Protein AF-0000000081340396 (afdb_homodimer)

Secondary structure (DSSP, 8-state):
----GGGPPPP--PPP---HHHHHHHHHHHHHHHTTHHHHHHHHHHHHHHH-GGGGGG-TTS-EETTEE-TTSHHHHHHHHHHHHHHHHHHHTTT-GGGGHHHHHHHHHHHHHHHHTT---THHHHHHHHHHHHHHHHHHTTTS-HHHHHHHHHHHHHHHHHHHHHHHHHHHHHHHHHHHHHHHHHHHHHHS-----------------S--/----GGGPPPP--PPP---HHHHHHHHHHHHHHHTTHHHHHHHHHHHHHHH-GGGGGG-TTS-EETTEE-TTSHHHHHHHHHHHHHHHHHHHTTTSGGGGHHHHHHHHHHHHHHHHTT---TTHHHHHHHHHHHHHHHHHTTTS-HHHHHHHHHHHHHHHHHHHHHHHHHHHHHHHHHHHHHHHHHHHHHHS-----------------TT-

pLDDT: mean 86.09, std 21.18, range [20.55, 98.88]

Radius of gyration: 29.32 Å; Cα contacts (8 Å, |Δi|>4): 383; chains: 2; bounding box: 132×64×68 Å

Solvent-accessible surface area (backbone atoms only — not comparable to full-atom values): 24208 Å² total; per-residue (Å²): 130,79,71,68,74,88,65,64,71,62,76,91,71,81,70,79,84,70,49,75,68,52,48,50,50,54,48,52,54,42,60,68,44,57,81,47,40,68,60,49,23,40,50,26,48,52,47,38,38,66,69,36,46,76,57,50,70,76,39,79,84,54,60,66,58,85,83,34,69,47,74,85,38,63,63,45,48,51,55,21,43,56,56,42,46,53,56,49,48,50,59,75,26,60,90,50,54,73,76,45,46,61,61,33,17,53,54,11,32,58,47,17,56,36,33,76,70,70,67,46,60,80,65,53,58,52,43,48,52,52,32,44,50,48,50,50,47,60,60,42,54,76,77,40,56,54,68,56,39,44,52,49,47,54,54,49,48,53,52,50,50,44,53,46,51,42,18,48,46,20,17,52,52,39,41,52,50,51,52,50,51,50,52,51,53,53,51,51,62,68,64,56,72,80,74,75,77,73,78,74,76,76,76,83,71,82,70,88,69,73,82,123,130,79,70,69,73,90,65,63,75,61,77,90,71,83,69,79,83,69,50,75,67,52,49,50,50,53,49,53,52,42,59,67,43,58,80,46,39,67,63,49,22,40,50,26,47,52,47,40,40,64,70,36,46,76,57,51,71,76,40,78,84,53,60,64,59,82,84,34,69,46,76,85,38,63,62,46,46,52,56,22,43,55,56,44,47,55,56,50,49,49,58,76,26,61,90,49,55,75,75,45,46,61,60,33,18,52,53,10,32,57,50,16,56,38,33,76,71,69,69,46,61,80,66,52,58,53,45,49,51,51,33,44,50,50,49,49,48,59,61,41,55,76,77,40,55,57,69,57,39,45,53,50,47,53,53,48,49,55,52,51,50,45,53,47,50,42,19,47,46,19,17,51,52,38,41,52,50,52,52,52,50,50,52,51,52,54,50,50,61,68,63,52,70,81,74,74,77,73,76,74,76,75,74,83,76,77,81,82,70,73,87,117

Nearest PDB structures (foldseek):
  5ziq-assembly3_C  TM=8.848E-01  e=1.492E-05  Ramazzottius varieornatus
  4mu5-assembly1_A  TM=8.379E-01  e=5.032E-05  Mus musculus
  8oup-assembly1_A  TM=8.607E-01  e=4.919E-04  Spisula solidissima
  2dc3-assembly1_A  TM=8.085E-01  e=6.667E-04  Homo sapiens
  3a5a-assembly1_A  TM=8.357E-01  e=3.548E-03  Tokunagayusurika akamusi

Foldseek 3Di:
DPPPLLPDDFDDDDADDDDPVLLVLLLVLVVLCVVVVLVLLLQLVLQLCVVPVLLVVVPVPWDDDPSGTDSPDPVSSVVSVVVSVLVVVCSVCVVPNVVCLSVLLVLLLVVLVCVVVVNDDPCSLVSSLVSSLVSSLVSSVVPDPPVSSVVSSVSSSSSSVSSSVSSNSSSVSNNVVVVVVVVVVVVVVVPPDPPPPPPPVDDDPPPPPDDD/DPPPLLPDDFDDDDAPDDDPVLLVLLLVLVVLCVVVVLVLLLQLVLQLCVVPVLLVVVPPVWDDDPSGTDSVDPVSSVVSVVVSVLVVVCSVCVVPNVVCLSVLLVLLLVVLVCVVVVNDDPCSLVSSLVSSLVSSLVSSVVPDPPVSSVVSSVSSSSSSVSSSVSSNSSSVSNNVVVVVVVVVVVVVVVPPPPPPPPPPPPPPPPPPPPDD

Sequence (424 aa):
MIPDLHQMAPANIAWYPFTSEEKAELEHSWSLIEAKKTIIACDIYEMIFNQCPEARRLFPKLKFVNSKPDRKQNEFTFQAMRFMQVIEGAVKAIHHLSTLDVILDNLGRRHGKLEVNGKFRSYYWSTFLECSIFCMRNALAKRLNDKEVDRVICLWRFLLRDVMKKIKAGTTADIAHRMQQMSIDDSRKFSLPAIHKESNASSAETDFDDILMIPDLHQMAPANIAWYPFTSEEKAELEHSWSLIEAKKTIIACDIYEMIFNQCPEARRLFPKLKFVNSKPDRKQNEFTFQAMRFMQVIEGAVKAIHHLSTLDVILDNLGRRHGKLEVNGKFRSYYWSTFLECSIFCMRNALAKRLNDKEVDRVICLWRFLLRDVMKKIKAGTTADIAHRMQQMSIDDSRKFSLPAIHKESNASSAETDFDDIL

InterPro domains:
  IPR000971 Globin [PF00042] (43-145)
  IPR000971 Globin [PS01033] (17-149)
  IPR009050 Globin-like superfamily [SSF46458] (15-165)
  IPR012292 Globin/Protoglobin [G3DSA:1.10.490.10] (9-179)
  IPR044399 Myoglobin-like, M family globin domain [cd01040] (26-167)
  IPR050532 Globin-like Oxygen Transporters [PTHR46458] (16-205)

Organism: NCBI:txid860376

Structure (mmCIF, N/CA/C/O backbone):
data_AF-0000000081340396-model_v1
#
loop_
_entity.id
_entity.type
_entity.pdbx_description
1 polymer 'Globin domain-containing protein'
#
loop_
_atom_site.group_PDB
_atom_site.id
_atom_site.type_symbol
_atom_site.label_atom_id
_atom_site.label_alt_id
_atom_site.label_comp_id
_atom_site.label_asym_id
_atom_site.label_entity_id
_atom_site.label_seq_id
_atom_site.pdbx_PDB_ins_code
_atom_site.Cartn_x
_atom_site.Cartn_y
_atom_site.Cartn_z
_atom_site.occupancy
_atom_site.B_iso_or_equiv
_atom_site.auth_seq_id
_atom_site.auth_comp_id
_atom_site.auth_asym_id
_atom_site.auth_atom_id
_atom_site.pdbx_PDB_model_num
ATOM 1 N N . MET A 1 1 ? 28.891 -20.5 23.625 1 27.09 1 MET A N 1
ATOM 2 C CA . MET A 1 1 ? 28.875 -20.578 22.156 1 27.09 1 MET A CA 1
ATOM 3 C C . MET A 1 1 ? 27.609 -19.922 21.609 1 27.09 1 MET A C 1
ATOM 5 O O . MET A 1 1 ? 26.5 -20.391 21.859 1 27.09 1 MET A O 1
ATOM 9 N N . ILE A 1 2 ? 27.516 -18.625 21.5 1 36.91 2 ILE A N 1
ATOM 10 C CA . ILE A 1 2 ? 26.391 -17.922 20.906 1 36.91 2 ILE A CA 1
ATOM 11 C C . ILE A 1 2 ? 26.016 -18.594 19.562 1 36.91 2 ILE A C 1
ATOM 13 O O . ILE A 1 2 ? 26.875 -18.766 18.703 1 36.91 2 ILE A O 1
ATOM 17 N N . PRO A 1 3 ? 25.047 -19.359 19.484 1 38.25 3 PRO A N 1
ATOM 18 C CA . PRO A 1 3 ? 24.781 -20.016 18.203 1 38.25 3 PRO A CA 1
ATOM 19 C C . PRO A 1 3 ? 24.938 -19.062 17.016 1 38.25 3 PRO A C 1
ATOM 21 O O . PRO A 1 3 ? 24.734 -17.859 17.156 1 38.25 3 PRO A O 1
ATOM 24 N N . ASP A 1 4 ? 25.781 -19.281 16.094 1 41.75 4 ASP A N 1
ATOM 25 C CA . ASP A 1 4 ? 25.938 -18.547 14.836 1 41.75 4 ASP A CA 1
ATOM 26 C C . ASP A 1 4 ? 24.594 -18.094 14.289 1 41.75 4 ASP A C 1
ATOM 28 O O . ASP A 1 4 ? 23.766 -18.922 13.898 1 41.75 4 ASP A O 1
ATOM 32 N N . LEU A 1 5 ? 23.922 -17.172 14.812 1 45.22 5 LEU A N 1
ATOM 33 C CA . LEU A 1 5 ? 22.672 -16.469 14.547 1 45.22 5 LEU A CA 1
ATOM 34 C C . LEU A 1 5 ? 22.375 -16.438 13.047 1 45.22 5 LEU A C 1
ATOM 36 O O . LEU A 1 5 ? 21.281 -16.047 12.641 1 45.22 5 LEU A O 1
ATOM 40 N N . HIS A 1 6 ? 23.438 -16.609 12.227 1 51.06 6 HIS A N 1
ATOM 41 C CA . HIS A 1 6 ? 23.297 -16.75 10.781 1 51.06 6 HIS A CA 1
ATOM 42 C C . HIS A 1 6 ? 22.438 -17.953 10.422 1 51.06 6 HIS A C 1
ATOM 44 O O . HIS A 1 6 ? 22 -18.078 9.281 1 51.06 6 HIS A O 1
ATOM 50 N N . GLN A 1 7 ? 22.234 -18.891 11.477 1 58.09 7 GLN A N 1
ATOM 51 C CA . GLN A 1 7 ? 21.656 -20.172 11.094 1 58.09 7 GLN A CA 1
ATOM 52 C C . GLN A 1 7 ? 20.188 -20.25 11.477 1 58.09 7 GLN A C 1
ATOM 54 O O . GLN A 1 7 ? 19.656 -21.344 11.734 1 58.09 7 GLN A O 1
ATOM 59 N N . MET A 1 8 ? 19.609 -19.109 11.922 1 64.38 8 MET A N 1
ATOM 60 C CA . MET A 1 8 ? 18.234 -19.375 12.328 1 64.38 8 MET A CA 1
ATOM 61 C C . MET A 1 8 ? 17.375 -19.734 11.125 1 64.38 8 MET A C 1
ATOM 63 O O . MET A 1 8 ? 17.484 -19.109 10.07 1 64.38 8 MET A O 1
ATOM 67 N N . ALA A 1 9 ? 16.734 -20.781 11.398 1 73.62 9 ALA A N 1
ATOM 68 C CA . ALA A 1 9 ? 15.836 -21.281 10.359 1 73.62 9 ALA A CA 1
ATOM 69 C C . ALA A 1 9 ? 14.781 -20.234 10 1 73.62 9 ALA A C 1
ATOM 71 O O . ALA A 1 9 ? 14.312 -19.484 10.867 1 73.62 9 ALA A O 1
ATOM 72 N N . PRO A 1 10 ? 14.5 -20.141 8.773 1 82.81 10 PRO A N 1
ATOM 73 C CA . PRO A 1 10 ? 13.438 -19.219 8.352 1 82.81 10 PRO A CA 1
ATOM 74 C C . PRO A 1 10 ? 12.102 -19.531 9.031 1 82.81 10 PRO A C 1
ATOM 76 O O . PRO A 1 10 ? 11.844 -20.672 9.414 1 82.81 10 PRO A O 1
ATOM 79 N N . ALA A 1 11 ? 11.414 -18.484 9.234 1 82.5 11 ALA A N 1
ATOM 80 C CA . ALA A 1 11 ? 10.07 -18.641 9.789 1 82.5 11 ALA A CA 1
ATOM 81 C C . ALA A 1 11 ? 9.227 -19.594 8.938 1 82.5 11 ALA A C 1
ATOM 83 O O . ALA A 1 11 ? 9.352 -19.594 7.711 1 82.5 11 ALA A O 1
ATOM 84 N N . ASN A 1 12 ? 8.492 -20.328 9.609 1 86.81 12 ASN A N 1
ATOM 85 C CA . ASN A 1 12 ? 7.605 -21.25 8.914 1 86.81 12 ASN A CA 1
ATOM 86 C C . ASN A 1 12 ? 6.289 -20.578 8.539 1 86.81 12 ASN A C 1
ATOM 88 O O . ASN A 1 12 ? 5.266 -20.812 9.188 1 86.81 12 ASN A O 1
ATOM 92 N N . ILE A 1 13 ? 6.238 -19.875 7.535 1 92.62 13 ILE A N 1
ATOM 93 C CA . ILE A 1 13 ? 5.059 -19.219 6.98 1 92.62 13 ILE A CA 1
ATOM 94 C C . ILE A 1 13 ? 4.582 -19.969 5.746 1 92.62 13 ILE A C 1
ATOM 96 O O . ILE A 1 13 ? 5.352 -20.188 4.805 1 92.62 13 ILE A O 1
ATOM 100 N N . ALA A 1 14 ? 3.346 -20.359 5.785 1 95.88 14 ALA A N 1
ATOM 101 C CA . ALA A 1 14 ? 2.805 -21.156 4.691 1 95.88 14 ALA A CA 1
ATOM 102 C C . ALA A 1 14 ? 2.596 -20.297 3.441 1 95.88 14 ALA A C 1
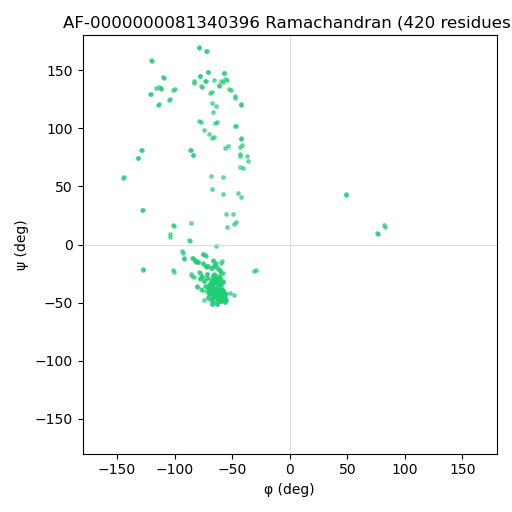ATOM 104 O O . ALA A 1 14 ? 2.186 -19.141 3.535 1 95.88 14 ALA A O 1
ATOM 105 N N . TRP A 1 15 ? 2.898 -20.859 2.289 1 97.69 15 TRP A N 1
ATOM 106 C CA . TRP A 1 15 ? 2.574 -20.25 1.003 1 97.69 15 TRP A CA 1
ATOM 107 C C . TRP A 1 15 ? 1.098 -20.453 0.668 1 97.69 15 TRP A C 1
ATOM 109 O O . TRP A 1 15 ? 0.495 -21.453 1.042 1 97.69 15 TRP A O 1
ATOM 119 N N . TYR A 1 16 ? 0.501 -19.469 0.019 1 97.62 16 TYR A N 1
ATOM 120 C CA . TYR A 1 16 ? -0.833 -19.656 -0.539 1 97.62 16 TYR A CA 1
ATOM 121 C C . TYR A 1 16 ? -0.889 -20.922 -1.389 1 97.62 16 TYR A C 1
ATOM 123 O O . TYR A 1 16 ? -0.003 -21.172 -2.213 1 97.62 16 TYR A O 1
ATOM 131 N N . PRO A 1 17 ? -1.884 -21.703 -1.179 1 98.06 17 PRO A N 1
ATOM 132 C CA . PRO A 1 17 ? -1.986 -22.969 -1.9 1 98.06 17 PRO A CA 1
ATOM 133 C C . PRO A 1 17 ? -2.609 -22.812 -3.285 1 98.06 17 PRO A C 1
ATOM 135 O O . PRO A 1 17 ? -3.768 -23.172 -3.492 1 98.06 17 PRO A O 1
ATOM 138 N N . PHE A 1 18 ? -1.835 -22.328 -4.23 1 98.62 18 PHE A N 1
ATOM 139 C CA . PHE A 1 18 ? -2.312 -22.141 -5.594 1 98.62 18 PHE A CA 1
ATOM 140 C C . PHE A 1 18 ? -2.73 -23.469 -6.211 1 98.62 18 PHE A C 1
ATOM 142 O O . PHE A 1 18 ? -2.033 -24.469 -6.059 1 98.62 18 PHE A O 1
ATOM 149 N N . THR A 1 19 ? -3.857 -23.469 -6.902 1 98.56 19 THR A N 1
ATOM 150 C CA . THR A 1 19 ? -4.227 -24.625 -7.719 1 98.56 19 THR A CA 1
ATOM 151 C C . THR A 1 19 ? -3.352 -24.703 -8.969 1 98.56 19 THR A C 1
ATOM 153 O O . THR A 1 19 ? -2.639 -23.75 -9.297 1 98.56 19 THR A O 1
ATOM 156 N N . SER A 1 20 ? -3.418 -25.859 -9.633 1 98.44 20 SER A N 1
ATOM 157 C CA . SER A 1 20 ? -2.672 -26 -10.875 1 98.44 20 SER A CA 1
ATOM 158 C C . SER A 1 20 ? -3.107 -24.969 -11.906 1 98.44 20 SER A C 1
ATOM 160 O O . SER A 1 20 ? -2.281 -24.438 -12.656 1 98.44 20 SER A O 1
ATOM 162 N N . GLU A 1 21 ? -4.359 -24.703 -11.906 1 98.56 21 GLU A N 1
ATOM 163 C CA . GLU A 1 21 ? -4.902 -23.703 -12.836 1 98.56 21 GLU A CA 1
ATOM 164 C C . GLU A 1 21 ? -4.387 -22.312 -12.516 1 98.56 21 GLU A C 1
ATOM 166 O O . GLU A 1 21 ? -4.008 -21.562 -13.414 1 98.56 21 GLU A O 1
ATOM 171 N N . GLU A 1 22 ? -4.34 -21.969 -11.258 1 98.75 22 GLU A N 1
ATOM 172 C CA . GLU A 1 22 ? -3.861 -20.656 -10.82 1 98.75 22 GLU A CA 1
ATOM 173 C C . GLU A 1 22 ? -2.379 -20.469 -11.141 1 98.75 22 GLU A C 1
ATOM 175 O O . GLU A 1 22 ? -1.953 -19.391 -11.555 1 98.75 22 GLU A O 1
ATOM 180 N N . LYS A 1 23 ? -1.594 -21.531 -10.938 1 98.88 23 LYS A N 1
ATOM 181 C CA . LYS A 1 23 ? -0.174 -21.5 -11.273 1 98.88 23 LYS A CA 1
ATOM 182 C C . LYS A 1 23 ? 0.032 -21.234 -12.766 1 98.88 23 LYS A C 1
ATOM 184 O O . LYS A 1 23 ? 0.875 -20.422 -13.148 1 98.88 23 LYS A O 1
ATOM 189 N N . ALA A 1 24 ? -0.743 -21.875 -13.547 1 98.75 24 ALA A N 1
ATOM 190 C CA . ALA A 1 24 ? -0.654 -21.703 -14.992 1 98.75 24 ALA A CA 1
ATOM 191 C C . ALA A 1 24 ? -1.012 -20.281 -15.398 1 98.75 24 ALA A C 1
ATOM 193 O O . ALA A 1 24 ? -0.4 -19.703 -16.312 1 98.75 24 ALA A O 1
ATOM 194 N N . GLU A 1 25 ? -1.994 -19.703 -14.734 1 98.62 25 GLU A N 1
ATOM 195 C CA . GLU A 1 25 ? -2.4 -18.328 -15.016 1 98.62 25 GLU A CA 1
ATOM 196 C C . GLU A 1 25 ? -1.294 -17.344 -14.664 1 98.62 25 GLU A C 1
ATOM 198 O O . GLU A 1 25 ? -1.049 -16.391 -15.398 1 98.62 25 GLU A O 1
ATOM 203 N N . LEU A 1 26 ? -0.622 -17.578 -13.523 1 98.81 26 LEU A N 1
ATOM 204 C CA . LEU A 1 26 ? 0.5 -16.734 -13.125 1 98.81 26 LEU A CA 1
ATOM 205 C C . LEU A 1 26 ? 1.646 -16.844 -14.125 1 98.81 26 LEU A C 1
ATOM 207 O O . LEU A 1 26 ? 2.229 -15.836 -14.523 1 98.81 26 LEU A O 1
ATOM 211 N N . GLU A 1 27 ? 1.917 -18.047 -14.562 1 98.69 27 GLU A N 1
ATOM 212 C CA . GLU A 1 27 ? 2.984 -18.266 -15.539 1 98.69 27 GLU A CA 1
ATOM 213 C C . GLU A 1 27 ? 2.66 -17.594 -16.875 1 98.69 27 GLU A C 1
ATOM 215 O O . GLU A 1 27 ? 3.527 -16.969 -17.484 1 98.69 27 GLU A O 1
ATOM 220 N N . HIS A 1 28 ? 1.473 -17.75 -17.281 1 98.5 28 HIS A N 1
ATOM 221 C CA . HIS A 1 28 ? 1.061 -17.125 -18.531 1 98.5 28 HIS A CA 1
ATOM 222 C C . HIS A 1 28 ? 1.156 -15.602 -18.438 1 98.5 28 HIS A C 1
ATOM 224 O O . HIS A 1 28 ? 1.697 -14.953 -19.328 1 98.5 28 HIS A O 1
ATOM 230 N N . SER A 1 29 ? 0.626 -15.062 -17.375 1 98.38 29 SER A N 1
ATOM 231 C CA . SER A 1 29 ? 0.672 -13.609 -17.203 1 98.38 29 SER A CA 1
ATOM 232 C C . SER A 1 29 ? 2.109 -13.109 -17.109 1 98.38 29 SER A C 1
ATOM 234 O O . SER A 1 29 ? 2.43 -12.031 -17.609 1 98.38 29 SER A O 1
ATOM 236 N N . TRP A 1 30 ? 2.982 -13.898 -16.484 1 98.56 30 TRP A N 1
ATOM 237 C CA . TRP A 1 30 ? 4.395 -13.523 -16.438 1 98.56 30 TRP A CA 1
ATOM 238 C C . TRP A 1 30 ? 5 -13.492 -17.844 1 98.56 30 TRP A C 1
ATOM 240 O O . TRP A 1 30 ? 5.785 -12.602 -18.156 1 98.56 30 TRP A O 1
ATOM 250 N N . SER A 1 31 ? 4.652 -14.43 -18.625 1 98.25 31 SER A N 1
ATOM 251 C CA . SER A 1 31 ? 5.203 -14.461 -19.969 1 98.25 31 SER A CA 1
ATOM 252 C C . SER A 1 31 ? 4.879 -13.172 -20.734 1 98.25 31 SER A C 1
ATOM 254 O O . SER A 1 31 ? 5.668 -12.727 -21.562 1 98.25 31 SER A O 1
ATOM 256 N N . LEU A 1 32 ? 3.73 -12.586 -20.422 1 97.88 32 LEU A N 1
ATOM 257 C CA . LEU A 1 32 ? 3.322 -11.328 -21.047 1 97.88 32 LEU A CA 1
ATOM 258 C C . LEU A 1 32 ? 4.113 -10.156 -20.484 1 97.88 32 LEU A C 1
ATOM 260 O O . LEU A 1 32 ? 4.406 -9.195 -21.188 1 97.88 32 LEU A O 1
ATOM 264 N N . ILE A 1 33 ? 4.512 -10.203 -19.234 1 97.81 33 ILE A N 1
ATOM 265 C CA . ILE A 1 33 ? 5.27 -9.172 -18.531 1 97.81 33 ILE A CA 1
ATOM 266 C C . ILE A 1 33 ? 6.75 -9.289 -18.891 1 97.81 33 ILE A C 1
ATOM 268 O O . ILE A 1 33 ? 7.438 -8.273 -19.047 1 97.81 33 ILE A O 1
ATOM 272 N N . GLU A 1 34 ? 7.195 -10.492 -19.062 1 97 34 GLU A N 1
ATOM 273 C CA . GLU A 1 34 ? 8.609 -10.805 -19.219 1 97 34 GLU A CA 1
ATOM 274 C C . GLU A 1 34 ? 9.195 -10.094 -20.438 1 97 34 GLU A C 1
ATOM 276 O O . GLU A 1 34 ? 10.344 -9.656 -20.406 1 97 34 GLU A O 1
ATOM 281 N N . ALA A 1 35 ? 8.43 -9.922 -21.422 1 94.38 35 ALA A N 1
ATOM 282 C CA . ALA A 1 35 ? 8.875 -9.297 -22.672 1 94.38 35 ALA A CA 1
ATOM 283 C C . ALA A 1 35 ? 9.25 -7.832 -22.438 1 94.38 35 ALA A C 1
ATOM 285 O O . ALA A 1 35 ? 10.094 -7.285 -23.156 1 94.38 35 ALA A O 1
ATOM 286 N N . LYS A 1 36 ? 8.711 -7.207 -21.453 1 96.62 36 LYS A N 1
ATOM 287 C CA . LYS A 1 36 ? 8.961 -5.805 -21.141 1 96.62 36 LYS A CA 1
ATOM 288 C C . LYS A 1 36 ? 9.367 -5.629 -19.688 1 96.62 36 LYS A C 1
ATOM 290 O O . LYS A 1 36 ? 9.047 -4.609 -19.062 1 96.62 36 LYS A O 1
ATOM 295 N N . LYS A 1 37 ? 9.984 -6.578 -19.094 1 97.06 37 LYS A N 1
ATOM 296 C CA . LYS A 1 37 ? 10.203 -6.609 -17.656 1 97.06 37 LYS A CA 1
ATOM 297 C C . LYS A 1 37 ? 11.117 -5.473 -17.203 1 97.06 37 LYS A C 1
ATOM 299 O O . LYS A 1 37 ? 10.945 -4.922 -16.125 1 97.06 37 LYS A O 1
ATOM 304 N N . THR A 1 38 ? 12.078 -5.062 -18.125 1 96.31 38 THR A N 1
ATOM 305 C CA . THR A 1 38 ? 12.977 -3.977 -17.766 1 96.31 38 THR A CA 1
ATOM 306 C C . THR A 1 38 ? 12.219 -2.664 -17.625 1 96.31 38 THR A C 1
ATOM 308 O O . THR A 1 38 ? 12.391 -1.934 -16.641 1 96.31 38 THR A O 1
ATOM 311 N N . ILE A 1 39 ? 11.367 -2.406 -18.562 1 96.56 39 ILE A N 1
ATOM 312 C CA . ILE A 1 39 ? 10.57 -1.185 -18.547 1 96.56 39 ILE A CA 1
ATOM 313 C C . ILE A 1 39 ? 9.633 -1.204 -17.344 1 96.56 39 ILE A C 1
ATOM 315 O O . ILE A 1 39 ? 9.516 -0.21 -16.625 1 96.56 39 ILE A O 1
ATOM 319 N N . ILE A 1 40 ? 9.023 -2.334 -17.094 1 97.88 40 ILE A N 1
ATOM 320 C CA . ILE A 1 40 ? 8.07 -2.467 -16 1 97.88 40 ILE A CA 1
ATOM 321 C C . ILE A 1 40 ? 8.797 -2.34 -14.672 1 97.88 40 ILE A C 1
ATOM 323 O O . ILE A 1 40 ? 8.297 -1.697 -13.742 1 97.88 40 ILE A O 1
ATOM 327 N N . ALA A 1 41 ? 9.969 -2.932 -14.578 1 97.88 41 ALA A N 1
ATOM 328 C CA . ALA A 1 41 ? 10.789 -2.801 -13.375 1 97.88 41 ALA A CA 1
ATOM 329 C C . ALA A 1 41 ? 11.102 -1.335 -13.086 1 97.88 41 ALA A C 1
ATOM 331 O O . ALA A 1 41 ? 10.969 -0.881 -11.945 1 97.88 41 ALA A O 1
ATOM 332 N N . CYS A 1 42 ? 11.469 -0.644 -14.086 1 97 42 CYS A N 1
ATOM 333 C CA . CYS A 1 42 ? 11.789 0.772 -13.945 1 97 42 CYS A CA 1
ATOM 334 C C . CYS A 1 42 ? 10.547 1.575 -13.57 1 97 42 CYS A C 1
ATOM 336 O O . CYS A 1 42 ? 10.617 2.475 -12.727 1 97 42 CYS A O 1
ATOM 338 N N . ASP A 1 43 ? 9.398 1.253 -14.164 1 97.62 43 ASP A N 1
ATOM 339 C CA . ASP A 1 43 ? 8.141 1.917 -13.82 1 97.62 43 ASP A CA 1
ATOM 340 C C . ASP A 1 43 ? 7.809 1.721 -12.344 1 97.62 43 ASP A C 1
ATOM 342 O O . ASP A 1 43 ? 7.395 2.662 -11.664 1 97.62 43 ASP A O 1
ATOM 346 N N . ILE A 1 44 ? 8 0.495 -11.883 1 98.06 44 ILE A N 1
ATOM 347 C CA . ILE A 1 44 ? 7.699 0.177 -10.492 1 98.06 44 ILE A CA 1
ATOM 348 C C . ILE A 1 44 ? 8.594 1 -9.57 1 98.06 44 ILE A C 1
ATOM 350 O O . ILE A 1 44 ? 8.109 1.653 -8.641 1 98.06 44 ILE A O 1
ATOM 354 N N . TYR A 1 45 ? 9.82 1.069 -9.812 1 96.56 45 TYR A N 1
ATOM 355 C CA . TYR A 1 45 ? 10.758 1.762 -8.938 1 96.56 45 TYR A CA 1
ATOM 356 C C . TYR A 1 45 ? 10.539 3.27 -8.992 1 96.56 45 TYR A C 1
ATOM 358 O O . TYR A 1 45 ? 10.625 3.951 -7.965 1 96.56 45 TYR A O 1
ATOM 366 N N . GLU A 1 46 ? 10.328 3.738 -10.164 1 96.62 46 GLU A N 1
ATOM 367 C CA . GLU A 1 46 ? 10.008 5.16 -10.258 1 96.62 46 GLU A CA 1
ATOM 368 C C . GLU A 1 46 ? 8.766 5.504 -9.453 1 96.62 46 GLU A C 1
ATOM 370 O O . GLU A 1 46 ? 8.734 6.516 -8.75 1 96.62 46 GLU A O 1
ATOM 375 N N . MET A 1 47 ? 7.758 4.68 -9.578 1 97.75 47 MET A N 1
ATOM 376 C CA . MET A 1 47 ? 6.531 4.91 -8.82 1 97.75 47 MET A CA 1
ATOM 377 C C . MET A 1 47 ? 6.801 4.844 -7.32 1 97.75 47 MET A C 1
ATOM 379 O O . MET A 1 47 ? 6.262 5.645 -6.555 1 97.75 47 MET A O 1
ATOM 383 N N . ILE A 1 48 ? 7.648 3.9 -6.855 1 97.56 48 ILE A N 1
ATOM 384 C CA . ILE A 1 48 ? 8 3.789 -5.445 1 97.56 48 ILE A CA 1
ATOM 385 C C . ILE A 1 48 ? 8.625 5.098 -4.969 1 97.56 48 ILE A C 1
ATOM 387 O O . ILE A 1 48 ? 8.242 5.633 -3.924 1 97.56 48 ILE A O 1
ATOM 391 N N . PHE A 1 49 ? 9.516 5.707 -5.766 1 96.94 49 PHE A N 1
ATOM 392 C CA . PHE A 1 49 ? 10.219 6.926 -5.383 1 96.94 49 PHE A CA 1
ATOM 393 C C . PHE A 1 49 ? 9.273 8.125 -5.395 1 96.94 49 PHE A C 1
ATOM 395 O O . PHE A 1 49 ? 9.516 9.109 -4.699 1 96.94 49 PHE A O 1
ATOM 402 N N . ASN A 1 50 ? 8.234 8.008 -6.188 1 97.44 50 ASN A N 1
ATOM 403 C CA . ASN A 1 50 ? 7.219 9.047 -6.188 1 97.44 50 ASN A CA 1
ATOM 404 C C . ASN A 1 50 ? 6.297 8.938 -4.977 1 97.44 50 ASN A C 1
ATOM 406 O O . ASN A 1 50 ? 5.891 9.953 -4.406 1 97.44 50 ASN A O 1
ATOM 410 N N . GLN A 1 51 ? 5.984 7.688 -4.625 1 98 51 GLN A N 1
ATOM 411 C CA . GLN A 1 51 ? 5.117 7.445 -3.477 1 98 51 GLN A CA 1
ATOM 412 C C . GLN A 1 51 ? 5.852 7.715 -2.166 1 98 51 GLN A C 1
ATOM 414 O O . GLN A 1 51 ? 5.246 8.18 -1.197 1 98 51 GLN A O 1
ATOM 419 N N . CYS A 1 52 ? 7.105 7.398 -2.17 1 97.81 52 CYS A N 1
ATOM 420 C CA . CYS A 1 52 ? 7.973 7.586 -1.013 1 97.81 52 CYS A CA 1
ATOM 421 C C . CYS A 1 52 ? 9.25 8.328 -1.4 1 97.81 52 CYS A C 1
ATOM 423 O O . CYS A 1 52 ? 10.32 7.727 -1.498 1 97.81 52 CYS A O 1
ATOM 425 N N . PRO A 1 53 ? 9.141 9.664 -1.491 1 97.38 53 PRO A N 1
ATOM 426 C CA . PRO A 1 53 ? 10.328 10.406 -1.931 1 97.38 53 PRO A CA 1
ATOM 427 C C . PRO A 1 53 ? 11.516 10.227 -0.991 1 97.38 53 PRO A C 1
ATOM 429 O O . PRO A 1 53 ? 12.664 10.227 -1.437 1 97.38 53 PRO A O 1
ATOM 432 N N . GLU A 1 54 ? 11.266 10.031 0.277 1 95.62 54 GLU A N 1
ATOM 433 C CA . GLU A 1 54 ? 12.328 9.875 1.264 1 95.62 54 GLU A CA 1
ATOM 434 C C . GLU A 1 54 ? 13.133 8.602 1.018 1 95.62 54 GLU A C 1
ATOM 436 O O . GLU A 1 54 ? 14.266 8.477 1.479 1 95.62 54 GLU A O 1
ATOM 441 N N . ALA A 1 55 ? 12.617 7.66 0.273 1 96 55 ALA A N 1
ATOM 442 C CA . ALA A 1 55 ? 13.289 6.391 0.006 1 96 55 ALA A CA 1
ATOM 443 C C . ALA A 1 55 ? 14.469 6.586 -0.938 1 96 55 ALA A C 1
ATOM 445 O O . ALA A 1 55 ? 15.352 5.723 -1.027 1 96 55 ALA A O 1
ATOM 446 N N . ARG A 1 56 ? 14.484 7.711 -1.656 1 95.06 56 ARG A N 1
ATOM 447 C CA . ARG A 1 56 ? 15.578 8 -2.578 1 95.06 56 ARG A CA 1
ATOM 448 C C . ARG A 1 56 ? 16.906 8.078 -1.841 1 95.06 56 ARG A C 1
ATOM 450 O O . ARG A 1 56 ? 17.953 7.781 -2.414 1 95.06 56 ARG A O 1
ATOM 457 N N . ARG A 1 57 ? 16.859 8.328 -0.555 1 93.44 57 ARG A N 1
ATOM 458 C CA . ARG A 1 57 ? 18.078 8.469 0.237 1 93.44 57 ARG A CA 1
ATOM 459 C C . ARG A 1 57 ? 18.75 7.113 0.437 1 93.44 57 ARG A C 1
ATOM 461 O O . ARG A 1 57 ? 19.938 7.051 0.771 1 93.44 57 ARG A O 1
ATOM 468 N N . LEU A 1 58 ? 18 6.059 0.247 1 92.88 58 LEU A N 1
ATOM 469 C CA . LEU A 1 58 ? 18.531 4.707 0.38 1 92.88 58 LEU A CA 1
ATOM 470 C C . LEU A 1 58 ? 19.438 4.359 -0.8 1 92.88 58 LEU A C 1
ATOM 472 O O . LEU A 1 58 ? 20.172 3.375 -0.752 1 92.88 58 LEU A O 1
ATOM 476 N N . PHE A 1 59 ? 19.438 5.215 -1.825 1 93.19 59 PHE A N 1
ATOM 477 C CA . PHE A 1 59 ? 20.141 4.902 -3.057 1 93.19 59 PHE A CA 1
ATOM 478 C C . PHE A 1 59 ? 21.016 6.078 -3.496 1 93.19 59 PHE A C 1
ATOM 480 O O . PHE A 1 59 ? 20.766 6.672 -4.551 1 93.19 59 PHE A O 1
ATOM 487 N N . PRO A 1 60 ? 22.047 6.258 -2.85 1 90.44 60 PRO A N 1
ATOM 488 C CA . PRO A 1 60 ? 22.844 7.457 -3.09 1 90.44 60 PRO A CA 1
ATOM 489 C C . PRO A 1 60 ? 23.516 7.457 -4.465 1 90.44 60 PRO A C 1
ATOM 491 O O . PRO A 1 60 ? 23.906 8.516 -4.969 1 90.44 60 PRO A O 1
ATOM 494 N N . LYS A 1 61 ? 23.656 6.352 -5.062 1 90.06 61 LYS A N 1
ATOM 495 C CA . LYS A 1 61 ? 24.312 6.258 -6.359 1 90.06 61 LYS A CA 1
ATOM 496 C C . LYS A 1 61 ? 23.344 6.609 -7.492 1 90.06 61 LYS A C 1
ATOM 498 O O . LYS A 1 61 ? 23.766 6.793 -8.633 1 90.06 61 LYS A O 1
ATOM 503 N N . LEU A 1 62 ? 22.094 6.641 -7.184 1 91.56 62 LEU A N 1
ATOM 504 C CA . LEU A 1 62 ? 21.109 6.984 -8.211 1 91.56 62 LEU A CA 1
ATOM 505 C C . LEU A 1 62 ? 20.984 8.5 -8.367 1 91.56 62 LEU A C 1
ATOM 507 O O . LEU A 1 62 ? 21.031 9.234 -7.375 1 91.56 62 LEU A O 1
ATOM 511 N N . LYS A 1 63 ? 20.891 8.883 -9.602 1 88.94 63 LYS A N 1
ATOM 512 C CA . LYS A 1 63 ? 20.719 10.305 -9.898 1 88.94 63 LYS A CA 1
ATOM 513 C C . LYS A 1 63 ? 19.266 10.633 -10.195 1 88.94 63 LYS A C 1
ATOM 515 O O . LYS A 1 63 ? 18.578 9.898 -10.914 1 88.94 63 LYS A O 1
ATOM 520 N N . PHE A 1 64 ? 18.844 11.703 -9.57 1 90.56 64 PHE A N 1
ATOM 521 C CA . PHE A 1 64 ? 17.484 12.203 -9.781 1 90.56 64 PHE A CA 1
ATOM 522 C C . PHE A 1 64 ? 17.516 13.633 -10.305 1 90.56 64 PHE A C 1
ATOM 524 O O . PHE A 1 64 ? 18.281 14.469 -9.812 1 90.56 64 PHE A O 1
ATOM 531 N N . VAL A 1 65 ? 16.766 13.852 -11.398 1 87.12 65 VAL A N 1
ATOM 532 C CA . VAL A 1 65 ? 16.562 15.195 -11.938 1 87.12 65 VAL A CA 1
ATOM 533 C C . VAL A 1 65 ? 15.094 15.586 -11.789 1 87.12 65 VAL A C 1
ATOM 535 O O . VAL A 1 65 ? 14.211 14.93 -12.352 1 87.12 65 VAL A O 1
ATOM 538 N N . ASN A 1 66 ? 14.758 16.625 -11.117 1 86.06 66 ASN A N 1
ATOM 539 C CA . ASN A 1 66 ? 13.391 17.062 -10.836 1 86.06 66 ASN A CA 1
ATOM 540 C C . ASN A 1 66 ? 12.539 15.914 -10.312 1 86.06 66 ASN A C 1
ATOM 542 O O . ASN A 1 66 ? 11.445 15.672 -10.82 1 86.06 66 ASN A O 1
ATOM 546 N N . SER A 1 67 ? 13.047 15.125 -9.453 1 86.56 67 SER A N 1
ATOM 547 C CA . SER A 1 67 ? 12.391 14.055 -8.719 1 86.56 67 SER A CA 1
ATOM 548 C C . SER A 1 67 ? 12.18 12.828 -9.602 1 86.56 67 SER A C 1
ATOM 550 O O . SER A 1 67 ? 11.477 11.891 -9.211 1 86.56 67 SER A O 1
ATOM 552 N N . LYS A 1 68 ? 12.789 12.883 -10.797 1 89.44 68 LYS A N 1
ATOM 553 C CA . LYS A 1 68 ? 12.695 11.742 -11.711 1 89.44 68 LYS A CA 1
ATOM 554 C C . LYS A 1 68 ? 14.047 11.062 -11.875 1 89.44 68 LYS A C 1
ATOM 556 O O . LYS A 1 68 ? 15.078 11.727 -12.023 1 89.44 68 LYS A O 1
ATOM 561 N N . PRO A 1 69 ? 13.977 9.766 -11.805 1 90.25 69 PRO A N 1
ATOM 562 C CA . PRO A 1 69 ? 15.242 9.086 -12.062 1 90.25 69 PRO A CA 1
ATOM 563 C C . PRO A 1 69 ? 15.672 9.148 -13.523 1 90.25 69 PRO A C 1
ATOM 565 O O . PRO A 1 69 ? 14.82 9.227 -14.414 1 90.25 69 PRO A O 1
ATOM 568 N N . ASP A 1 70 ? 16.922 9.172 -13.672 1 88.12 70 ASP A N 1
ATOM 569 C CA . ASP A 1 70 ? 17.453 9.047 -15.023 1 88.12 70 ASP A CA 1
ATOM 570 C C . ASP A 1 70 ? 17.438 7.598 -15.492 1 88.12 70 ASP A C 1
ATOM 572 O O . ASP A 1 70 ? 18.312 6.809 -15.141 1 88.12 70 ASP A O 1
ATOM 576 N N . ARG A 1 71 ? 16.547 7.285 -16.359 1 86 71 ARG A N 1
ATOM 577 C CA . ARG A 1 71 ? 16.328 5.91 -16.781 1 86 71 ARG A CA 1
ATOM 578 C C . ARG A 1 71 ? 17.438 5.453 -17.734 1 86 71 ARG A C 1
ATOM 580 O O . ARG A 1 71 ? 17.594 4.258 -17.984 1 86 71 ARG A O 1
ATOM 587 N N . LYS A 1 72 ? 18.094 6.469 -18.203 1 82.75 72 LYS A N 1
ATOM 588 C CA . LYS A 1 72 ? 19.188 6.133 -19.109 1 82.75 72 LYS A CA 1
ATOM 589 C C . LYS A 1 72 ? 20.422 5.695 -18.344 1 82.75 72 LYS A C 1
ATOM 591 O O . LYS A 1 72 ? 21.344 5.102 -18.906 1 82.75 72 LYS A O 1
ATOM 596 N N . GLN A 1 73 ? 20.375 6 -17.094 1 82.75 73 GLN A N 1
ATOM 597 C CA . GLN A 1 73 ? 21.5 5.59 -16.25 1 82.75 73 GLN A CA 1
ATOM 598 C C . GLN A 1 73 ? 21.422 4.102 -15.93 1 82.75 73 GLN A C 1
ATOM 600 O O . GLN A 1 73 ? 20.391 3.613 -15.469 1 82.75 73 GLN A O 1
ATOM 605 N N . ASN A 1 74 ? 22.453 3.492 -16.016 1 85.25 74 ASN A N 1
ATOM 606 C CA . ASN A 1 74 ? 22.547 2.053 -15.812 1 85.25 74 ASN A CA 1
ATOM 607 C C . ASN A 1 74 ? 22.25 1.671 -14.359 1 85.25 74 ASN A C 1
ATOM 609 O O . ASN A 1 74 ? 21.656 0.622 -14.102 1 85.25 74 ASN A O 1
ATOM 613 N N . GLU A 1 75 ? 22.578 2.584 -13.547 1 90.69 75 GLU A N 1
ATOM 614 C CA . GLU A 1 75 ? 22.438 2.262 -12.125 1 90.69 75 GLU A CA 1
ATOM 615 C C . GLU A 1 75 ? 20.969 2.105 -11.742 1 90.69 75 GLU A C 1
ATOM 617 O O . GLU A 1 75 ? 20.625 1.239 -10.93 1 90.69 75 GLU A O 1
ATOM 622 N N . PHE A 1 76 ? 20.156 2.896 -12.32 1 93.38 76 PHE A N 1
ATOM 623 C CA . PHE A 1 76 ? 18.734 2.826 -12.008 1 93.38 76 PHE A CA 1
ATOM 624 C C . PHE A 1 76 ? 18.125 1.528 -12.523 1 93.38 76 PHE A C 1
ATOM 626 O O . PHE A 1 76 ? 17.438 0.819 -11.789 1 93.38 76 PHE A O 1
ATOM 633 N N . THR A 1 77 ? 18.438 1.21 -13.742 1 93.81 77 THR A N 1
ATOM 634 C CA . THR A 1 77 ? 17.906 -0.009 -14.352 1 93.81 77 THR A CA 1
ATOM 635 C C . THR A 1 77 ? 18.406 -1.243 -13.609 1 93.81 77 THR A C 1
ATOM 637 O O . THR A 1 77 ? 17.656 -2.189 -13.383 1 93.81 77 THR A O 1
ATOM 640 N N . PHE A 1 78 ? 19.625 -1.151 -13.242 1 93.38 78 PHE A N 1
ATOM 641 C CA . PHE A 1 78 ? 20.203 -2.264 -12.5 1 93.38 78 PHE A CA 1
ATOM 642 C C . PHE A 1 78 ? 19.469 -2.486 -11.188 1 93.38 78 PHE A C 1
ATOM 644 O O . PHE A 1 78 ? 19.125 -3.619 -10.852 1 93.38 78 PHE A O 1
ATOM 651 N N . GLN A 1 79 ? 19.266 -1.433 -10.453 1 91.81 79 GLN A N 1
ATOM 652 C CA . GLN A 1 79 ? 18.547 -1.537 -9.188 1 91.81 79 GLN A CA 1
ATOM 653 C C . GLN A 1 79 ? 17.125 -2.045 -9.398 1 91.81 79 GLN A C 1
ATOM 655 O O . GLN A 1 79 ? 16.656 -2.928 -8.68 1 91.81 79 GLN A O 1
ATOM 660 N N . ALA A 1 80 ? 16.453 -1.506 -10.383 1 94.44 80 ALA A N 1
ATOM 661 C CA . ALA A 1 80 ? 15.078 -1.902 -10.688 1 94.44 80 ALA A CA 1
ATOM 662 C C . ALA A 1 80 ? 15 -3.383 -11.047 1 94.44 80 ALA A C 1
ATOM 664 O O . ALA A 1 80 ? 14.07 -4.082 -10.625 1 94.44 80 ALA A O 1
ATOM 665 N N . MET A 1 81 ? 15.977 -3.889 -11.664 1 95.06 81 MET A N 1
ATOM 666 C CA . MET A 1 81 ? 15.969 -5.273 -12.125 1 95.06 81 MET A CA 1
ATOM 667 C C . MET A 1 81 ? 16.25 -6.234 -10.977 1 95.06 81 MET A C 1
ATOM 669 O O . MET A 1 81 ? 15.836 -7.391 -11.008 1 95.06 81 MET A O 1
ATOM 673 N N . ARG A 1 82 ? 16.891 -5.797 -9.984 1 92.19 82 ARG A N 1
ATOM 674 C CA . ARG A 1 82 ? 17.109 -6.656 -8.828 1 92.19 82 ARG A CA 1
ATOM 675 C C . ARG A 1 82 ? 15.805 -7.031 -8.148 1 92.19 82 ARG A C 1
ATOM 677 O O . ARG A 1 82 ? 15.602 -8.188 -7.773 1 92.19 82 ARG A O 1
ATOM 684 N N . PHE A 1 83 ? 15.055 -6.105 -8.094 1 91.19 83 PHE A N 1
ATOM 685 C CA . PHE A 1 83 ? 13.727 -6.332 -7.543 1 91.19 83 PHE A CA 1
ATOM 686 C C . PHE A 1 83 ? 12.922 -7.262 -8.445 1 91.19 83 PHE A C 1
ATOM 688 O O . PHE A 1 83 ? 12.273 -8.195 -7.957 1 91.19 83 PHE A O 1
ATOM 695 N N . MET A 1 84 ? 13.008 -7.043 -9.68 1 96.31 84 MET A N 1
ATOM 696 C CA . MET A 1 84 ? 12.266 -7.82 -10.672 1 96.31 84 MET A CA 1
ATOM 697 C C . MET A 1 84 ? 12.711 -9.273 -10.664 1 96.31 84 MET A C 1
ATOM 699 O O . MET A 1 84 ? 11.906 -10.18 -10.914 1 96.31 84 MET A O 1
ATOM 703 N N . GLN A 1 85 ? 13.922 -9.484 -10.305 1 96.38 85 GLN A N 1
ATOM 704 C CA . GLN A 1 85 ? 14.469 -10.836 -10.266 1 96.38 85 GLN A CA 1
ATOM 705 C C . GLN A 1 85 ? 13.836 -11.648 -9.141 1 96.38 85 GLN A C 1
ATOM 707 O O . GLN A 1 85 ? 13.648 -12.859 -9.273 1 96.38 85 GLN A O 1
ATOM 712 N N . VAL A 1 86 ? 13.5 -10.984 -8.07 1 96.56 86 VAL A N 1
ATOM 713 C CA . VAL A 1 86 ? 12.812 -11.672 -6.98 1 96.56 86 VAL A CA 1
ATOM 714 C C . VAL A 1 86 ? 11.43 -12.125 -7.445 1 96.56 86 VAL A C 1
ATOM 716 O O . VAL A 1 86 ? 11.031 -13.266 -7.203 1 96.56 86 VAL A O 1
ATOM 719 N N . ILE A 1 87 ? 10.734 -11.266 -8.133 1 97.69 87 ILE A N 1
ATOM 720 C CA . ILE A 1 87 ? 9.414 -11.586 -8.656 1 97.69 87 ILE A CA 1
ATOM 721 C C . ILE A 1 87 ? 9.523 -12.719 -9.672 1 97.69 87 ILE A C 1
ATOM 723 O O . ILE A 1 87 ? 8.758 -13.688 -9.609 1 97.69 87 ILE A O 1
ATOM 727 N N . GLU A 1 88 ? 10.508 -12.586 -10.555 1 98.19 88 GLU A N 1
ATOM 728 C CA . GLU A 1 88 ? 10.758 -13.633 -11.539 1 98.19 88 GLU A CA 1
ATOM 729 C C . GLU A 1 88 ? 11.078 -14.961 -10.867 1 98.19 88 GLU A C 1
ATOM 731 O O . GLU A 1 88 ? 10.586 -16.016 -11.289 1 98.19 88 GLU A O 1
ATOM 736 N N . GLY A 1 89 ? 11.891 -14.891 -9.859 1 98.19 89 GLY A N 1
ATOM 737 C CA . GLY A 1 89 ? 12.219 -16.094 -9.109 1 98.19 89 GLY A CA 1
ATOM 738 C C . GLY A 1 89 ? 11.008 -16.781 -8.523 1 98.19 89 GLY A C 1
ATOM 739 O O . GLY A 1 89 ? 10.906 -18.016 -8.547 1 98.19 89 GLY A O 1
ATOM 740 N N . ALA A 1 90 ? 10.086 -16 -8.023 1 98.44 90 ALA A N 1
ATOM 741 C CA . ALA A 1 90 ? 8.867 -16.562 -7.438 1 98.44 90 ALA A CA 1
ATOM 742 C C . ALA A 1 90 ? 8.023 -17.281 -8.492 1 98.44 90 ALA A C 1
ATOM 744 O O . ALA A 1 90 ? 7.492 -18.359 -8.242 1 98.44 90 ALA A O 1
ATOM 745 N N . VAL A 1 91 ? 7.914 -16.703 -9.703 1 98.38 91 VAL A N 1
ATOM 746 C CA . VAL A 1 91 ? 7.141 -17.312 -10.773 1 98.38 91 VAL A CA 1
ATOM 747 C C . VAL A 1 91 ? 7.824 -18.594 -11.242 1 98.38 91 VAL A C 1
ATOM 749 O O . VAL A 1 91 ? 7.168 -19.625 -11.445 1 98.38 91 VAL A O 1
ATOM 752 N N . LYS A 1 92 ? 9.125 -18.531 -11.336 1 98.06 92 LYS A N 1
ATOM 753 C CA . LYS A 1 92 ? 9.883 -19.688 -11.805 1 98.06 92 LYS A CA 1
ATOM 754 C C . LYS A 1 92 ? 9.797 -20.844 -10.812 1 98.06 92 LYS A C 1
ATOM 756 O O . LYS A 1 92 ? 9.836 -22.016 -11.203 1 98.06 92 LYS A O 1
ATOM 761 N N . ALA A 1 93 ? 9.586 -20.484 -9.57 1 98.38 93 ALA A N 1
ATOM 762 C CA . ALA A 1 93 ? 9.508 -21.484 -8.523 1 98.38 93 ALA A CA 1
ATOM 763 C C . ALA A 1 93 ? 8.062 -21.781 -8.141 1 98.38 93 ALA A C 1
ATOM 765 O O . ALA A 1 93 ? 7.793 -22.359 -7.082 1 98.38 93 ALA A O 1
ATOM 766 N N . ILE A 1 94 ? 7.086 -21.391 -8.977 1 98.75 94 ILE A N 1
ATOM 767 C CA . ILE A 1 94 ? 5.676 -21.391 -8.609 1 98.75 94 ILE A CA 1
ATOM 768 C C . ILE A 1 94 ? 5.234 -22.797 -8.227 1 98.75 94 ILE A C 1
ATOM 770 O O . ILE A 1 94 ? 4.32 -22.969 -7.418 1 98.75 94 ILE A O 1
ATOM 774 N N . HIS A 1 95 ? 5.879 -23.828 -8.688 1 98.44 95 HIS A N 1
ATOM 775 C CA . HIS A 1 95 ? 5.535 -25.219 -8.383 1 98.44 95 HIS A CA 1
ATOM 776 C C . HIS A 1 95 ? 6.309 -25.719 -7.172 1 98.44 95 HIS A C 1
ATOM 778 O O . HIS A 1 95 ? 6.012 -26.797 -6.648 1 98.44 95 HIS A O 1
ATOM 784 N N . HIS A 1 96 ? 7.316 -25.016 -6.684 1 97.94 96 HIS A N 1
ATOM 785 C CA . HIS A 1 96 ? 8.148 -25.359 -5.531 1 97.94 96 HIS A CA 1
ATOM 786 C C . HIS A 1 96 ? 8.555 -24.109 -4.758 1 97.94 96 HIS A C 1
ATOM 788 O O . HIS A 1 96 ? 9.734 -23.891 -4.48 1 97.94 96 HIS A O 1
ATOM 794 N N . LEU A 1 97 ? 7.582 -23.344 -4.316 1 98.12 97 LEU A N 1
ATOM 795 C CA . LEU A 1 97 ? 7.793 -22.016 -3.729 1 98.12 97 LEU A CA 1
ATOM 796 C C . LEU A 1 97 ? 8.664 -22.109 -2.482 1 98.12 97 LEU A C 1
ATOM 798 O O . LEU A 1 97 ? 9.414 -21.188 -2.17 1 98.12 97 LEU A O 1
ATOM 802 N N . SER A 1 98 ? 8.602 -23.234 -1.759 1 97 98 SER A N 1
ATOM 803 C CA . SER A 1 98 ? 9.336 -23.391 -0.508 1 97 98 SER A CA 1
ATOM 804 C C . SER A 1 98 ? 10.844 -23.297 -0.738 1 97 98 SER A C 1
ATOM 806 O O . SER A 1 98 ? 11.609 -23.078 0.202 1 97 98 SER A O 1
ATOM 808 N N . THR A 1 99 ? 11.273 -23.516 -1.952 1 97.19 99 THR A N 1
ATOM 809 C CA . THR A 1 99 ? 12.695 -23.422 -2.273 1 97.19 99 THR A CA 1
ATOM 810 C C . THR A 1 99 ? 13.188 -21.984 -2.125 1 97.19 99 THR A C 1
ATOM 812 O O . THR A 1 99 ? 14.391 -21.734 -2.074 1 97.19 99 THR A O 1
ATOM 815 N N . LEU A 1 100 ? 12.258 -21.016 -2.018 1 97.56 100 LEU A N 1
ATOM 816 C CA . LEU A 1 100 ? 12.625 -19.609 -1.928 1 97.56 100 LEU A CA 1
ATOM 817 C C . LEU A 1 100 ? 12.727 -19.172 -0.472 1 97.56 100 LEU A C 1
ATOM 819 O O . LEU A 1 100 ? 13.18 -18.047 -0.188 1 97.56 100 LEU A O 1
ATOM 823 N N . ASP A 1 101 ? 12.383 -20 0.449 1 97.31 101 ASP A N 1
ATOM 824 C CA . ASP A 1 101 ? 12.258 -19.578 1.845 1 97.31 101 ASP A CA 1
ATOM 825 C C . ASP A 1 101 ? 13.57 -19.016 2.373 1 97.31 101 ASP A C 1
ATOM 827 O O . ASP A 1 101 ? 13.594 -17.938 2.965 1 97.31 101 ASP A O 1
ATOM 831 N N . VAL A 1 102 ? 14.633 -19.688 2.064 1 96.12 102 VAL A N 1
ATOM 832 C CA . VAL A 1 102 ? 15.93 -19.312 2.625 1 96.12 102 VAL A CA 1
ATOM 833 C C . VAL A 1 102 ? 16.406 -18 1.997 1 96.12 102 VAL A C 1
ATOM 835 O O . VAL A 1 102 ? 16.859 -17.109 2.701 1 96.12 102 VAL A O 1
ATOM 838 N N . ILE A 1 103 ? 16.297 -17.906 0.746 1 96.38 103 ILE A N 1
ATOM 839 C CA . ILE A 1 103 ? 16.797 -16.719 0.059 1 96.38 103 ILE A CA 1
ATOM 840 C C . ILE A 1 103 ? 15.961 -15.508 0.461 1 96.38 103 ILE A C 1
ATOM 842 O O . ILE A 1 103 ? 16.5 -14.414 0.646 1 96.38 103 ILE A O 1
ATOM 846 N N . LEU A 1 104 ? 14.68 -15.664 0.591 1 97.56 104 LEU A N 1
ATOM 847 C CA . LEU A 1 104 ? 13.82 -14.555 1.004 1 97.56 104 LEU A CA 1
ATOM 848 C C . LEU A 1 104 ? 14.117 -14.148 2.443 1 97.56 104 LEU A C 1
ATOM 850 O O . LEU A 1 104 ? 14.117 -12.961 2.77 1 97.56 104 LEU A O 1
ATOM 854 N N . ASP A 1 105 ? 14.352 -15.125 3.277 1 96.69 105 ASP A N 1
ATOM 855 C CA . ASP A 1 105 ? 14.75 -14.836 4.652 1 96.69 105 ASP A CA 1
ATOM 856 C C . ASP A 1 105 ? 16.031 -14.023 4.688 1 96.69 105 ASP A C 1
ATOM 858 O O . ASP A 1 105 ? 16.125 -13.023 5.41 1 96.69 105 ASP A O 1
ATOM 862 N N . ASN A 1 106 ? 16.984 -14.453 3.883 1 95.75 106 ASN A N 1
ATOM 863 C CA . ASN A 1 106 ? 18.25 -13.75 3.822 1 95.75 106 ASN A CA 1
ATOM 864 C C . ASN A 1 106 ? 18.078 -12.32 3.314 1 95.75 106 ASN A C 1
ATOM 866 O O . ASN A 1 106 ? 18.734 -11.398 3.812 1 95.75 106 ASN A O 1
ATOM 870 N N . LEU A 1 107 ? 17.266 -12.203 2.375 1 95.88 107 LEU A N 1
ATOM 871 C CA . LEU A 1 107 ? 16.969 -10.867 1.879 1 95.88 107 LEU A CA 1
ATOM 872 C C . LEU A 1 107 ? 16.359 -10.008 2.98 1 95.88 107 LEU A C 1
ATOM 874 O O . LEU A 1 107 ? 16.703 -8.828 3.117 1 95.88 107 LEU A O 1
ATOM 878 N N . GLY A 1 108 ? 15.414 -10.547 3.721 1 96.44 108 GLY A N 1
ATOM 879 C CA . GLY A 1 108 ? 14.836 -9.852 4.859 1 96.44 108 GLY A CA 1
ATOM 880 C C . GLY A 1 108 ? 15.867 -9.422 5.879 1 96.44 108 GLY A C 1
ATOM 881 O O . GLY A 1 108 ? 15.812 -8.297 6.391 1 96.44 108 GLY A O 1
ATOM 882 N N . ARG A 1 109 ? 16.781 -10.227 6.168 1 94.44 109 ARG A N 1
ATOM 883 C CA . ARG A 1 109 ? 17.797 -9.922 7.164 1 94.44 109 ARG A CA 1
ATOM 884 C C . ARG A 1 109 ? 18.656 -8.734 6.73 1 94.44 109 ARG A C 1
ATOM 886 O O . ARG A 1 109 ? 19.047 -7.906 7.559 1 94.44 109 ARG A O 1
ATOM 893 N N . ARG A 1 110 ? 18.859 -8.609 5.453 1 93.5 110 ARG A N 1
ATOM 894 C CA . ARG A 1 110 ? 19.578 -7.453 4.934 1 93.5 110 ARG A CA 1
ATOM 895 C C . ARG A 1 110 ? 18.766 -6.172 5.145 1 93.5 110 ARG A C 1
ATOM 897 O O . ARG A 1 110 ? 19.344 -5.121 5.445 1 93.5 110 ARG A O 1
ATOM 904 N N . HIS A 1 111 ? 17.469 -6.285 5.074 1 94.44 111 HIS A N 1
ATOM 905 C CA . HIS A 1 111 ? 16.609 -5.133 5.293 1 94.44 111 HIS A CA 1
ATOM 906 C C . HIS A 1 111 ? 16.5 -4.801 6.777 1 94.44 111 HIS A C 1
ATOM 908 O O . HIS A 1 111 ? 16.281 -3.646 7.145 1 94.44 111 HIS A O 1
ATOM 914 N N . GLY A 1 112 ? 16.672 -5.832 7.59 1 93.38 112 GLY A N 1
ATOM 915 C CA . GLY A 1 112 ? 16.719 -5.602 9.023 1 93.38 112 GLY A CA 1
ATOM 916 C C . GLY A 1 112 ? 17.828 -4.66 9.445 1 93.38 112 GLY A C 1
ATOM 917 O O . GLY A 1 112 ? 17.625 -3.773 10.273 1 93.38 112 GLY A O 1
ATOM 918 N N . LYS A 1 113 ? 18.953 -4.812 8.797 1 91.56 113 LYS A N 1
ATOM 919 C CA . LYS A 1 113 ? 20.094 -3.943 9.062 1 91.56 113 LYS A CA 1
ATOM 920 C C . LYS A 1 113 ? 19.766 -2.492 8.719 1 91.56 113 LYS A C 1
ATOM 922 O O . LYS A 1 113 ? 20.094 -1.579 9.477 1 91.56 113 LYS A O 1
ATOM 927 N N . LEU A 1 114 ? 19.094 -2.285 7.613 1 92.69 114 LEU A N 1
ATOM 928 C CA . LEU A 1 114 ? 18.703 -0.947 7.176 1 92.69 114 LEU A CA 1
ATOM 929 C C . LEU A 1 114 ? 17.703 -0.329 8.141 1 92.69 114 LEU A C 1
ATOM 931 O O . LEU A 1 114 ? 17.766 0.865 8.438 1 92.69 114 LEU A O 1
ATOM 935 N N . GLU A 1 115 ? 16.828 -1.162 8.617 1 92.19 115 GLU A N 1
ATOM 936 C CA . GLU A 1 115 ? 15.781 -0.656 9.492 1 92.19 115 GLU A CA 1
ATOM 937 C C . GLU A 1 115 ? 16.344 -0.235 10.852 1 92.19 115 GLU A C 1
ATOM 939 O O . GLU A 1 115 ? 15.984 0.818 11.375 1 92.19 115 GLU A O 1
ATOM 944 N N . VAL A 1 116 ? 17.234 -1 11.383 1 91.25 116 VAL A N 1
ATOM 945 C CA . VAL A 1 116 ? 17.828 -0.688 12.68 1 91.25 116 VAL A CA 1
ATOM 946 C C . VAL A 1 116 ? 18.641 0.601 12.57 1 91.25 116 VAL A C 1
ATOM 948 O O . VAL A 1 116 ? 18.719 1.371 13.531 1 91.25 116 VAL A O 1
ATOM 951 N N . ASN A 1 117 ? 19.172 0.883 11.406 1 90.25 117 ASN A N 1
ATOM 952 C CA . ASN A 1 117 ? 19.953 2.09 11.188 1 90.25 117 ASN A CA 1
ATOM 953 C C . ASN A 1 117 ? 19.078 3.275 10.805 1 90.25 117 ASN A C 1
ATOM 955 O O . ASN A 1 117 ? 19.578 4.324 10.398 1 90.25 117 ASN A O 1
ATOM 959 N N . GLY A 1 118 ? 17.766 3.076 10.789 1 90.19 118 GLY A N 1
ATOM 960 C CA . GLY A 1 118 ? 16.812 4.164 10.586 1 90.19 118 GLY A CA 1
ATOM 961 C C . GLY A 1 118 ? 16.625 4.52 9.125 1 90.19 118 GLY A C 1
ATOM 962 O O . GLY A 1 118 ? 16.062 5.566 8.805 1 90.19 118 GLY A O 1
ATOM 963 N N . LYS A 1 119 ? 17.047 3.629 8.281 1 90.81 119 LYS A N 1
ATOM 964 C CA . LYS A 1 119 ? 17.047 3.971 6.863 1 90.81 119 LYS A CA 1
ATOM 965 C C . LYS A 1 119 ? 15.852 3.344 6.152 1 90.81 119 LYS A C 1
ATOM 967 O O . LYS A 1 119 ? 15.445 3.809 5.086 1 90.81 119 LYS A O 1
ATOM 972 N N . PHE A 1 120 ? 15.297 2.293 6.723 1 94.44 120 PHE A N 1
ATOM 973 C CA . PHE A 1 120 ? 14.195 1.572 6.105 1 94.44 120 PHE A CA 1
ATOM 974 C C . PHE A 1 120 ? 12.938 1.674 6.961 1 94.44 120 PHE A C 1
ATOM 976 O O . PHE A 1 120 ? 13 1.525 8.18 1 94.44 120 PHE A O 1
ATOM 983 N N . ARG A 1 121 ? 11.875 1.957 6.234 1 94 121 ARG A N 1
ATOM 984 C CA . ARG A 1 121 ? 10.586 2.037 6.918 1 94 121 ARG A CA 1
ATOM 985 C C . ARG A 1 121 ? 9.688 0.859 6.543 1 94 121 ARG A C 1
ATOM 987 O O . ARG A 1 121 ? 9.656 0.446 5.383 1 94 121 ARG A O 1
ATOM 994 N N . SER A 1 122 ? 8.922 0.38 7.504 1 92 122 SER A N 1
ATOM 995 C CA . SER A 1 122 ? 8.125 -0.832 7.332 1 92 122 SER A CA 1
ATOM 996 C C . SER A 1 122 ? 7.055 -0.641 6.266 1 92 122 SER A C 1
ATOM 998 O O . SER A 1 122 ? 6.695 -1.588 5.559 1 92 122 SER A O 1
ATOM 1000 N N . TYR A 1 123 ? 6.586 0.579 6.102 1 94.06 123 TYR A N 1
ATOM 1001 C CA . TYR A 1 123 ? 5.504 0.78 5.148 1 94.06 123 TYR A CA 1
ATOM 1002 C C . TYR A 1 123 ? 6.02 0.728 3.717 1 94.06 123 TYR A C 1
ATOM 1004 O O . TYR A 1 123 ? 5.234 0.651 2.768 1 94.06 123 TYR A O 1
ATOM 1012 N N . TYR A 1 124 ? 7.375 0.675 3.496 1 96.25 124 TYR A N 1
ATOM 1013 C CA . TYR A 1 124 ? 7.926 0.508 2.154 1 96.25 124 TYR A CA 1
ATOM 1014 C C . TYR A 1 124 ? 7.473 -0.81 1.539 1 96.25 124 TYR A C 1
ATOM 1016 O O . TYR A 1 124 ? 7.324 -0.914 0.318 1 96.25 124 TYR A O 1
ATOM 1024 N N . TRP A 1 125 ? 7.191 -1.785 2.424 1 95.5 125 TRP A N 1
ATOM 1025 C CA . TRP A 1 125 ? 6.746 -3.08 1.922 1 95.5 125 TRP A CA 1
ATOM 1026 C C . TRP A 1 125 ? 5.406 -2.953 1.207 1 95.5 125 TRP A C 1
ATOM 1028 O O . TRP A 1 125 ? 5.242 -3.449 0.09 1 95.5 125 TRP A O 1
ATOM 1038 N N . SER A 1 126 ? 4.5 -2.23 1.822 1 95.56 126 SER A N 1
ATOM 1039 C CA . SER A 1 126 ? 3.184 -2.053 1.216 1 95.56 126 SER A CA 1
ATOM 1040 C C . SER A 1 126 ? 3.262 -1.171 -0.026 1 95.56 126 SER A C 1
ATOM 1042 O O . SER A 1 126 ? 2.531 -1.388 -0.995 1 95.56 126 SER A O 1
ATOM 1044 N N . THR A 1 127 ? 4.137 -0.192 0.029 1 97.69 127 THR A N 1
ATOM 1045 C CA . THR A 1 127 ? 4.34 0.648 -1.146 1 97.69 127 THR A CA 1
ATOM 1046 C C . THR A 1 127 ? 4.828 -0.183 -2.328 1 97.69 127 THR A C 1
ATOM 1048 O O . THR A 1 127 ? 4.285 -0.082 -3.432 1 97.69 127 THR A O 1
ATOM 1051 N N . PHE A 1 128 ? 5.773 -1.029 -2.033 1 97.06 128 PHE A N 1
ATOM 1052 C CA . PHE A 1 128 ? 6.316 -1.903 -3.066 1 97.06 128 PHE A CA 1
ATOM 1053 C C . PHE A 1 128 ? 5.223 -2.779 -3.662 1 97.06 128 PHE A C 1
ATOM 1055 O O . PHE A 1 128 ? 5.117 -2.906 -4.887 1 97.06 128 PHE A O 1
ATOM 1062 N N . LEU A 1 129 ? 4.484 -3.371 -2.818 1 97.81 129 LEU A N 1
ATOM 1063 C CA . LEU A 1 129 ? 3.449 -4.293 -3.271 1 97.81 129 LEU A CA 1
ATOM 1064 C C . LEU A 1 129 ? 2.42 -3.574 -4.137 1 97.81 129 LEU A C 1
ATOM 1066 O O . LEU A 1 129 ? 2.117 -4.016 -5.246 1 97.81 129 LEU A O 1
ATOM 1070 N N . GLU A 1 130 ? 1.969 -2.434 -3.713 1 98.56 130 GLU A N 1
ATOM 1071 C CA . GLU A 1 130 ? 0.914 -1.721 -4.43 1 98.56 130 GLU A CA 1
ATOM 1072 C C . GLU A 1 130 ? 1.431 -1.145 -5.742 1 98.56 130 GLU A C 1
ATOM 1074 O O . GLU A 1 130 ? 0.713 -1.133 -6.746 1 98.56 130 GLU A O 1
ATOM 1079 N N . CYS A 1 131 ? 2.664 -0.667 -5.746 1 98.69 131 CYS A N 1
ATOM 1080 C CA . CYS A 1 131 ? 3.258 -0.177 -6.984 1 98.69 131 CYS A CA 1
ATOM 1081 C C . CYS A 1 131 ? 3.422 -1.307 -7.996 1 98.69 131 CYS A C 1
ATOM 1083 O O . CYS A 1 131 ? 3.178 -1.119 -9.188 1 98.69 131 CYS A O 1
ATOM 1085 N N . SER A 1 132 ? 3.832 -2.488 -7.496 1 98.62 132 SER A N 1
ATOM 1086 C CA . SER A 1 132 ? 3.99 -3.646 -8.367 1 98.62 132 SER A CA 1
ATOM 1087 C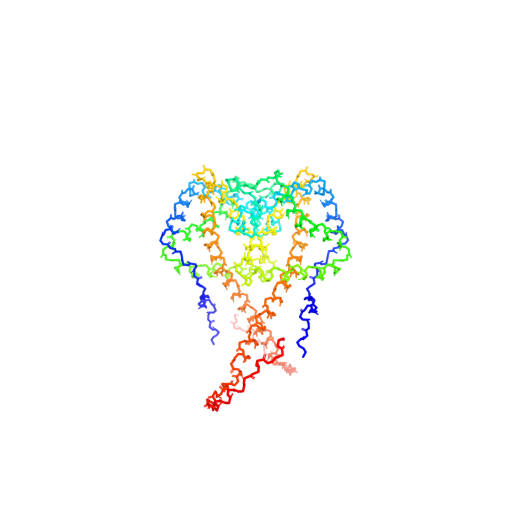 C . SER A 1 132 ? 2.656 -4.066 -8.977 1 98.62 132 SER A C 1
ATOM 1089 O O . SER A 1 132 ? 2.559 -4.273 -10.188 1 98.62 132 SER A O 1
ATOM 1091 N N . ILE A 1 133 ? 1.644 -4.082 -8.156 1 98.75 133 ILE A N 1
ATOM 1092 C CA . ILE A 1 133 ? 0.318 -4.473 -8.617 1 98.75 133 ILE A CA 1
ATOM 1093 C C . ILE A 1 133 ? -0.173 -3.482 -9.672 1 98.75 133 ILE A C 1
ATOM 1095 O O . ILE A 1 133 ? -0.679 -3.887 -10.727 1 98.75 133 ILE A O 1
ATOM 1099 N N . PHE A 1 134 ? 0.033 -2.264 -9.438 1 98.81 134 PHE A N 1
ATOM 1100 C CA . PHE A 1 134 ? -0.42 -1.22 -10.352 1 98.81 134 PHE A CA 1
ATOM 1101 C C . PHE A 1 134 ? 0.268 -1.348 -11.703 1 98.81 134 PHE A C 1
ATOM 1103 O O . PHE A 1 134 ? -0.396 -1.378 -12.742 1 98.81 134 PHE A O 1
ATOM 1110 N N . CYS A 1 135 ? 1.558 -1.434 -11.688 1 98.69 135 CYS A N 1
ATOM 1111 C CA . CYS A 1 135 ? 2.32 -1.474 -12.93 1 98.69 135 CYS A CA 1
ATOM 1112 C C . CYS A 1 135 ? 2.07 -2.775 -13.688 1 98.69 135 CYS A C 1
ATOM 1114 O O . CYS A 1 135 ? 1.979 -2.779 -14.914 1 98.69 135 CYS A O 1
ATOM 1116 N N . MET A 1 136 ? 1.934 -3.889 -12.969 1 98.25 136 MET A N 1
ATOM 1117 C CA . MET A 1 136 ? 1.632 -5.168 -13.609 1 98.25 136 MET A CA 1
ATOM 1118 C C . MET A 1 136 ? 0.247 -5.141 -14.25 1 98.25 136 MET A C 1
ATOM 1120 O O . MET A 1 136 ? 0.065 -5.621 -15.367 1 98.25 136 MET A O 1
ATOM 1124 N N . ARG A 1 137 ? -0.705 -4.578 -13.547 1 98.31 137 ARG A N 1
ATOM 1125 C CA . ARG A 1 137 ? -2.037 -4.469 -14.133 1 98.31 137 ARG A CA 1
ATOM 1126 C C . ARG A 1 137 ? -2.002 -3.686 -15.438 1 98.31 137 ARG A C 1
ATOM 1128 O O . ARG A 1 137 ? -2.594 -4.102 -16.438 1 98.31 137 ARG A O 1
ATOM 1135 N N . ASN A 1 138 ? -1.321 -2.572 -15.391 1 98 138 ASN A N 1
ATOM 1136 C CA . ASN A 1 138 ? -1.234 -1.736 -16.578 1 98 138 ASN A CA 1
ATOM 1137 C C . ASN A 1 138 ? -0.6 -2.488 -17.75 1 98 138 ASN A C 1
ATOM 1139 O O . ASN A 1 138 ? -1.043 -2.359 -18.891 1 98 138 ASN A O 1
ATOM 1143 N N . ALA A 1 139 ? 0.42 -3.252 -17.438 1 98.06 139 ALA A N 1
ATOM 1144 C CA . ALA A 1 139 ? 1.09 -4.031 -18.469 1 98.06 139 ALA A CA 1
ATOM 1145 C C . ALA A 1 139 ? 0.174 -5.129 -19.016 1 98.06 139 ALA A C 1
ATOM 1147 O O . ALA A 1 139 ? 0.104 -5.348 -20.219 1 98.06 139 ALA A O 1
ATOM 1148 N N . LEU A 1 140 ? -0.566 -5.781 -18.188 1 98.25 140 LEU A N 1
ATOM 1149 C CA . LEU A 1 140 ? -1.397 -6.922 -18.562 1 98.25 140 LEU A CA 1
ATOM 1150 C C . LEU A 1 140 ? -2.676 -6.461 -19.25 1 98.25 140 LEU A C 1
ATOM 1152 O O . LEU A 1 140 ? -3.211 -7.168 -20.109 1 98.25 140 LEU A O 1
ATOM 1156 N N . ALA A 1 141 ? -3.127 -5.254 -18.891 1 97.25 141 ALA A N 1
ATOM 1157 C CA . ALA A 1 141 ? -4.375 -4.727 -19.422 1 97.25 141 ALA A CA 1
ATOM 1158 C C . ALA A 1 141 ? -4.266 -4.504 -20.938 1 97.25 141 ALA A C 1
ATOM 1160 O O . ALA A 1 141 ? -5.281 -4.406 -21.625 1 97.25 141 ALA A O 1
ATOM 1161 N N . LYS A 1 142 ? -3.086 -4.477 -21.438 1 96.44 142 LYS A N 1
ATOM 1162 C CA . LYS A 1 142 ? -2.848 -4.281 -22.875 1 96.44 142 LYS A CA 1
ATOM 1163 C C . LYS A 1 142 ? -2.965 -5.594 -23.625 1 96.44 142 LYS A C 1
ATOM 1165 O O . LYS A 1 142 ? -3.045 -5.598 -24.859 1 96.44 142 LYS A O 1
ATOM 1170 N N . ARG A 1 143 ? -3.018 -6.664 -22.906 1 96.88 143 ARG A N 1
ATOM 1171 C CA . ARG A 1 143 ? -2.891 -7.965 -23.562 1 96.88 143 ARG A CA 1
ATOM 1172 C C . ARG A 1 143 ? -4.043 -8.883 -23.188 1 96.88 143 ARG A C 1
ATOM 1174 O O . ARG A 1 143 ? -4.301 -9.883 -23.859 1 96.88 143 ARG A O 1
ATOM 1181 N N . LEU A 1 144 ? -4.684 -8.617 -22.094 1 97.44 144 LEU A N 1
ATOM 1182 C CA . LEU A 1 144 ? -5.77 -9.43 -21.562 1 97.44 144 LEU A CA 1
ATOM 1183 C C . LEU A 1 144 ? -7.059 -8.617 -21.453 1 97.44 144 LEU A C 1
ATOM 1185 O O . LEU A 1 144 ? -7.023 -7.387 -21.453 1 97.44 144 LEU A O 1
ATOM 1189 N N . ASN A 1 145 ? -8.203 -9.352 -21.422 1 96.5 145 ASN A N 1
ATOM 1190 C CA . ASN A 1 145 ? -9.445 -8.633 -21.172 1 96.5 145 ASN A CA 1
ATOM 1191 C C . ASN A 1 145 ? -9.609 -8.312 -19.688 1 96.5 145 ASN A C 1
ATOM 1193 O O . ASN A 1 145 ? -8.852 -8.805 -18.844 1 96.5 145 ASN A O 1
ATOM 1197 N N . ASP A 1 146 ? -10.562 -7.508 -19.328 1 96.31 146 ASP A N 1
ATOM 1198 C CA . ASP A 1 146 ? -10.719 -6.938 -17.984 1 96.31 146 ASP A CA 1
ATOM 1199 C C . ASP A 1 146 ? -10.938 -8.039 -16.953 1 96.31 146 ASP A C 1
ATOM 1201 O O . ASP A 1 146 ? -10.375 -7.98 -15.859 1 96.31 146 ASP A O 1
ATOM 1205 N N . LYS A 1 147 ? -11.703 -9.008 -17.312 1 95.81 147 LYS A N 1
ATOM 1206 C CA . LYS A 1 147 ? -11.984 -10.094 -16.375 1 95.81 147 LYS A CA 1
ATOM 1207 C C . LYS A 1 147 ? -10.734 -10.922 -16.094 1 95.81 147 LYS A C 1
ATOM 1209 O O . LYS A 1 147 ? -10.484 -11.297 -14.945 1 95.81 147 LYS A O 1
ATOM 1214 N N . GLU A 1 148 ? -10 -11.148 -17.141 1 97.5 148 GLU A N 1
ATOM 1215 C CA . GLU A 1 148 ? -8.758 -11.898 -16.984 1 97.5 148 GLU A CA 1
ATOM 1216 C C . GLU A 1 148 ? -7.742 -11.125 -16.156 1 97.5 148 GLU A C 1
ATOM 1218 O O . GLU A 1 148 ? -7.07 -11.703 -15.297 1 97.5 148 GLU A O 1
ATOM 1223 N N . VAL A 1 149 ? -7.648 -9.859 -16.406 1 98.25 149 VAL A N 1
ATOM 1224 C CA . VAL A 1 149 ? -6.73 -9.016 -15.648 1 98.25 149 VAL A CA 1
ATOM 1225 C C . VAL A 1 149 ? -7.129 -9 -14.18 1 98.25 149 VAL A C 1
ATOM 1227 O O . VAL A 1 149 ? -6.281 -9.148 -13.297 1 98.25 149 VAL A O 1
ATOM 1230 N N . ASP A 1 150 ? -8.406 -8.852 -13.906 1 98.06 150 ASP A N 1
ATOM 1231 C CA . ASP A 1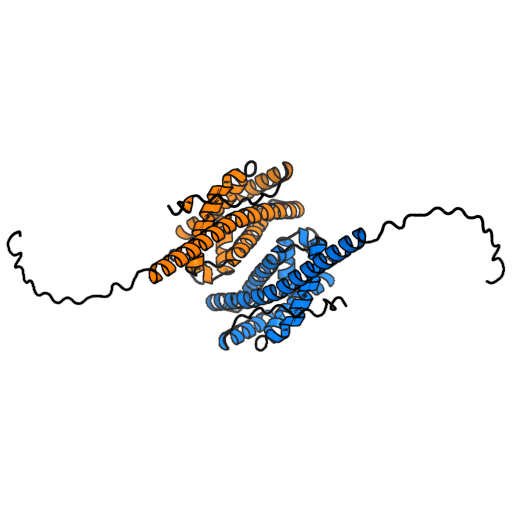 150 ? -8.906 -8.852 -12.539 1 98.06 150 ASP A CA 1
ATOM 1232 C C . ASP A 1 150 ? -8.508 -10.133 -11.805 1 98.06 150 ASP A C 1
ATOM 1234 O O . ASP A 1 150 ? -8.031 -10.086 -10.672 1 98.06 150 ASP A O 1
ATOM 1238 N N . ARG A 1 151 ? -8.664 -11.18 -12.422 1 97.81 151 ARG A N 1
ATOM 1239 C CA . ARG A 1 151 ? -8.383 -12.484 -11.836 1 97.81 151 ARG A CA 1
ATOM 1240 C C . ARG A 1 151 ? -6.891 -12.641 -11.555 1 97.81 151 ARG A C 1
ATOM 1242 O O . ARG A 1 151 ? -6.496 -13.008 -10.445 1 97.81 151 ARG A O 1
ATOM 1249 N N . VAL A 1 152 ? -6.137 -12.344 -12.547 1 98.56 152 VAL A N 1
ATOM 1250 C CA . VAL A 1 152 ? -4.711 -12.617 -12.406 1 98.56 152 VAL A CA 1
ATOM 1251 C C . VAL A 1 152 ? -4.082 -11.633 -11.422 1 98.56 152 VAL A C 1
ATOM 1253 O O . VAL A 1 152 ? -3.141 -11.984 -10.703 1 98.56 152 VAL A O 1
ATOM 1256 N N . ILE A 1 153 ? -4.609 -10.453 -11.297 1 98.56 153 ILE A N 1
ATOM 1257 C CA . ILE A 1 153 ? -4.117 -9.477 -10.336 1 98.56 153 ILE A CA 1
ATOM 1258 C C . ILE A 1 153 ? -4.367 -9.977 -8.914 1 98.56 153 ILE A C 1
ATOM 1260 O O . ILE A 1 153 ? -3.527 -9.797 -8.031 1 98.56 153 ILE A O 1
ATOM 1264 N N . CYS A 1 154 ? -5.441 -10.602 -8.68 1 98.38 154 CYS A N 1
ATOM 1265 C CA . CYS A 1 154 ? -5.688 -11.227 -7.383 1 98.38 154 CYS A CA 1
ATOM 1266 C C . CYS A 1 154 ? -4.637 -12.289 -7.082 1 98.38 154 CYS A C 1
ATOM 1268 O O . CYS A 1 154 ? -4.109 -12.352 -5.969 1 98.38 154 CYS A O 1
ATOM 1270 N N . LEU A 1 155 ? -4.305 -13.039 -8.023 1 98.81 155 LEU A N 1
ATOM 1271 C CA . LEU A 1 155 ? -3.316 -14.102 -7.84 1 98.81 155 LEU A CA 1
ATOM 1272 C C . LEU A 1 155 ? -1.93 -13.508 -7.594 1 98.81 155 LEU A C 1
ATOM 1274 O O . LEU A 1 155 ? -1.189 -14 -6.734 1 98.81 155 LEU A O 1
ATOM 1278 N N . TRP A 1 156 ? -1.616 -12.469 -8.344 1 98.81 156 TRP A N 1
ATOM 1279 C CA . TRP A 1 156 ? -0.343 -11.789 -8.141 1 98.81 156 TRP A CA 1
ATOM 1280 C C . TRP A 1 156 ? -0.243 -11.227 -6.723 1 98.81 156 TRP A C 1
ATOM 1282 O O . TRP A 1 156 ? 0.818 -11.289 -6.098 1 98.81 156 TRP A O 1
ATOM 1292 N N . ARG A 1 157 ? -1.273 -10.688 -6.23 1 98.62 157 ARG A N 1
ATOM 1293 C CA . ARG A 1 157 ? -1.254 -10.164 -4.867 1 98.62 157 ARG A CA 1
ATOM 1294 C C . ARG A 1 157 ? -0.994 -11.281 -3.859 1 98.62 157 ARG A C 1
ATOM 1296 O O . ARG A 1 157 ? -0.229 -11.102 -2.908 1 98.62 157 ARG A O 1
ATOM 1303 N N . PHE A 1 158 ? -1.646 -12.43 -4.051 1 98.31 158 PHE A N 1
ATOM 1304 C CA . PHE A 1 158 ? -1.391 -13.555 -3.158 1 98.31 158 PHE A CA 1
ATOM 1305 C C . PHE A 1 158 ? 0.088 -13.922 -3.16 1 98.31 158 PHE A C 1
ATOM 1307 O O . PHE A 1 158 ? 0.689 -14.102 -2.1 1 98.31 158 PHE A O 1
ATOM 1314 N N . LEU A 1 159 ? 0.605 -13.961 -4.312 1 98.75 159 LEU A N 1
ATOM 1315 C CA . LEU A 1 159 ? 1.999 -14.375 -4.441 1 98.75 159 LEU A CA 1
ATOM 1316 C C . LEU A 1 159 ? 2.932 -13.336 -3.818 1 98.75 159 LEU A C 1
ATOM 1318 O O . LEU A 1 159 ? 3.777 -13.68 -2.99 1 98.75 159 LEU A O 1
ATOM 1322 N N . LEU A 1 160 ? 2.777 -12.117 -4.176 1 98.44 160 LEU A N 1
ATOM 1323 C CA . LEU A 1 160 ? 3.676 -11.062 -3.721 1 98.44 160 LEU A CA 1
ATOM 1324 C C . LEU A 1 160 ? 3.527 -10.828 -2.223 1 98.44 160 LEU A C 1
ATOM 1326 O O . LEU A 1 160 ? 4.5 -10.5 -1.541 1 98.44 160 LEU A O 1
ATOM 1330 N N . ARG A 1 161 ? 2.348 -10.953 -1.747 1 97.81 161 ARG A N 1
ATOM 1331 C CA . ARG A 1 161 ? 2.15 -10.836 -0.306 1 97.81 161 ARG A CA 1
ATOM 1332 C C . ARG A 1 161 ? 2.936 -11.906 0.445 1 97.81 161 ARG A C 1
ATOM 1334 O O . ARG A 1 161 ? 3.561 -11.617 1.468 1 97.81 161 ARG A O 1
ATOM 1341 N N . ASP A 1 162 ? 2.867 -13.117 -0.032 1 97.81 162 ASP A N 1
ATOM 1342 C CA . ASP A 1 162 ? 3.59 -14.188 0.651 1 97.81 162 ASP A CA 1
ATOM 1343 C C . ASP A 1 162 ? 5.102 -13.977 0.55 1 97.81 162 ASP A C 1
ATOM 1345 O O . ASP A 1 162 ? 5.832 -14.227 1.51 1 97.81 162 ASP A O 1
ATOM 1349 N N . VAL A 1 163 ? 5.531 -13.547 -0.588 1 97.94 163 VAL A N 1
ATOM 1350 C CA . VAL A 1 163 ? 6.938 -13.195 -0.737 1 97.94 163 VAL A CA 1
ATOM 1351 C C . VAL A 1 163 ? 7.324 -12.156 0.319 1 97.94 163 VAL A C 1
ATOM 1353 O O . VAL A 1 163 ? 8.328 -12.32 1.017 1 97.94 163 VAL A O 1
ATOM 1356 N N . MET A 1 164 ? 6.566 -11.227 0.435 1 97 164 MET A N 1
ATOM 1357 C CA . MET A 1 164 ? 6.84 -10.133 1.365 1 97 164 MET A CA 1
ATOM 1358 C C . MET A 1 164 ? 6.805 -10.625 2.809 1 97 164 MET A C 1
ATOM 1360 O O . MET A 1 164 ? 7.629 -10.211 3.629 1 97 164 MET A O 1
ATOM 1364 N N . LYS A 1 165 ? 5.844 -11.438 3.104 1 96.62 165 LYS A N 1
ATOM 1365 C CA . LYS A 1 165 ? 5.762 -11.992 4.453 1 96.62 165 LYS A CA 1
ATOM 1366 C C . LYS A 1 165 ? 7.047 -12.727 4.828 1 96.62 165 LYS A C 1
ATOM 1368 O O . LYS A 1 165 ? 7.531 -12.602 5.953 1 96.62 165 LYS A O 1
ATOM 1373 N N . LYS A 1 166 ? 7.504 -13.438 3.91 1 97 166 LYS A N 1
ATOM 1374 C CA . LYS A 1 166 ? 8.727 -14.203 4.16 1 97 166 LYS A CA 1
ATOM 1375 C C . LYS A 1 166 ? 9.922 -13.273 4.355 1 97 166 LYS A C 1
ATOM 1377 O O . LYS A 1 166 ? 10.742 -13.492 5.25 1 97 166 LYS A O 1
ATOM 1382 N N . ILE A 1 167 ? 10.023 -12.258 3.549 1 96.56 167 ILE A N 1
ATOM 1383 C CA . ILE A 1 167 ? 11.102 -11.289 3.688 1 96.56 167 ILE A CA 1
ATOM 1384 C C . ILE A 1 167 ? 10.984 -10.57 5.031 1 96.56 167 ILE A C 1
ATOM 1386 O O . ILE A 1 167 ? 11.977 -10.422 5.754 1 96.56 167 ILE A O 1
ATOM 1390 N N . LYS A 1 168 ? 9.805 -10.18 5.359 1 96.38 168 LYS A N 1
ATOM 1391 C CA . LYS A 1 168 ? 9.57 -9.461 6.605 1 96.38 168 LYS A CA 1
ATOM 1392 C C . LYS A 1 168 ? 9.945 -10.32 7.812 1 96.38 168 LYS A C 1
ATOM 1394 O O . LYS A 1 168 ? 10.43 -9.797 8.82 1 96.38 168 LYS A O 1
ATOM 1399 N N . ALA A 1 169 ? 9.625 -11.586 7.707 1 95.62 169 ALA A N 1
ATOM 1400 C CA . ALA A 1 169 ? 9.992 -12.477 8.797 1 95.62 169 ALA A CA 1
ATOM 1401 C C . ALA A 1 169 ? 11.5 -12.477 9.031 1 95.62 169 ALA A C 1
ATOM 1403 O O . ALA A 1 169 ? 11.961 -12.43 10.18 1 95.62 169 ALA A O 1
ATOM 1404 N N . GLY A 1 170 ? 12.219 -12.484 7.965 1 95.94 170 GLY A N 1
ATOM 1405 C CA . GLY A 1 170 ? 13.664 -12.375 8.086 1 95.94 170 GLY A CA 1
ATOM 1406 C C . GLY A 1 170 ? 14.109 -11.047 8.664 1 95.94 170 GLY A C 1
ATOM 1407 O O . GLY A 1 170 ? 15.047 -11 9.469 1 95.94 170 GLY A O 1
ATOM 1408 N N . THR A 1 171 ? 13.461 -10.008 8.211 1 95.62 171 THR A N 1
ATOM 1409 C CA . THR A 1 171 ? 13.742 -8.672 8.742 1 95.62 171 THR A CA 1
ATOM 1410 C C . THR A 1 171 ? 13.555 -8.641 10.25 1 95.62 171 THR A C 1
ATOM 1412 O O . THR A 1 171 ? 14.445 -8.203 10.984 1 95.62 171 THR A O 1
ATOM 1415 N N . THR A 1 172 ? 12.438 -9.148 10.695 1 94.25 172 THR A N 1
ATOM 1416 C CA . THR A 1 172 ? 12.086 -9.148 12.109 1 94.25 172 THR A CA 1
ATOM 1417 C C . THR A 1 172 ? 13.062 -10 12.914 1 94.25 172 THR A C 1
ATOM 1419 O O . THR A 1 172 ? 13.469 -9.617 14.008 1 94.25 172 THR A O 1
ATOM 1422 N N . ALA A 1 173 ? 13.383 -11.117 12.375 1 93.69 173 ALA A N 1
ATOM 1423 C CA . ALA A 1 173 ? 14.328 -12.008 13.039 1 93.69 173 ALA A CA 1
ATOM 1424 C C . ALA A 1 173 ? 15.688 -11.336 13.211 1 93.69 173 ALA A C 1
ATOM 1426 O O . ALA A 1 173 ? 16.328 -11.461 14.266 1 93.69 173 ALA A O 1
ATOM 1427 N N . ASP A 1 174 ? 16.094 -10.641 12.195 1 93.44 174 ASP A N 1
ATOM 1428 C CA . ASP A 1 174 ? 17.375 -9.969 12.258 1 93.44 174 ASP A CA 1
ATOM 1429 C C . ASP A 1 174 ? 17.359 -8.844 13.289 1 93.44 174 ASP A C 1
ATOM 1431 O O . ASP A 1 174 ? 18.312 -8.68 14.055 1 93.44 174 ASP A O 1
ATOM 1435 N N . ILE A 1 175 ? 16.359 -8.094 13.32 1 92.62 175 ILE A N 1
ATOM 1436 C CA . ILE A 1 175 ? 16.219 -6.996 14.273 1 92.62 175 ILE A CA 1
ATOM 1437 C C . ILE A 1 175 ? 16.25 -7.543 15.703 1 92.62 175 ILE A C 1
ATOM 1439 O O . ILE A 1 175 ? 16.953 -7.016 16.562 1 92.62 175 ILE A O 1
ATOM 1443 N N . ALA A 1 176 ? 15.469 -8.562 15.906 1 91.38 176 ALA A N 1
ATOM 1444 C CA . ALA A 1 176 ? 15.438 -9.188 17.234 1 91.38 176 ALA A CA 1
ATOM 1445 C C . ALA A 1 176 ? 16.828 -9.672 17.641 1 91.38 176 ALA A C 1
ATOM 1447 O O . ALA A 1 176 ? 17.219 -9.516 18.797 1 91.38 176 ALA A O 1
ATOM 1448 N N . HIS A 1 177 ? 17.453 -10.219 16.75 1 90.12 177 HIS A N 1
ATOM 1449 C CA . HIS A 1 177 ? 18.797 -10.727 17.016 1 90.12 177 HIS A CA 1
ATOM 1450 C C . HIS A 1 177 ? 19.75 -9.594 17.375 1 90.12 177 HIS A C 1
ATOM 1452 O O . HIS A 1 177 ? 20.516 -9.711 18.328 1 90.12 177 HIS A O 1
ATOM 1458 N N . ARG A 1 178 ? 19.703 -8.523 16.703 1 89.75 178 ARG A N 1
ATOM 1459 C CA . ARG A 1 178 ? 20.562 -7.371 16.953 1 89.75 178 ARG A CA 1
ATOM 1460 C C . ARG A 1 178 ? 20.234 -6.727 18.297 1 89.75 178 ARG A C 1
ATOM 1462 O O . ARG A 1 178 ? 21.141 -6.285 19.016 1 89.75 178 ARG A O 1
ATOM 1469 N N . MET A 1 179 ? 18.984 -6.695 18.531 1 88.5 179 MET A N 1
ATOM 1470 C CA . MET A 1 179 ? 18.578 -6.141 19.812 1 88.5 179 MET A CA 1
ATOM 1471 C C . MET A 1 179 ? 19.062 -7.016 20.969 1 88.5 179 MET A C 1
ATOM 1473 O O . MET A 1 179 ? 19.453 -6.504 22.016 1 88.5 179 MET A O 1
ATOM 1477 N N . GLN A 1 180 ? 18.969 -8.266 20.828 1 86.81 180 GLN A N 1
ATOM 1478 C CA . GLN A 1 180 ? 19.469 -9.203 21.828 1 86.81 180 GLN A CA 1
ATOM 1479 C C . GLN A 1 180 ? 20.969 -9.055 22.016 1 86.81 180 GLN A C 1
ATOM 1481 O O . GLN A 1 180 ? 21.469 -9.078 23.141 1 86.81 180 GLN A O 1
ATOM 1486 N N . GLN A 1 181 ? 21.688 -8.883 20.984 1 85.69 181 GLN A N 1
ATOM 1487 C CA . GLN A 1 181 ? 23.141 -8.695 21.047 1 85.69 181 GLN A CA 1
ATOM 1488 C C . GLN A 1 181 ? 23.5 -7.395 21.75 1 85.69 181 GLN A C 1
ATOM 1490 O O . GLN A 1 181 ? 24.453 -7.344 22.516 1 85.69 181 GLN A O 1
ATOM 1495 N N . MET A 1 182 ? 22.734 -6.391 21.5 1 85.5 182 MET A N 1
ATOM 1496 C CA . MET A 1 182 ? 22.969 -5.105 22.156 1 85.5 182 MET A CA 1
ATOM 1497 C C . MET A 1 182 ? 22.719 -5.203 23.656 1 85.5 182 MET A C 1
ATOM 1499 O O . MET A 1 182 ? 23.438 -4.59 24.453 1 85.5 182 MET A O 1
ATOM 1503 N N . SER A 1 183 ? 21.719 -5.965 24.016 1 84.81 183 SER A N 1
ATOM 1504 C CA . SER A 1 183 ? 21.406 -6.152 25.422 1 84.81 183 SER A CA 1
ATOM 1505 C C . SER A 1 183 ? 22.5 -6.938 26.125 1 84.81 183 SER A C 1
ATOM 1507 O O . SER A 1 183 ? 22.859 -6.625 27.266 1 84.81 183 SER A O 1
ATOM 1509 N N . ILE A 1 184 ? 23.031 -7.895 25.469 1 81.44 184 ILE A N 1
ATOM 1510 C CA . ILE A 1 184 ? 24.125 -8.711 26.016 1 81.44 184 ILE A CA 1
ATOM 1511 C C . ILE A 1 184 ? 25.375 -7.859 26.156 1 81.44 184 ILE A C 1
ATOM 1513 O O . ILE A 1 184 ? 26.062 -7.93 27.188 1 81.44 184 ILE A O 1
ATOM 1517 N N . ASP A 1 185 ? 25.625 -7.004 25.203 1 79.44 185 ASP A N 1
ATOM 1518 C CA . ASP A 1 185 ? 26.797 -6.137 25.234 1 79.44 185 ASP A CA 1
ATOM 1519 C C . ASP A 1 185 ? 26.688 -5.09 26.344 1 79.44 185 ASP A C 1
ATOM 1521 O O . ASP A 1 185 ? 27.656 -4.793 27.031 1 79.44 185 ASP A O 1
ATOM 1525 N N . ASP A 1 186 ? 25.5 -4.609 26.578 1 76.94 186 ASP A N 1
ATOM 1526 C CA . ASP A 1 186 ? 25.25 -3.645 27.641 1 76.94 186 ASP A CA 1
ATOM 1527 C C . ASP A 1 186 ? 25.406 -4.293 29.016 1 76.94 186 ASP A C 1
ATOM 1529 O O . ASP A 1 186 ? 25.922 -3.674 29.953 1 76.94 186 ASP A O 1
ATOM 1533 N N . SER A 1 187 ? 24.969 -5.551 29.141 1 75.94 187 SER A N 1
ATOM 1534 C CA . SER A 1 187 ? 25.078 -6.293 30.391 1 75.94 187 SER A CA 1
ATOM 1535 C C . SER A 1 187 ? 26.531 -6.637 30.703 1 75.94 187 SER A C 1
ATOM 1537 O O . SER A 1 187 ? 26.922 -6.645 31.875 1 75.94 187 SER A O 1
ATOM 1539 N N . ARG A 1 188 ? 27.266 -6.945 29.781 1 68.56 188 ARG A N 1
ATOM 1540 C CA . ARG A 1 188 ? 28.688 -7.23 29.969 1 68.56 188 ARG A CA 1
ATOM 1541 C C . ARG A 1 188 ? 29.453 -5.973 30.375 1 68.56 188 ARG A C 1
ATOM 1543 O O . ARG A 1 188 ? 30.375 -6.035 31.188 1 68.56 188 ARG A O 1
ATOM 1550 N N . LYS A 1 189 ? 28.984 -4.875 29.875 1 67.12 189 LYS A N 1
ATOM 1551 C CA . LYS A 1 189 ? 29.609 -3.609 30.234 1 67.12 189 LYS A CA 1
ATOM 1552 C C . LYS A 1 189 ? 29.359 -3.275 31.703 1 67.12 189 LYS A C 1
ATOM 1554 O O . LYS A 1 189 ? 30.25 -2.77 32.406 1 67.12 189 LYS A O 1
ATOM 1559 N N . PHE A 1 190 ? 28.328 -3.682 32.219 1 67.62 190 PHE A N 1
ATOM 1560 C CA . PHE A 1 190 ? 28.016 -3.439 33.625 1 67.62 190 PHE A CA 1
ATOM 1561 C C . PHE A 1 190 ? 28.641 -4.5 34.5 1 67.62 190 PHE A C 1
ATOM 1563 O O . PHE A 1 190 ? 28.891 -4.262 35.688 1 67.62 190 PHE A O 1
ATOM 1570 N N . SER A 1 191 ? 28.938 -5.734 34.062 1 60.62 191 SER A N 1
ATOM 1571 C CA . SER A 1 191 ? 29.531 -6.805 34.844 1 60.62 191 SER A CA 1
ATOM 1572 C C . SER A 1 191 ? 31.047 -6.676 34.938 1 60.62 191 SER A C 1
ATOM 1574 O O . SER A 1 191 ? 31.719 -7.449 35.625 1 60.62 191 SER A O 1
ATOM 1576 N N . LEU A 1 192 ? 31.625 -5.859 34.156 1 55.59 192 LEU A N 1
ATOM 1577 C CA . LEU A 1 192 ? 33.062 -5.723 34.281 1 55.59 192 LEU A CA 1
ATOM 1578 C C . LEU A 1 192 ? 33.438 -5.129 35.656 1 55.59 192 LEU A C 1
ATOM 1580 O O . LEU A 1 192 ? 32.875 -4.094 36.031 1 55.59 192 LEU A O 1
ATOM 1584 N N . PRO A 1 193 ? 33.938 -5.918 36.594 1 49.34 193 PRO A N 1
ATOM 1585 C CA . PRO A 1 193 ? 34.312 -5.469 37.938 1 49.34 193 PRO A CA 1
ATOM 1586 C C . PRO A 1 193 ? 35.156 -4.191 37.906 1 49.34 193 PRO A C 1
ATOM 1588 O O . PRO A 1 193 ? 35.906 -3.957 36.969 1 49.34 193 PRO A O 1
ATOM 1591 N N . ALA A 1 194 ? 34.812 -3.17 38.625 1 44.06 194 ALA A N 1
ATOM 1592 C CA . ALA A 1 194 ? 35.656 -2.037 38.969 1 44.06 194 ALA A CA 1
ATOM 1593 C C . ALA A 1 194 ? 37.062 -2.506 39.375 1 44.06 194 ALA A C 1
ATOM 1595 O O . ALA A 1 194 ? 37.188 -3.189 40.406 1 44.06 194 ALA A O 1
ATOM 1596 N N . ILE A 1 195 ? 37.938 -2.854 38.562 1 43.84 195 ILE A N 1
ATOM 1597 C CA . ILE A 1 195 ? 39.344 -3.047 38.969 1 43.84 195 ILE A CA 1
ATOM 1598 C C . ILE A 1 195 ? 39.75 -1.916 39.906 1 43.84 195 ILE A C 1
ATOM 1600 O O . ILE A 1 195 ? 39.719 -0.742 39.531 1 43.84 195 ILE A O 1
ATOM 1604 N N . HIS A 1 196 ? 39.625 -2.035 41.125 1 41.59 196 HIS A N 1
ATOM 1605 C CA . HIS A 1 196 ? 40.25 -1.213 42.156 1 41.59 196 HIS A CA 1
ATOM 1606 C C . HIS A 1 196 ? 41.719 -0.934 41.844 1 41.59 196 HIS A C 1
ATOM 1608 O O . HIS A 1 196 ? 42.5 -1.863 41.719 1 41.59 196 HIS A O 1
ATOM 1614 N N . LYS A 1 197 ? 41.938 0.093 41.031 1 37 197 LYS A N 1
ATOM 1615 C CA . LYS A 1 197 ? 43.281 0.661 40.875 1 37 197 LYS A CA 1
ATOM 1616 C C . LYS A 1 197 ? 44.031 0.753 42.188 1 37 197 LYS A C 1
ATOM 1618 O O . LYS A 1 197 ? 43.688 1.562 43.062 1 37 197 LYS A O 1
ATOM 1623 N N . GLU A 1 198 ? 44.375 -0.373 42.812 1 36.44 198 GLU A N 1
ATOM 1624 C CA . GLU A 1 198 ? 45.375 -0.274 43.875 1 36.44 198 GLU A CA 1
ATOM 1625 C C . GLU A 1 198 ? 46.656 0.365 43.375 1 36.44 198 GLU A C 1
ATOM 1627 O O . GLU A 1 198 ? 47.312 -0.149 42.469 1 36.44 198 GLU A O 1
ATOM 1632 N N . SER A 1 199 ? 46.656 1.697 43.344 1 32.5 199 SER A N 1
ATOM 1633 C CA . SER A 1 199 ? 47.812 2.578 43.094 1 32.5 199 SER A CA 1
ATOM 1634 C C . SER A 1 199 ? 49.031 2.129 43.875 1 32.5 199 SER A C 1
ATOM 1636 O O . SER A 1 199 ? 49.531 2.865 44.719 1 32.5 199 SER A O 1
ATOM 1638 N N . ASN A 1 200 ? 49.344 0.85 43.906 1 31.61 200 ASN A N 1
ATOM 1639 C CA . ASN A 1 200 ? 50.656 0.656 44.562 1 31.61 200 ASN A CA 1
ATOM 1640 C C . ASN A 1 200 ? 51.781 1.25 43.719 1 31.61 200 ASN A C 1
ATOM 1642 O O . ASN A 1 200 ? 52.031 0.806 42.594 1 31.61 200 ASN A O 1
ATOM 1646 N N . ALA A 1 201 ? 52.188 2.52 43.906 1 28.23 201 ALA A N 1
ATOM 1647 C CA . ALA A 1 201 ? 53.281 3.367 43.406 1 28.23 201 ALA A CA 1
ATOM 1648 C C . ALA A 1 201 ? 54.625 2.645 43.5 1 28.23 201 ALA A C 1
ATOM 1650 O O . ALA A 1 201 ? 55.656 3.271 43.719 1 28.23 201 ALA A O 1
ATOM 1651 N N . SER A 1 202 ? 54.656 1.295 43.656 1 29.44 202 SER A N 1
ATOM 1652 C CA . SER A 1 202 ? 56.062 0.994 43.906 1 29.44 202 SER A CA 1
ATOM 1653 C C . SER A 1 202 ? 56.938 1.304 42.688 1 29.44 202 SER A C 1
ATOM 1655 O O . SER A 1 202 ? 56.5 1.079 41.562 1 29.44 202 SER A O 1
ATOM 1657 N N . SER A 1 203 ? 58.219 1.863 42.844 1 28.23 203 SER A N 1
ATOM 1658 C CA . SER A 1 203 ? 59.344 2.537 42.219 1 28.23 203 SER A CA 1
ATOM 1659 C C . SER A 1 203 ? 60 1.657 41.156 1 28.23 203 SER A C 1
ATOM 1661 O O . SER A 1 203 ? 61.062 1.998 40.594 1 28.23 203 SER A O 1
ATOM 1663 N N . ALA A 1 204 ? 59.625 0.41 40.844 1 25.98 204 ALA A N 1
ATOM 1664 C CA . ALA A 1 204 ? 60.812 -0.28 40.312 1 25.98 204 ALA A CA 1
ATOM 1665 C C . ALA A 1 204 ? 61.125 0.206 38.875 1 25.98 204 ALA A C 1
ATOM 1667 O O . ALA A 1 204 ? 60.312 0.055 37.969 1 25.98 204 ALA A O 1
ATOM 1668 N N . GLU A 1 205 ? 62.062 1.136 38.656 1 27.27 205 GLU A N 1
ATOM 1669 C CA . GLU A 1 205 ? 62.75 1.729 37.5 1 27.27 205 GLU A CA 1
ATOM 1670 C C . GLU A 1 205 ? 63.406 0.656 36.656 1 27.27 205 GLU A C 1
ATOM 1672 O O . GLU A 1 205 ? 64.25 0.966 35.781 1 27.27 205 GLU A O 1
ATOM 1677 N N . THR A 1 206 ? 63.031 -0.626 36.562 1 27.77 206 THR A N 1
ATOM 1678 C CA . THR A 1 206 ? 64.062 -1.398 35.844 1 27.77 206 THR A CA 1
ATOM 1679 C C . THR A 1 206 ? 64.125 -0.955 34.375 1 27.77 206 THR A C 1
ATOM 1681 O O . THR A 1 206 ? 63.094 -0.805 33.719 1 27.77 206 THR A O 1
ATOM 1684 N N . ASP A 1 207 ? 65.312 -0.471 33.875 1 25.44 207 ASP A N 1
ATOM 1685 C CA . ASP A 1 207 ? 66 0.057 32.688 1 25.44 207 ASP A CA 1
ATOM 1686 C C . ASP A 1 207 ? 65.938 -0.957 31.562 1 25.44 207 ASP A C 1
ATOM 1688 O O . ASP A 1 207 ? 66.625 -0.756 30.531 1 25.44 207 ASP A O 1
ATOM 1692 N N . PHE A 1 208 ? 64.938 -1.706 31.125 1 23.55 208 PHE A N 1
ATOM 1693 C CA . PHE A 1 208 ? 65.125 -2.723 30.094 1 23.55 208 PHE A CA 1
ATOM 1694 C C . PHE A 1 208 ? 65.438 -2.082 28.75 1 23.55 208 PHE A C 1
ATOM 1696 O O . PHE A 1 208 ? 64.562 -1.541 28.078 1 23.55 208 PHE A O 1
ATOM 1703 N N . ASP A 1 209 ? 66.562 -1.255 28.578 1 24.67 209 ASP A N 1
ATOM 1704 C CA . ASP A 1 209 ? 67.125 -0.815 27.328 1 24.67 209 ASP A CA 1
ATOM 1705 C C . ASP A 1 209 ? 67.375 -1.995 26.391 1 24.67 209 ASP A C 1
ATOM 1707 O O . ASP A 1 209 ? 67.438 -1.818 25.172 1 24.67 209 ASP A O 1
ATOM 1711 N N . ASP A 1 210 ? 67.875 -3.197 26.703 1 24.94 210 ASP A N 1
ATOM 1712 C CA . ASP A 1 210 ? 68.75 -3.949 25.828 1 24.94 210 ASP A CA 1
ATOM 1713 C C . ASP A 1 210 ? 68 -4.582 24.656 1 24.94 210 ASP A C 1
ATOM 1715 O O . ASP A 1 210 ? 68.625 -4.969 23.656 1 24.94 210 ASP A O 1
ATOM 1719 N N . ILE A 1 211 ? 66.812 -5.316 24.734 1 23.78 211 ILE A N 1
ATOM 1720 C CA . ILE A 1 211 ? 66.75 -6.457 23.828 1 23.78 211 ILE A CA 1
ATOM 1721 C C . ILE A 1 211 ? 66.25 -5.98 22.453 1 23.78 211 ILE A C 1
ATOM 1723 O O . ILE A 1 211 ? 66.312 -6.723 21.469 1 23.78 211 ILE A O 1
ATOM 1727 N N . LEU A 1 212 ? 65.438 -4.887 22.188 1 20.55 212 LEU A N 1
ATOM 1728 C CA . LEU A 1 212 ? 65.25 -4.914 20.734 1 20.55 212 LEU A CA 1
ATOM 1729 C C . LEU A 1 212 ? 66.438 -4.336 20.031 1 20.55 212 LEU A C 1
ATOM 1731 O O . LEU A 1 212 ? 67.062 -3.342 20.484 1 20.55 212 LEU A O 1
ATOM 1735 N N . MET B 1 1 ? -22.656 -7.594 34.719 1 27.17 1 MET B N 1
ATOM 1736 C CA . MET B 1 1 ? -22.875 -6.434 33.844 1 27.17 1 MET B CA 1
ATOM 1737 C C . MET B 1 1 ? -21.766 -6.309 32.812 1 27.17 1 MET B C 1
ATOM 1739 O O . MET B 1 1 ? -20.609 -6.074 33.156 1 27.17 1 MET B O 1
ATOM 1743 N N . ILE B 1 2 ? -21.766 -7.062 31.734 1 37.59 2 ILE B N 1
ATOM 1744 C CA . ILE B 1 2 ? -20.781 -6.941 30.656 1 37.59 2 ILE B CA 1
ATOM 1745 C C . ILE B 1 2 ? -20.625 -5.477 30.266 1 37.59 2 ILE B C 1
ATOM 1747 O O . ILE B 1 2 ? -21.625 -4.805 29.969 1 37.59 2 ILE B O 1
ATOM 1751 N N . PRO B 1 3 ? -19.656 -4.805 30.656 1 38.72 3 PRO B N 1
ATOM 1752 C CA . PRO B 1 3 ? -19.594 -3.385 30.312 1 38.72 3 PRO B CA 1
ATOM 1753 C C . PRO B 1 3 ? -20 -3.117 28.859 1 38.72 3 PRO B C 1
ATOM 1755 O O . PRO B 1 3 ? -19.812 -3.979 28 1 38.72 3 PRO B O 1
ATOM 1758 N N . ASP B 1 4 ? -20.969 -2.367 28.578 1 42 4 ASP B N 1
ATOM 1759 C CA . ASP B 1 4 ? -21.391 -1.909 27.25 1 42 4 ASP B CA 1
ATOM 1760 C C . ASP B 1 4 ? -20.172 -1.639 26.359 1 42 4 ASP B C 1
ATOM 1762 O O . ASP B 1 4 ? -19.375 -0.736 26.625 1 42 4 ASP B O 1
ATOM 1766 N N . LEU B 1 5 ? -19.5 -2.564 25.828 1 45.44 5 LEU B N 1
ATOM 1767 C CA . LEU B 1 5 ? -18.359 -2.68 24.938 1 45.44 5 LEU B CA 1
ATOM 1768 C C . LEU B 1 5 ? -18.297 -1.5 23.969 1 45.44 5 LEU B C 1
ATOM 1770 O O . LEU B 1 5 ? -17.312 -1.313 23.266 1 45.44 5 LEU B O 1
ATOM 1774 N N . HIS B 1 6 ? -19.453 -0.866 23.75 1 51.22 6 HIS B N 1
ATOM 1775 C CA . HIS B 1 6 ? -19.547 0.371 22.984 1 51.22 6 HIS B CA 1
ATOM 1776 C C . HIS B 1 6 ? -18.688 1.468 23.609 1 51.22 6 HIS B C 1
ATOM 1778 O O . HIS B 1 6 ? -18.438 2.494 22.969 1 51.22 6 HIS B O 1
ATOM 1784 N N . GLN B 1 7 ? -18.25 1.188 24.922 1 58.38 7 GLN B N 1
ATOM 1785 C CA . GLN B 1 7 ? -17.656 2.307 25.656 1 58.38 7 GLN B CA 1
ATOM 1786 C C . GLN B 1 7 ? -16.141 2.193 25.719 1 58.38 7 GLN B C 1
ATOM 1788 O O . GLN B 1 7 ? -15.508 2.725 26.641 1 58.38 7 GLN B O 1
ATOM 1793 N N . MET B 1 8 ? -15.586 1.185 25 1 64.69 8 MET B N 1
ATOM 1794 C CA . MET B 1 8 ? -14.141 1.157 25.234 1 64.69 8 MET B CA 1
ATOM 1795 C C . MET B 1 8 ? -13.461 2.373 24.609 1 64.69 8 MET B C 1
ATOM 1797 O O . MET B 1 8 ? -13.797 2.771 23.5 1 64.69 8 MET B O 1
ATOM 1801 N N . ALA B 1 9 ? -12.719 2.895 25.484 1 74.19 9 ALA B N 1
ATOM 1802 C CA . ALA B 1 9 ? -11.961 4.074 25.062 1 74.19 9 ALA B CA 1
ATOM 1803 C C . ALA B 1 9 ? -11.062 3.756 23.875 1 74.19 9 ALA B C 1
ATOM 1805 O O . ALA B 1 9 ? -10.523 2.652 23.766 1 74.19 9 ALA B O 1
ATOM 1806 N N . PRO B 1 10 ? -10.992 4.652 22.984 1 82.94 10 PRO B N 1
ATOM 1807 C CA . PRO B 1 10 ? -10.078 4.457 21.844 1 82.94 10 PRO B CA 1
ATOM 1808 C C . PRO B 1 10 ? -8.633 4.234 22.281 1 82.94 10 PRO B C 1
ATOM 1810 O O . PRO B 1 10 ? -8.234 4.691 23.359 1 82.94 10 PRO B O 1
ATOM 1813 N N . ALA B 1 11 ? -7.996 3.469 21.5 1 82.75 11 ALA B N 1
ATOM 1814 C CA . ALA B 1 11 ? -6.574 3.244 21.766 1 82.75 11 ALA B CA 1
ATOM 1815 C C . ALA B 1 11 ? -5.812 4.562 21.812 1 82.75 11 ALA B C 1
ATOM 1817 O O . ALA B 1 11 ? -6.129 5.5 21.078 1 82.75 11 ALA B O 1
ATOM 1818 N N . ASN B 1 12 ? -4.922 4.574 22.672 1 87.19 12 ASN B N 1
ATOM 1819 C CA . ASN B 1 12 ? -4.09 5.766 22.797 1 87.19 12 ASN B CA 1
ATOM 1820 C C . ASN B 1 12 ? -2.904 5.727 21.844 1 87.19 12 ASN B C 1
ATOM 1822 O O . ASN B 1 12 ? -1.779 5.434 22.25 1 87.19 12 ASN B O 1
ATOM 1826 N N . ILE B 1 13 ? -3.072 6.047 20.672 1 92.69 13 ILE B N 1
ATOM 1827 C CA . ILE B 1 13 ? -2.047 6.137 19.641 1 92.69 13 ILE B CA 1
ATOM 1828 C C . ILE B 1 13 ? -1.716 7.602 19.375 1 92.69 13 ILE B C 1
ATOM 1830 O O . ILE B 1 13 ? -2.607 8.406 19.078 1 92.69 13 ILE B O 1
ATOM 1834 N N . ALA B 1 14 ? -0.461 7.898 19.484 1 95.94 14 ALA B N 1
ATOM 1835 C CA . ALA B 1 14 ? -0.041 9.289 19.328 1 95.94 14 ALA B CA 1
ATOM 1836 C C . ALA B 1 14 ? -0.112 9.719 17.859 1 95.94 14 ALA B C 1
ATOM 1838 O O . ALA B 1 14 ? 0.203 8.938 16.953 1 95.94 14 ALA B O 1
ATOM 1839 N N . TRP B 1 15 ? -0.541 10.938 17.609 1 97.75 15 TRP B N 1
ATOM 1840 C CA . TRP B 1 15 ? -0.477 11.562 16.297 1 97.75 15 TRP B CA 1
ATOM 1841 C C . TRP B 1 15 ? 0.935 12.055 15.992 1 97.75 15 TRP B C 1
ATOM 1843 O O . TRP B 1 15 ? 1.665 12.461 16.891 1 97.75 15 TRP B O 1
ATOM 1853 N N . TYR B 1 16 ? 1.334 11.984 14.75 1 97.62 16 TYR B N 1
ATOM 1854 C CA . TYR B 1 16 ? 2.57 12.633 14.344 1 97.62 16 TYR B CA 1
ATOM 1855 C C . TYR B 1 16 ? 2.582 14.102 14.766 1 97.62 16 TYR B C 1
ATOM 1857 O O . TYR B 1 16 ? 1.599 14.812 14.578 1 97.62 16 TYR B O 1
ATOM 1865 N N . PRO B 1 17 ? 3.652 14.5 15.32 1 98.06 17 PRO B N 1
ATOM 1866 C CA . PRO B 1 17 ? 3.734 15.875 15.82 1 98.06 17 PRO B CA 1
ATOM 1867 C C . PRO B 1 17 ? 4.113 16.875 14.742 1 98.06 17 PRO B C 1
ATOM 1869 O O . PRO B 1 17 ? 5.25 17.359 14.711 1 98.06 17 PRO B O 1
ATOM 1872 N N . PHE B 1 18 ? 3.164 17.234 13.898 1 98.62 18 PHE B N 1
ATOM 1873 C CA . PHE B 1 18 ? 3.402 18.188 12.828 1 98.62 18 PHE B CA 1
ATOM 1874 C C . PHE B 1 18 ? 3.814 19.547 13.398 1 98.62 18 PHE B C 1
ATOM 1876 O O . PHE B 1 18 ? 3.23 20.016 14.375 1 98.62 18 PHE B O 1
ATOM 1883 N N . THR B 1 19 ? 4.809 20.156 12.789 1 98.56 19 THR B N 1
ATOM 1884 C CA . THR B 1 19 ? 5.125 21.547 13.102 1 98.56 19 THR B CA 1
ATOM 1885 C C . THR B 1 19 ? 4.07 22.484 12.531 1 98.56 19 THR B C 1
ATOM 1887 O O . THR B 1 19 ? 3.242 22.078 11.711 1 98.56 19 THR B O 1
ATOM 1890 N N . SER B 1 20 ? 4.121 23.734 12.992 1 98.38 20 SER B N 1
ATOM 1891 C CA . SER B 1 20 ? 3.193 24.734 12.453 1 98.38 20 SER B CA 1
ATOM 1892 C C . SER B 1 20 ? 3.377 24.891 10.945 1 98.38 20 SER B C 1
ATOM 1894 O O . SER B 1 20 ? 2.4 25.062 10.211 1 98.38 20 SER B O 1
ATOM 1896 N N . GLU B 1 21 ? 4.582 24.828 10.531 1 98.56 21 GLU B N 1
ATOM 1897 C CA . GLU B 1 21 ? 4.891 24.938 9.109 1 98.56 21 GLU B CA 1
ATOM 1898 C C . GLU B 1 21 ? 4.332 23.766 8.32 1 98.56 21 GLU B C 1
ATOM 1900 O O . GLU B 1 21 ? 3.754 23.938 7.25 1 98.56 21 GLU B O 1
ATOM 1905 N N . GLU B 1 22 ? 4.461 22.562 8.844 1 98.75 22 GLU B N 1
ATOM 1906 C CA . GLU B 1 22 ? 3.965 21.359 8.188 1 98.75 22 GLU B CA 1
ATOM 1907 C C . GLU B 1 22 ? 2.441 21.375 8.102 1 98.75 22 GLU B C 1
ATOM 1909 O O . GLU B 1 22 ? 1.872 20.969 7.082 1 98.75 22 GLU B O 1
ATOM 1914 N N . LYS B 1 23 ? 1.79 21.844 9.164 1 98.88 23 LYS B N 1
ATOM 1915 C CA . LYS B 1 23 ? 0.336 21.953 9.156 1 98.88 23 LYS B CA 1
ATOM 1916 C C . LYS B 1 23 ? -0.131 22.922 8.062 1 98.88 23 LYS B C 1
ATOM 1918 O O . LYS B 1 23 ? -1.088 22.625 7.344 1 98.88 23 LYS B O 1
ATOM 1923 N N . ALA B 1 24 ? 0.557 24 7.941 1 98.75 24 ALA B N 1
ATOM 1924 C CA . ALA B 1 24 ? 0.218 24.984 6.922 1 98.75 24 ALA B CA 1
ATOM 1925 C C . ALA B 1 24 ? 0.396 24.406 5.52 1 98.75 24 ALA B C 1
ATOM 1927 O O . ALA B 1 24 ? -0.398 24.688 4.621 1 98.75 24 ALA B O 1
ATOM 1928 N N . GLU B 1 25 ? 1.42 23.609 5.328 1 98.62 25 GLU B N 1
ATOM 1929 C CA . GLU B 1 25 ? 1.67 22.984 4.035 1 98.62 25 GLU B CA 1
ATOM 1930 C C . GLU B 1 25 ? 0.564 21.984 3.682 1 98.62 25 GLU B C 1
ATOM 1932 O O . GLU B 1 25 ? 0.131 21.922 2.529 1 98.62 25 GLU B O 1
ATOM 1937 N N . LEU B 1 26 ? 0.103 21.203 4.676 1 98.81 26 LEU B N 1
ATOM 1938 C CA . LEU B 1 26 ? -1 20.281 4.461 1 98.81 26 LEU B CA 1
ATOM 1939 C C . LEU B 1 26 ? -2.281 21.016 4.105 1 98.81 26 LEU B C 1
ATOM 1941 O O . LEU B 1 26 ? -2.996 20.625 3.18 1 98.81 26 LEU B O 1
ATOM 1945 N N . GLU B 1 27 ? -2.531 22.125 4.809 1 98.69 27 GLU B N 1
ATOM 1946 C CA . GLU B 1 27 ? -3.723 22.922 4.539 1 98.69 27 GLU B CA 1
ATOM 1947 C C . GLU B 1 27 ? -3.674 23.531 3.145 1 98.69 27 GLU B C 1
ATOM 1949 O O . GLU B 1 27 ? -4.672 23.531 2.424 1 98.69 27 GLU B O 1
ATOM 1954 N N . HIS B 1 28 ? -2.559 24.047 2.812 1 98.5 28 HIS B N 1
ATOM 1955 C CA . HIS B 1 28 ? -2.404 24.625 1.484 1 98.5 28 HIS B CA 1
ATOM 1956 C C . HIS B 1 28 ? -2.6 23.578 0.397 1 98.5 28 HIS B C 1
ATOM 1958 O O . HIS B 1 28 ? -3.328 23.797 -0.571 1 98.5 28 HIS B O 1
ATOM 1964 N N . SER B 1 29 ? -1.948 22.453 0.558 1 98.44 29 SER B N 1
ATOM 1965 C CA . SER B 1 29 ? -2.078 21.391 -0.44 1 98.44 29 SER B CA 1
ATOM 1966 C C . SER B 1 29 ? -3.514 20.891 -0.53 1 98.44 29 SER B C 1
ATOM 1968 O O . SER B 1 29 ? -3.992 20.547 -1.614 1 98.44 29 SER B O 1
ATOM 1970 N N . TRP B 1 30 ? -4.211 20.844 0.598 1 98.56 30 TRP B N 1
ATOM 1971 C CA . TRP B 1 30 ? -5.617 20.469 0.574 1 98.56 30 TRP B CA 1
ATOM 1972 C C . TRP B 1 30 ? -6.445 21.469 -0.222 1 98.56 30 TRP B C 1
ATOM 1974 O O . TRP B 1 30 ? -7.34 21.078 -0.979 1 98.56 30 TRP B O 1
ATOM 1984 N N . SER B 1 31 ? -6.16 22.703 -0.047 1 98.25 31 SER B N 1
ATOM 1985 C CA . SER B 1 31 ? -6.922 23.703 -0.776 1 98.25 31 SER B CA 1
ATOM 1986 C C . SER B 1 31 ? -6.828 23.484 -2.283 1 98.25 31 SER B C 1
ATOM 1988 O O . SER B 1 31 ? -7.777 23.781 -3.016 1 98.25 31 SER B O 1
ATOM 1990 N N . LEU B 1 32 ? -5.691 22.969 -2.746 1 97.88 32 LEU B N 1
ATOM 1991 C CA . LEU B 1 32 ? -5.488 22.672 -4.16 1 97.88 32 LEU B CA 1
ATOM 1992 C C . LEU B 1 32 ? -6.262 21.422 -4.566 1 97.88 32 LEU B C 1
ATOM 1994 O O . LEU B 1 32 ? -6.75 21.328 -5.695 1 97.88 32 LEU B O 1
ATOM 1998 N N . ILE B 1 33 ? -6.445 20.469 -3.686 1 97.81 33 ILE B N 1
ATOM 1999 C CA . ILE B 1 33 ? -7.156 19.219 -3.918 1 97.81 33 ILE B CA 1
ATOM 2000 C C . ILE B 1 33 ? -8.664 19.453 -3.812 1 97.81 33 ILE B C 1
ATOM 2002 O O . ILE B 1 33 ? -9.445 18.875 -4.57 1 97.81 33 ILE B O 1
ATOM 2006 N N . GLU B 1 34 ? -9.031 20.312 -2.904 1 97 34 GLU B N 1
ATOM 2007 C CA . GLU B 1 34 ? -10.43 20.531 -2.541 1 97 34 GLU B CA 1
ATOM 2008 C C . GLU B 1 34 ? -11.25 20.969 -3.746 1 97 34 GLU B C 1
ATOM 2010 O O . GLU B 1 34 ? -12.414 20.594 -3.885 1 97 34 GLU B O 1
ATOM 2015 N N . ALA B 1 35 ? -10.672 21.672 -4.621 1 94.44 35 ALA B N 1
ATOM 2016 C CA . ALA B 1 35 ? -11.359 22.188 -5.805 1 94.44 35 ALA B CA 1
ATOM 2017 C C . ALA B 1 35 ? -11.812 21.047 -6.715 1 94.44 35 ALA B C 1
ATOM 2019 O O . ALA B 1 35 ? -12.797 21.188 -7.445 1 94.44 35 ALA B O 1
ATOM 2020 N N . LYS B 1 36 ? -11.172 19.953 -6.684 1 96.62 36 LYS B N 1
ATOM 2021 C CA . LYS B 1 36 ? -11.484 18.797 -7.523 1 96.62 36 LYS B CA 1
ATOM 2022 C C . LYS B 1 36 ? -11.648 17.531 -6.684 1 96.62 36 LYS B C 1
ATOM 2024 O O . LYS B 1 36 ? -11.32 16.438 -7.133 1 96.62 36 LYS B O 1
ATOM 2029 N N . LYS B 1 37 ? -12.078 17.625 -5.488 1 97 37 LYS B N 1
ATOM 2030 C CA . LYS B 1 37 ? -12.055 16.531 -4.531 1 97 37 LYS B CA 1
ATOM 2031 C C . LYS B 1 37 ? -12.969 15.391 -4.977 1 97 37 LYS B C 1
ATOM 2033 O O . LYS B 1 37 ? -12.664 14.219 -4.746 1 97 37 LYS B O 1
ATOM 2038 N N . THR B 1 38 ? -14.094 15.766 -5.695 1 96.25 38 THR B N 1
ATOM 2039 C CA . THR B 1 38 ? -15.008 14.719 -6.152 1 96.25 38 THR B CA 1
ATOM 2040 C C . THR B 1 38 ? -14.328 13.836 -7.199 1 96.25 38 THR B C 1
ATOM 2042 O O . THR B 1 38 ? -14.406 12.609 -7.117 1 96.25 38 THR B O 1
ATOM 2045 N N . ILE B 1 39 ? -13.672 14.461 -8.117 1 96.5 39 ILE B N 1
ATOM 2046 C CA . ILE B 1 39 ? -12.984 13.727 -9.172 1 96.5 39 ILE B CA 1
ATOM 2047 C C . ILE B 1 39 ? -11.859 12.891 -8.562 1 96.5 39 ILE B C 1
ATOM 2049 O O . ILE B 1 39 ? -11.703 11.711 -8.891 1 96.5 39 ILE B O 1
ATOM 2053 N N . ILE B 1 40 ? -11.125 13.469 -7.648 1 97.88 40 ILE B N 1
ATOM 2054 C CA . ILE B 1 40 ? -10 12.789 -7.02 1 97.88 40 ILE B CA 1
ATOM 2055 C C . ILE B 1 40 ? -10.508 11.625 -6.168 1 97.88 40 ILE B C 1
ATOM 2057 O O . ILE B 1 40 ? -9.914 10.547 -6.16 1 97.88 40 ILE B O 1
ATOM 2061 N N . ALA B 1 41 ? -11.594 11.852 -5.469 1 97.81 41 ALA B N 1
ATOM 2062 C CA . ALA B 1 41 ? -12.211 10.781 -4.688 1 97.81 41 ALA B CA 1
ATOM 2063 C C . ALA B 1 41 ? -12.586 9.594 -5.574 1 97.81 41 ALA B C 1
ATOM 2065 O O . ALA B 1 41 ? -12.305 8.445 -5.234 1 97.81 41 ALA B O 1
ATOM 2066 N N . CYS B 1 42 ? -13.172 9.898 -6.668 1 96.94 42 CYS B N 1
ATOM 2067 C CA . CYS B 1 42 ? -13.57 8.859 -7.605 1 96.94 42 CYS B CA 1
ATOM 2068 C C . CYS B 1 42 ? -12.352 8.156 -8.188 1 96.94 42 CYS B C 1
ATOM 2070 O O . CYS B 1 42 ? -12.344 6.93 -8.336 1 96.94 42 CYS B O 1
ATOM 2072 N N . ASP B 1 43 ? -11.289 8.906 -8.508 1 97.62 43 ASP B N 1
ATOM 2073 C CA . ASP B 1 43 ? -10.055 8.312 -9 1 97.62 43 ASP B CA 1
ATOM 2074 C C . ASP B 1 43 ? -9.469 7.332 -7.984 1 97.62 43 ASP B C 1
ATOM 2076 O O . ASP B 1 43 ? -9.016 6.242 -8.352 1 97.62 43 ASP B O 1
ATOM 2080 N N . ILE B 1 44 ? -9.484 7.742 -6.727 1 98.06 44 ILE B N 1
ATOM 2081 C CA . ILE B 1 44 ? -8.938 6.906 -5.668 1 98.06 44 ILE B CA 1
ATOM 2082 C C . ILE B 1 44 ? -9.727 5.605 -5.574 1 98.06 44 ILE B C 1
ATOM 2084 O O . ILE B 1 44 ? -9.148 4.516 -5.578 1 98.06 44 ILE B O 1
ATOM 2088 N N . TYR B 1 45 ? -10.977 5.656 -5.582 1 96.5 45 TYR B N 1
ATOM 2089 C CA . TYR B 1 45 ? -11.805 4.469 -5.414 1 96.5 45 TYR B CA 1
ATOM 2090 C C . TYR B 1 45 ? -11.711 3.562 -6.637 1 96.5 45 TYR B C 1
ATOM 2092 O O . TYR B 1 45 ? -11.68 2.336 -6.508 1 96.5 45 TYR B O 1
ATOM 2100 N N . GLU B 1 46 ? -11.734 4.184 -7.754 1 96.56 46 GLU B N 1
ATOM 2101 C CA . GLU B 1 46 ? -11.547 3.373 -8.953 1 96.56 46 GLU B CA 1
ATOM 2102 C C . GLU B 1 46 ? -10.211 2.629 -8.914 1 96.56 46 GLU B C 1
ATOM 2104 O O . GLU B 1 46 ? -10.148 1.444 -9.25 1 96.56 46 GLU B O 1
ATOM 2109 N N . MET B 1 47 ? -9.188 3.33 -8.531 1 97.75 47 MET B N 1
ATOM 2110 C CA . MET B 1 47 ? -7.871 2.699 -8.422 1 97.75 47 MET B CA 1
ATOM 2111 C C . MET B 1 47 ? -7.891 1.571 -7.398 1 97.75 47 MET B C 1
ATOM 2113 O O . MET B 1 47 ? -7.297 0.515 -7.621 1 97.75 47 MET B O 1
ATOM 2117 N N . ILE B 1 48 ? -8.578 1.75 -6.25 1 97.56 48 ILE B N 1
ATOM 2118 C CA . ILE B 1 48 ? -8.688 0.715 -5.23 1 97.56 48 ILE B CA 1
ATOM 2119 C C . ILE B 1 48 ? -9.328 -0.535 -5.828 1 97.56 48 ILE B C 1
ATOM 2121 O O . ILE B 1 48 ? -8.82 -1.646 -5.648 1 97.56 48 ILE B O 1
ATOM 2125 N N . PHE B 1 49 ? -10.375 -0.375 -6.645 1 96.94 49 PHE B N 1
ATOM 2126 C CA . PHE B 1 49 ? -11.102 -1.503 -7.219 1 96.94 49 PHE B CA 1
ATOM 2127 C C . PHE B 1 49 ? -10.266 -2.189 -8.297 1 96.94 49 PHE B C 1
ATOM 2129 O O . PHE B 1 49 ? -10.461 -3.375 -8.578 1 96.94 49 PHE B O 1
ATOM 2136 N N . ASN B 1 50 ? -9.367 -1.424 -8.883 1 97.44 50 ASN B N 1
ATOM 2137 C CA . ASN B 1 50 ? -8.445 -2.018 -9.844 1 97.44 50 ASN B CA 1
ATOM 2138 C C . ASN B 1 50 ? -7.34 -2.805 -9.148 1 97.44 50 ASN B C 1
ATOM 2140 O O . ASN B 1 50 ? -6.934 -3.863 -9.625 1 97.44 50 ASN B O 1
ATOM 2144 N N . GLN B 1 51 ? -6.871 -2.25 -8.031 1 98 51 GLN B N 1
ATOM 2145 C CA . GLN B 1 51 ? -5.812 -2.904 -7.273 1 98 51 GLN B CA 1
ATOM 2146 C C . GLN B 1 51 ? -6.34 -4.133 -6.539 1 98 51 GLN B C 1
ATOM 2148 O O . GLN B 1 51 ? -5.625 -5.129 -6.395 1 98 51 GLN B O 1
ATOM 2153 N N . CYS B 1 52 ? -7.551 -4.027 -6.086 1 97.81 52 CYS B N 1
ATOM 2154 C CA . CYS B 1 52 ? -8.234 -5.098 -5.367 1 97.81 52 CYS B CA 1
ATOM 2155 C C . CYS B 1 52 ? -9.602 -5.375 -5.973 1 97.81 52 CYS B C 1
ATOM 2157 O O . CYS B 1 52 ? -10.625 -5 -5.398 1 97.81 52 CYS B O 1
ATOM 2159 N N . PRO B 1 53 ? -9.609 -6.152 -7.062 1 97.38 53 PRO B N 1
ATOM 2160 C CA . PRO B 1 53 ? -10.906 -6.383 -7.711 1 97.38 53 PRO B CA 1
ATOM 2161 C C . PRO B 1 53 ? -11.906 -7.082 -6.797 1 97.38 53 PRO B C 1
ATOM 2163 O O . PRO B 1 53 ? -13.117 -6.832 -6.891 1 97.38 53 PRO B O 1
ATOM 2166 N N . GLU B 1 54 ? -11.453 -7.906 -5.895 1 95.62 54 GLU B N 1
ATOM 2167 C CA . GLU B 1 54 ? -12.328 -8.641 -4.992 1 95.62 54 GLU B CA 1
ATOM 2168 C C . GLU B 1 54 ? -13.062 -7.699 -4.039 1 95.62 54 GLU B C 1
ATOM 2170 O O . GLU B 1 54 ? -14.094 -8.062 -3.473 1 95.62 54 GLU B O 1
ATOM 2175 N N . ALA B 1 55 ? -12.586 -6.496 -3.865 1 95.94 55 ALA B N 1
ATOM 2176 C CA . ALA B 1 55 ? -13.195 -5.531 -2.951 1 95.94 55 ALA B CA 1
ATOM 2177 C C . ALA B 1 55 ? -14.531 -5.027 -3.498 1 95.94 55 ALA B C 1
ATOM 2179 O O . ALA B 1 55 ? -15.344 -4.477 -2.752 1 95.94 55 ALA B O 1
ATOM 2180 N N . ARG B 1 56 ? -14.742 -5.199 -4.805 1 95.06 56 ARG B N 1
ATOM 2181 C CA . ARG B 1 56 ? -15.984 -4.766 -5.43 1 95.06 56 ARG B CA 1
ATOM 2182 C C . ARG B 1 56 ? -17.188 -5.477 -4.812 1 95.06 56 ARG B C 1
ATOM 2184 O O . ARG B 1 56 ? -18.281 -4.926 -4.766 1 95.06 56 ARG B O 1
ATOM 2191 N N . ARG B 1 57 ? -16.938 -6.621 -4.223 1 93.38 57 ARG B N 1
ATOM 2192 C CA . ARG B 1 57 ? -18.031 -7.406 -3.639 1 93.38 57 ARG B CA 1
ATOM 2193 C C . ARG B 1 57 ? -18.547 -6.75 -2.369 1 93.38 57 ARG B C 1
ATOM 2195 O O . ARG B 1 57 ? -19.656 -7.055 -1.92 1 93.38 57 ARG B O 1
ATOM 2202 N N . LEU B 1 58 ? -17.766 -5.871 -1.793 1 92.75 58 LEU B N 1
ATOM 2203 C CA . LEU B 1 58 ? -18.172 -5.152 -0.589 1 92.75 58 LEU B CA 1
ATOM 2204 C C . LEU B 1 58 ? -19.219 -4.09 -0.91 1 92.75 58 LEU B C 1
ATOM 2206 O O . LEU B 1 58 ? -19.859 -3.551 -0.005 1 92.75 58 LEU B O 1
ATOM 2210 N N . PHE B 1 59 ? -19.453 -3.844 -2.205 1 93.12 59 PHE B N 1
ATOM 2211 C CA . PHE B 1 59 ? -20.328 -2.754 -2.617 1 93.12 59 PHE B CA 1
ATOM 2212 C C . PHE B 1 59 ? -21.344 -3.236 -3.65 1 93.12 59 PHE B C 1
ATOM 2214 O O . PHE B 1 59 ? -21.312 -2.797 -4.801 1 93.12 59 PHE B O 1
ATOM 2221 N N . PRO B 1 60 ? -22.266 -3.938 -3.217 1 90.25 60 PRO B N 1
ATOM 2222 C CA . PRO B 1 60 ? -23.188 -4.578 -4.156 1 90.25 60 PRO B CA 1
ATOM 2223 C C . PRO B 1 60 ? -24.062 -3.576 -4.902 1 90.25 60 PRO B C 1
ATOM 2225 O O . PRO B 1 60 ? -24.609 -3.895 -5.961 1 90.25 60 PRO B O 1
ATOM 2228 N N . LYS B 1 61 ? -24.219 -2.414 -4.406 1 89.81 61 LYS B N 1
ATOM 2229 C CA . LYS B 1 61 ? -25.078 -1.407 -5.031 1 89.81 61 LYS B CA 1
ATOM 2230 C C . LYS B 1 61 ? -24.344 -0.696 -6.164 1 89.81 61 LYS B C 1
ATOM 2232 O O . LYS B 1 61 ? -24.953 0.032 -6.949 1 89.81 61 LYS B O 1
ATOM 2237 N N . LEU B 1 62 ? -23.047 -0.865 -6.203 1 91.38 62 LEU B N 1
ATOM 2238 C CA . LEU B 1 62 ? -22.281 -0.229 -7.266 1 91.38 62 LEU B CA 1
ATOM 2239 C C . LEU B 1 62 ? -22.312 -1.072 -8.539 1 91.38 62 LEU B C 1
ATOM 2241 O O . LEU B 1 62 ? -22.25 -2.303 -8.469 1 91.38 62 LEU B O 1
ATOM 2245 N N . LYS B 1 63 ? -22.422 -0.365 -9.617 1 88.69 63 LYS B N 1
ATOM 2246 C CA . LYS B 1 63 ? -22.422 -1.034 -10.922 1 88.69 63 LYS B CA 1
ATOM 2247 C C . LYS B 1 63 ? -21.062 -0.912 -11.594 1 88.69 63 LYS B C 1
ATOM 2249 O O . LYS B 1 63 ? -20.469 0.168 -11.609 1 88.69 63 LYS B O 1
ATOM 2254 N N . PHE B 1 64 ? -20.625 -2.039 -12.078 1 90.44 64 PHE B N 1
ATOM 2255 C CA . PHE B 1 64 ? -19.375 -2.096 -12.812 1 90.44 64 PHE B CA 1
ATOM 2256 C C . PHE B 1 64 ? -19.594 -2.611 -14.234 1 90.44 64 PHE B C 1
ATOM 2258 O O . PHE B 1 64 ? -20.328 -3.58 -14.438 1 90.44 64 PHE B O 1
ATOM 2265 N N . VAL B 1 65 ? -19.047 -1.86 -15.203 1 87 65 VAL B N 1
ATOM 2266 C CA . VAL B 1 65 ? -19.031 -2.295 -16.594 1 87 65 VAL B CA 1
ATOM 2267 C C . VAL B 1 65 ? -17.594 -2.541 -17.047 1 87 65 VAL B C 1
ATOM 2269 O O . VAL B 1 65 ? -16.766 -1.626 -17.047 1 87 65 VAL B O 1
ATOM 2272 N N . ASN B 1 66 ? -17.234 -3.711 -17.469 1 85.94 66 ASN B N 1
ATOM 2273 C CA . ASN B 1 66 ? -15.875 -4.098 -17.844 1 85.94 66 ASN B CA 1
ATOM 2274 C C . ASN B 1 66 ? -14.859 -3.686 -16.781 1 85.94 66 ASN B C 1
ATOM 2276 O O . ASN B 1 66 ? -13.852 -3.051 -17.094 1 85.94 66 ASN B O 1
ATOM 2280 N N . SER B 1 67 ? -15.164 -3.883 -15.555 1 86.44 67 SER B N 1
ATOM 2281 C CA . SER B 1 67 ? -14.32 -3.703 -14.375 1 86.44 67 SER B CA 1
ATOM 2282 C C . SER B 1 67 ? -14.164 -2.227 -14.031 1 86.44 67 SER B C 1
ATOM 2284 O O . SER B 1 67 ? -13.344 -1.865 -13.188 1 86.44 67 SER B O 1
ATOM 2286 N N . LYS B 1 68 ? -14.961 -1.396 -14.711 1 89.31 68 LYS B N 1
ATOM 2287 C CA . LYS B 1 68 ? -14.93 0.038 -14.438 1 89.31 68 LYS B CA 1
ATOM 2288 C C . LYS B 1 68 ? -16.234 0.503 -13.797 1 89.31 68 LYS B C 1
ATOM 2290 O O . LYS B 1 68 ? -17.328 0.107 -14.234 1 89.31 68 LYS B O 1
ATOM 2295 N N . PRO B 1 69 ? -16.062 1.277 -12.781 1 90.25 69 PRO B N 1
ATOM 2296 C CA . PRO B 1 69 ? -17.297 1.814 -12.211 1 90.25 69 PRO B CA 1
ATOM 2297 C C . PRO B 1 69 ? -17.953 2.859 -13.109 1 90.25 69 PRO B C 1
ATOM 2299 O O . PRO B 1 69 ? -17.266 3.564 -13.852 1 90.25 69 PRO B O 1
ATOM 2302 N N . ASP B 1 70 ? -19.219 2.863 -13.016 1 88.12 70 ASP B N 1
ATOM 2303 C CA . ASP B 1 70 ? -19.969 3.934 -13.68 1 88.12 70 ASP B CA 1
ATOM 2304 C C . ASP B 1 70 ? -19.891 5.227 -12.875 1 88.12 70 ASP B C 1
ATOM 2306 O O . ASP B 1 70 ? -20.625 5.398 -11.898 1 88.12 70 ASP B O 1
ATOM 2310 N N . ARG B 1 71 ? -19.141 6.145 -13.32 1 86 71 ARG B N 1
ATOM 2311 C CA . ARG B 1 71 ? -18.891 7.375 -12.578 1 86 71 ARG B CA 1
ATOM 2312 C C . ARG B 1 71 ? -20.094 8.312 -12.641 1 86 71 ARG B C 1
ATOM 2314 O O . ARG B 1 71 ? -20.188 9.258 -11.859 1 86 71 ARG B O 1
ATOM 2321 N N . LYS B 1 72 ? -20.906 7.969 -13.594 1 82.69 72 LYS B N 1
ATOM 2322 C CA . LYS B 1 72 ? -22.109 8.797 -13.719 1 82.69 72 LYS B CA 1
ATOM 2323 C C . LYS B 1 72 ? -23.156 8.391 -12.695 1 82.69 72 LYS B C 1
ATOM 2325 O O . LYS B 1 72 ? -24.109 9.133 -12.445 1 82.69 72 LYS B O 1
ATOM 2330 N N . GLN B 1 73 ? -22.922 7.242 -12.156 1 83 73 GLN B N 1
ATOM 2331 C CA . GLN B 1 73 ? -23.859 6.777 -11.133 1 83 73 GLN B CA 1
ATOM 2332 C C . GLN B 1 73 ? -23.625 7.496 -9.805 1 83 73 GLN B C 1
ATOM 2334 O O . GLN B 1 73 ? -22.484 7.559 -9.32 1 83 73 GLN B O 1
ATOM 2339 N N . ASN B 1 74 ? -24.609 7.871 -9.234 1 85.31 74 ASN B N 1
ATOM 2340 C CA . ASN B 1 74 ? -24.562 8.625 -7.988 1 85.31 74 ASN B CA 1
ATOM 2341 C C . ASN B 1 74 ? -24 7.789 -6.844 1 85.31 74 ASN B C 1
ATOM 2343 O O . ASN B 1 74 ? -23.312 8.305 -5.973 1 85.31 74 ASN B O 1
ATOM 2347 N N . GLU B 1 75 ? -24.266 6.547 -6.969 1 90.5 75 GLU B N 1
ATOM 2348 C CA . GLU B 1 75 ? -23.875 5.684 -5.863 1 90.5 75 GLU B CA 1
ATOM 2349 C C . GLU B 1 75 ? -22.344 5.602 -5.742 1 90.5 75 GLU B C 1
ATOM 2351 O O . GLU B 1 75 ? -21.812 5.566 -4.633 1 90.5 75 GLU B O 1
ATOM 2356 N N . PHE B 1 76 ? -21.703 5.605 -6.844 1 93.19 76 PHE B N 1
ATOM 2357 C CA . PHE B 1 76 ? -20.25 5.523 -6.832 1 93.19 76 PHE B CA 1
ATOM 2358 C C . PHE B 1 76 ? -19.641 6.797 -6.262 1 93.19 76 PHE B C 1
ATOM 2360 O O . PHE B 1 76 ? -18.781 6.742 -5.367 1 93.19 76 PHE B O 1
ATOM 2367 N N . THR B 1 77 ? -20.109 7.906 -6.727 1 93.69 77 THR B N 1
ATOM 2368 C CA . THR B 1 77 ? -19.609 9.195 -6.258 1 93.69 77 THR B CA 1
ATOM 2369 C C . THR B 1 77 ? -19.875 9.375 -4.77 1 93.69 77 THR B C 1
ATOM 2371 O O . THR B 1 77 ? -19.031 9.875 -4.031 1 93.69 77 THR B O 1
ATOM 2374 N N . PHE B 1 78 ? -21.016 8.93 -4.41 1 93.12 78 PHE B N 1
ATOM 2375 C CA . PHE B 1 78 ? -21.375 9.039 -3.004 1 93.12 78 PHE B CA 1
ATOM 2376 C C . PHE B 1 78 ? -20.422 8.234 -2.131 1 93.12 78 PHE B C 1
ATOM 2378 O O . PHE B 1 78 ? -19.938 8.727 -1.113 1 93.12 78 PHE B O 1
ATOM 2385 N N . GLN B 1 79 ? -20.172 7.02 -2.512 1 91.62 79 GLN B N 1
ATOM 2386 C CA . GLN B 1 79 ? -19.25 6.18 -1.759 1 91.62 79 GLN B CA 1
ATOM 2387 C C . GLN B 1 79 ? -17.844 6.781 -1.736 1 91.62 79 GLN B C 1
ATOM 2389 O O . GLN B 1 79 ? -17.203 6.828 -0.686 1 91.62 79 GLN B O 1
ATOM 2394 N N . ALA B 1 80 ? -17.391 7.238 -2.879 1 94.31 80 ALA B N 1
ATOM 2395 C CA . ALA B 1 80 ? -16.062 7.832 -2.986 1 94.31 80 ALA B CA 1
ATOM 2396 C C . ALA B 1 80 ? -15.938 9.062 -2.092 1 94.31 80 ALA B C 1
ATOM 2398 O O . ALA B 1 80 ? -14.906 9.258 -1.444 1 94.31 80 ALA B O 1
ATOM 2399 N N . MET B 1 81 ? -16.953 9.781 -1.932 1 95 81 MET B N 1
ATOM 2400 C CA . MET B 1 81 ? -16.922 11.023 -1.161 1 95 81 MET B CA 1
ATOM 2401 C C . MET B 1 81 ? -16.953 10.734 0.336 1 95 81 MET B C 1
ATOM 2403 O O . MET B 1 81 ? -16.453 11.523 1.134 1 95 81 MET B O 1
ATOM 2407 N N . ARG B 1 82 ? -17.438 9.656 0.721 1 92.12 82 ARG B N 1
ATOM 2408 C CA . ARG B 1 82 ? -17.422 9.297 2.137 1 92.12 82 ARG B CA 1
ATOM 2409 C C . ARG B 1 82 ? -15.992 9.117 2.633 1 92.12 82 ARG B C 1
ATOM 2411 O O . ARG B 1 82 ? -15.641 9.57 3.725 1 92.12 82 ARG B O 1
ATOM 2418 N N . PHE B 1 83 ? -15.32 8.531 1.836 1 90.94 83 PHE B N 1
ATOM 2419 C CA . PHE B 1 83 ? -13.906 8.359 2.135 1 90.94 83 PHE B CA 1
ATOM 2420 C C . PHE B 1 83 ? -13.188 9.695 2.16 1 90.94 83 PHE B C 1
ATOM 2422 O O . PHE B 1 83 ? -12.398 9.969 3.072 1 90.94 83 PHE B O 1
ATOM 2429 N N . MET B 1 84 ? -13.492 10.508 1.226 1 96.19 84 MET B N 1
ATOM 2430 C CA . MET B 1 84 ? -12.859 11.82 1.084 1 96.19 84 MET B CA 1
ATOM 2431 C C . MET B 1 84 ? -13.188 12.711 2.271 1 96.19 84 MET B C 1
ATOM 2433 O O . MET B 1 84 ? -12.367 13.539 2.678 1 96.19 84 MET B O 1
ATOM 2437 N N . GLN B 1 85 ? -14.297 12.477 2.859 1 96.31 85 GLN B N 1
ATOM 2438 C CA . GLN B 1 85 ? -14.727 13.266 4.008 1 96.31 85 GLN B CA 1
ATOM 2439 C C . GLN B 1 85 ? -13.852 12.977 5.227 1 96.31 85 GLN B C 1
ATOM 2441 O O . GLN B 1 85 ? -13.602 13.867 6.043 1 96.31 85 GLN B O 1
ATOM 2446 N N . VAL B 1 86 ? -13.414 11.75 5.324 1 96.56 86 VAL B N 1
ATOM 2447 C CA . VAL B 1 86 ? -12.508 11.414 6.418 1 96.56 86 VAL B CA 1
ATOM 2448 C C . VAL B 1 86 ? -11.188 12.164 6.25 1 96.56 86 VAL B C 1
ATOM 2450 O O . VAL B 1 86 ? -10.664 12.734 7.211 1 96.56 86 VAL B O 1
ATOM 2453 N N . ILE B 1 87 ? -10.68 12.188 5.043 1 97.69 87 ILE B N 1
ATOM 2454 C CA . ILE B 1 87 ? -9.438 12.898 4.746 1 97.69 87 ILE B CA 1
ATOM 2455 C C . ILE B 1 87 ? -9.625 14.391 5.004 1 97.69 87 ILE B C 1
ATOM 2457 O O . ILE B 1 87 ? -8.789 15.023 5.656 1 97.69 87 ILE B O 1
ATOM 2461 N N . GLU B 1 88 ? -10.742 14.898 4.516 1 98.19 88 GLU B N 1
ATOM 2462 C CA . GLU B 1 88 ? -11.07 16.297 4.742 1 98.19 88 GLU B CA 1
ATOM 2463 C C . GLU B 1 88 ? -11.172 16.609 6.23 1 98.19 88 GLU B C 1
ATOM 2465 O O . GLU B 1 88 ? -10.68 17.641 6.691 1 98.19 88 GLU B O 1
ATOM 2470 N N . GLY B 1 89 ? -11.82 15.734 6.938 1 98.19 89 GLY B N 1
ATOM 2471 C CA . GLY B 1 89 ? -11.938 15.914 8.375 1 98.19 89 GLY B CA 1
ATOM 2472 C C . GLY B 1 89 ? -10.594 15.992 9.078 1 98.19 89 GLY B C 1
ATOM 2473 O O . GLY B 1 89 ? -10.406 16.812 9.984 1 98.19 89 GLY B O 1
ATOM 2474 N N . ALA B 1 90 ? -9.664 15.188 8.641 1 98.38 90 ALA B N 1
ATOM 2475 C CA . ALA B 1 90 ? -8.328 15.188 9.234 1 98.38 90 ALA B CA 1
ATOM 2476 C C . ALA B 1 90 ? -7.621 16.516 8.984 1 98.38 90 ALA B C 1
ATOM 2478 O O . ALA B 1 90 ? -6.969 17.062 9.875 1 98.38 90 ALA B O 1
ATOM 2479 N N . VAL B 1 91 ? -7.75 17.078 7.777 1 98.38 91 VAL B N 1
ATOM 2480 C CA . VAL B 1 91 ? -7.113 18.344 7.449 1 98.38 91 VAL B CA 1
ATOM 2481 C C . VAL B 1 91 ? -7.766 19.469 8.258 1 98.38 91 VAL B C 1
ATOM 2483 O O . VAL B 1 91 ? -7.07 20.328 8.805 1 98.38 91 VAL B O 1
ATOM 2486 N N . LYS B 1 92 ? -9.062 19.406 8.352 1 98.06 92 LYS B N 1
ATOM 2487 C CA . LYS B 1 92 ? -9.789 20.453 9.07 1 98.06 92 LYS B CA 1
ATOM 2488 C C . LYS B 1 92 ? -9.453 20.422 10.555 1 98.06 92 LYS B C 1
ATOM 2490 O O . LYS B 1 92 ? -9.461 21.469 11.211 1 98.06 92 LYS B O 1
ATOM 2495 N N . ALA B 1 93 ? -9.078 19.266 11.008 1 98.38 93 ALA B N 1
ATOM 2496 C CA . ALA B 1 93 ? -8.758 19.125 12.43 1 98.38 93 ALA B CA 1
ATOM 2497 C C . ALA B 1 93 ? -7.246 19.125 12.656 1 98.38 93 ALA B C 1
ATOM 2499 O O . ALA B 1 93 ? -6.766 18.703 13.711 1 98.38 93 ALA B O 1
ATOM 2500 N N . ILE B 1 94 ? -6.457 19.578 11.672 1 98.75 94 ILE B N 1
ATOM 2501 C CA . ILE B 1 94 ? -5.012 19.406 11.672 1 98.75 94 ILE B CA 1
ATOM 2502 C C . ILE B 1 94 ? -4.41 20.047 12.922 1 98.75 94 ILE B C 1
ATOM 2504 O O . ILE B 1 94 ? -3.369 19.609 13.414 1 98.75 94 ILE B O 1
ATOM 2508 N N . HIS B 1 95 ? -5.035 21.016 13.531 1 98.44 95 HIS B N 1
ATOM 2509 C CA . HIS B 1 95 ? -4.543 21.703 14.719 1 98.44 95 HIS B CA 1
ATOM 2510 C C . HIS B 1 95 ? -5.07 21.031 15.992 1 98.44 95 HIS B C 1
ATOM 2512 O O . HIS B 1 95 ? -4.613 21.344 17.094 1 98.44 95 HIS B O 1
ATOM 2518 N N . HIS B 1 96 ? -6.047 20.141 15.922 1 97.94 96 HIS B N 1
ATOM 2519 C CA . HIS B 1 96 ? -6.652 19.406 17.031 1 97.94 96 HIS B CA 1
ATOM 2520 C C . HIS B 1 96 ? -7.016 17.984 16.609 1 97.94 96 HIS B C 1
ATOM 2522 O O . HIS B 1 96 ? -8.148 17.547 16.812 1 97.94 96 HIS B O 1
ATOM 2528 N N . LEU B 1 97 ? -6.047 17.219 16.156 1 98.12 97 LEU B N 1
ATOM 2529 C CA . LEU B 1 97 ? -6.258 15.914 15.547 1 98.12 97 LEU B CA 1
ATOM 2530 C C . LEU B 1 97 ? -6.906 14.953 16.531 1 98.12 97 LEU B C 1
ATOM 2532 O O . LEU B 1 97 ? -7.66 14.062 16.141 1 98.12 97 LEU B O 1
ATOM 2536 N N . SER B 1 98 ? -6.648 15.125 17.828 1 97 98 SER B N 1
ATOM 2537 C CA . SER B 1 98 ? -7.156 14.211 18.844 1 97 98 SER B CA 1
ATOM 2538 C C . SER B 1 98 ? -8.68 14.219 18.891 1 97 98 SER B C 1
ATOM 2540 O O . SER B 1 98 ? -9.297 13.297 19.422 1 97 98 SER B O 1
ATOM 2542 N N . THR B 1 99 ? -9.273 15.25 18.359 1 97.25 99 THR B N 1
ATOM 2543 C CA . THR B 1 99 ? -10.734 15.32 18.312 1 97.25 99 THR B CA 1
ATOM 2544 C C . THR B 1 99 ? -11.297 14.25 17.391 1 97.25 99 THR B C 1
ATOM 2546 O O . THR B 1 99 ? -12.492 13.961 17.422 1 97.25 99 THR B O 1
ATOM 2549 N N . LEU B 1 100 ? -10.445 13.625 16.562 1 97.56 100 LEU B N 1
ATOM 2550 C CA . LEU B 1 100 ? -10.891 12.625 15.602 1 97.56 100 LEU B CA 1
ATOM 2551 C C . LEU B 1 100 ? -10.797 11.219 16.188 1 97.56 100 LEU B C 1
ATOM 2553 O O . LEU B 1 100 ? -11.273 10.258 15.594 1 97.56 100 LEU B O 1
ATOM 2557 N N . AS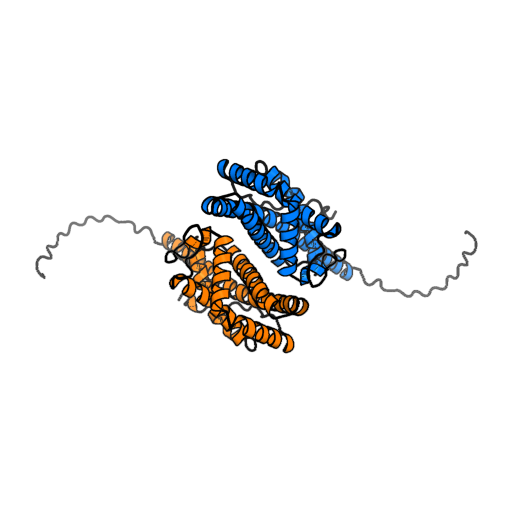P B 1 101 ? -10.234 11.07 17.328 1 97.31 101 ASP B N 1
ATOM 2558 C CA . ASP B 1 101 ? -9.914 9.75 17.875 1 97.31 101 ASP B CA 1
ATOM 2559 C C . ASP B 1 101 ? -11.172 8.883 17.984 1 97.31 101 ASP B C 1
ATOM 2561 O O . ASP B 1 101 ? -11.18 7.738 17.531 1 97.31 101 ASP B O 1
ATOM 2565 N N . VAL B 1 102 ? -12.227 9.477 18.484 1 96.12 102 VAL B N 1
ATOM 2566 C CA . VAL B 1 102 ? -13.438 8.711 18.75 1 96.12 102 VAL B CA 1
ATOM 2567 C C . VAL B 1 102 ? -14.102 8.32 17.438 1 96.12 102 VAL B C 1
ATOM 2569 O O . VAL B 1 102 ? -14.516 7.168 17.266 1 96.12 102 VAL B O 1
ATOM 2572 N N . ILE B 1 103 ? -14.203 9.227 16.562 1 96.31 103 ILE B N 1
ATOM 2573 C CA . ILE B 1 103 ? -14.891 8.953 15.305 1 96.31 103 ILE B CA 1
ATOM 2574 C C . ILE B 1 103 ? -14.102 7.93 14.492 1 96.31 103 ILE B C 1
ATOM 2576 O O . ILE B 1 103 ? -14.688 7.047 13.859 1 96.31 103 ILE B O 1
ATOM 2580 N N . LEU B 1 104 ? -12.805 8.016 14.477 1 97.56 104 LEU B N 1
ATOM 2581 C CA . LEU B 1 104 ? -11.977 7.055 13.758 1 97.56 104 LEU B CA 1
ATOM 2582 C C . LEU B 1 104 ? -12.062 5.672 14.391 1 97.56 104 LEU B C 1
ATOM 2584 O O . LEU B 1 104 ? -12.109 4.664 13.688 1 97.56 104 LEU B O 1
ATOM 2588 N N . ASP B 1 105 ? -12.086 5.648 15.695 1 96.69 105 ASP B N 1
ATOM 2589 C CA . ASP B 1 105 ? -12.281 4.383 16.391 1 96.69 105 ASP B CA 1
ATOM 2590 C C . ASP B 1 105 ? -13.609 3.736 16 1 96.69 105 ASP B C 1
ATOM 2592 O O . ASP B 1 105 ? -13.656 2.541 15.703 1 96.69 105 ASP B O 1
ATOM 2596 N N . ASN B 1 106 ? -14.633 4.559 15.992 1 95.75 106 ASN B N 1
ATOM 2597 C CA . ASN B 1 106 ? -15.953 4.059 15.617 1 95.75 106 ASN B CA 1
ATOM 2598 C C . ASN B 1 106 ? -15.977 3.543 14.18 1 95.75 106 ASN B C 1
ATOM 2600 O O . ASN B 1 106 ? -16.594 2.521 13.898 1 95.75 106 ASN B O 1
ATOM 2604 N N . LEU B 1 107 ? -15.336 4.25 13.375 1 95.75 107 LEU B N 1
ATOM 2605 C CA . LEU B 1 107 ? -15.219 3.797 12 1 95.75 107 LEU B CA 1
ATOM 2606 C C . LEU B 1 107 ? -14.516 2.447 11.922 1 95.75 107 LEU B C 1
ATOM 2608 O O . LEU B 1 107 ? -14.922 1.564 11.172 1 95.75 107 LEU B O 1
ATOM 2612 N N . GLY B 1 108 ? -13.422 2.299 12.641 1 96.31 108 GLY B N 1
ATOM 2613 C CA . GLY B 1 108 ? -12.727 1.025 12.727 1 96.31 108 GLY B CA 1
ATOM 2614 C C . GLY B 1 108 ? -13.609 -0.111 13.195 1 96.31 108 GLY B C 1
ATOM 2615 O O . GLY B 1 108 ? -13.562 -1.215 12.648 1 96.31 108 GLY B O 1
ATOM 2616 N N . ARG B 1 109 ? -14.391 0.124 14.148 1 94.31 109 ARG B N 1
ATOM 2617 C CA . ARG B 1 109 ? -15.266 -0.908 14.703 1 94.31 109 ARG B CA 1
ATOM 2618 C C . ARG B 1 109 ? -16.266 -1.402 13.664 1 94.31 109 ARG B C 1
ATOM 2620 O O . ARG B 1 109 ? -16.578 -2.594 13.617 1 94.31 109 ARG B O 1
ATOM 2627 N N . ARG B 1 110 ? -16.672 -0.518 12.812 1 93.31 110 ARG B N 1
ATOM 2628 C CA . ARG B 1 110 ? -17.547 -0.915 11.719 1 93.31 110 ARG B CA 1
ATOM 2629 C C . ARG B 1 110 ? -16.828 -1.836 10.742 1 93.31 110 ARG B C 1
ATOM 2631 O O . ARG B 1 110 ? -17.422 -2.779 10.211 1 93.31 110 ARG B O 1
ATOM 2638 N N . HIS B 1 111 ? -15.562 -1.616 10.562 1 94.25 111 HIS B N 1
ATOM 2639 C CA . HIS B 1 111 ? -14.766 -2.457 9.68 1 94.25 111 HIS B CA 1
ATOM 2640 C C . HIS B 1 111 ? -14.445 -3.795 10.336 1 94.25 111 HIS B C 1
ATOM 2642 O O . HIS B 1 111 ? -14.242 -4.797 9.641 1 94.25 111 HIS B O 1
ATOM 2648 N N . GLY B 1 112 ? -14.391 -3.76 11.648 1 93.12 112 GLY B N 1
ATOM 2649 C CA . GLY B 1 112 ? -14.219 -5.012 12.375 1 93.12 112 GLY B CA 1
ATOM 2650 C C . GLY B 1 112 ? -15.32 -6.02 12.094 1 93.12 112 GLY B C 1
ATOM 2651 O O . GLY B 1 112 ? -15.047 -7.203 11.906 1 93.12 112 GLY B O 1
ATOM 2652 N N . LYS B 1 113 ? -16.516 -5.523 12 1 91.25 113 LYS B N 1
ATOM 2653 C CA . LYS B 1 113 ? -17.656 -6.375 11.68 1 91.25 113 LYS B CA 1
ATOM 2654 C C . LYS B 1 113 ? -17.5 -7.012 10.305 1 91.25 113 LYS B C 1
ATOM 2656 O O . LYS B 1 113 ? -17.766 -8.203 10.133 1 91.25 113 LYS B O 1
ATOM 2661 N N . LEU B 1 114 ? -17.047 -6.262 9.344 1 92.5 114 LEU B N 1
ATOM 2662 C CA . LEU B 1 114 ? -16.844 -6.75 7.984 1 92.5 114 LEU B CA 1
ATOM 2663 C C . LEU B 1 114 ? -15.734 -7.797 7.949 1 92.5 114 LEU B C 1
ATOM 2665 O O . LEU B 1 114 ? -15.836 -8.797 7.227 1 92.5 114 LEU B O 1
ATOM 2669 N N . GLU B 1 115 ? -14.742 -7.562 8.734 1 92 115 GLU B N 1
ATOM 2670 C CA . GLU B 1 115 ? -13.594 -8.469 8.727 1 92 115 GLU B CA 1
ATOM 2671 C C . GLU B 1 115 ? -13.961 -9.82 9.336 1 92 115 GLU B C 1
ATOM 2673 O O . GLU B 1 115 ? -13.594 -10.867 8.805 1 92 115 GLU B O 1
ATOM 2678 N N . VAL B 1 116 ? -14.68 -9.812 10.406 1 90.94 116 VAL B N 1
ATOM 2679 C CA . VAL B 1 116 ? -15.078 -11.047 11.07 1 90.94 116 VAL B CA 1
ATOM 2680 C C . VAL B 1 116 ? -15.992 -11.859 10.148 1 90.94 116 VAL B C 1
ATOM 2682 O O . VAL B 1 116 ? -15.961 -13.094 10.172 1 90.94 116 VAL B O 1
ATOM 2685 N N . ASN B 1 117 ? -16.719 -11.195 9.305 1 90.06 117 ASN B N 1
ATOM 2686 C CA . ASN B 1 117 ? -17.625 -11.867 8.375 1 90.06 117 ASN B CA 1
ATOM 2687 C C . ASN B 1 117 ? -16.906 -12.258 7.086 1 90.06 117 ASN B C 1
ATOM 2689 O O . ASN B 1 117 ? -17.547 -12.664 6.113 1 90.06 117 ASN B O 1
ATOM 2693 N N . GLY B 1 118 ? -15.602 -12.016 7.012 1 89.94 118 GLY B N 1
ATOM 2694 C CA . GLY B 1 118 ? -14.781 -12.484 5.902 1 89.94 118 GLY B CA 1
ATOM 2695 C C . GLY B 1 118 ? -14.852 -11.578 4.691 1 89.94 118 GLY B C 1
ATOM 2696 O O . GLY B 1 118 ? -14.406 -11.945 3.604 1 89.94 118 GLY B O 1
ATOM 2697 N N . LYS B 1 119 ? -15.352 -10.398 4.898 1 90.62 119 LYS B N 1
ATOM 2698 C CA . LYS B 1 119 ? -15.594 -9.531 3.75 1 90.62 119 LYS B CA 1
ATOM 2699 C C . LYS B 1 119 ? -14.484 -8.5 3.594 1 90.62 119 LYS B C 1
ATOM 2701 O O . LYS B 1 119 ? -14.266 -7.973 2.5 1 90.62 119 LYS B O 1
ATOM 2706 N N . PHE B 1 120 ? -13.797 -8.195 4.664 1 94.12 120 PHE B N 1
ATOM 2707 C CA . PHE B 1 120 ? -12.75 -7.18 4.652 1 94.12 120 PHE B CA 1
ATOM 2708 C C . PHE B 1 120 ? -11.383 -7.805 4.906 1 94.12 120 PHE B C 1
ATOM 2710 O O . PHE B 1 120 ? -11.242 -8.656 5.785 1 94.12 120 PHE B O 1
ATOM 2717 N N . ARG B 1 121 ? -10.477 -7.344 4.09 1 93.88 121 ARG B N 1
ATOM 2718 C CA . ARG B 1 121 ? -9.109 -7.824 4.246 1 93.88 121 ARG B CA 1
ATOM 2719 C C . ARG B 1 121 ? -8.195 -6.715 4.77 1 93.88 121 ARG B C 1
ATOM 2721 O O . ARG B 1 121 ? -8.312 -5.562 4.355 1 93.88 121 ARG B O 1
ATOM 2728 N N . SER B 1 122 ? -7.246 -7.09 5.605 1 92 122 SER B N 1
ATOM 2729 C CA . SER B 1 122 ? -6.402 -6.125 6.297 1 92 122 SER B CA 1
ATOM 2730 C C . SER B 1 122 ? -5.531 -5.348 5.312 1 92 122 SER B C 1
ATOM 2732 O O . SER B 1 122 ? -5.227 -4.176 5.539 1 92 122 SER B O 1
ATOM 2734 N N . TYR B 1 123 ? -5.188 -5.961 4.207 1 94 123 TYR B N 1
ATOM 2735 C CA . TYR B 1 123 ? -4.289 -5.277 3.283 1 94 123 TYR B CA 1
ATOM 2736 C C . TYR B 1 123 ? -5.023 -4.184 2.514 1 94 123 TYR B C 1
ATOM 2738 O O . TYR B 1 123 ? -4.398 -3.35 1.856 1 94 123 TYR B O 1
ATOM 2746 N N . TYR B 1 124 ? -6.391 -4.098 2.631 1 96.19 124 TYR B N 1
ATOM 2747 C CA . TYR B 1 124 ? -7.133 -3.008 2.01 1 96.19 124 TYR B CA 1
ATOM 2748 C C . TYR B 1 124 ? -6.688 -1.658 2.557 1 96.19 124 TYR B C 1
ATOM 2750 O O . TYR B 1 124 ? -6.723 -0.65 1.848 1 96.19 124 TYR B O 1
ATOM 2758 N N . TRP B 1 125 ? -6.203 -1.679 3.807 1 95.44 125 TRP B N 1
ATOM 2759 C CA . TRP B 1 125 ? -5.746 -0.431 4.41 1 95.44 125 TRP B CA 1
ATOM 2760 C C . TRP B 1 125 ? -4.551 0.137 3.652 1 95.44 125 TRP B C 1
ATOM 2762 O O . TRP B 1 125 ? -4.531 1.322 3.312 1 95.44 125 TRP B O 1
ATOM 2772 N N . SER B 1 126 ? -3.621 -0.732 3.34 1 95.38 126 SER B N 1
ATOM 2773 C CA . SER B 1 126 ? -2.436 -0.284 2.617 1 95.38 126 SER B CA 1
ATOM 2774 C C . SER B 1 126 ? -2.777 0.101 1.181 1 95.38 126 SER B C 1
ATOM 2776 O O . SER B 1 126 ? -2.199 1.039 0.63 1 95.38 126 SER B O 1
ATOM 2778 N N . THR B 1 127 ? -3.707 -0.627 0.615 1 97.69 127 THR B N 1
ATOM 2779 C CA . THR B 1 127 ? -4.152 -0.281 -0.73 1 97.69 127 THR B CA 1
ATOM 2780 C C . THR B 1 127 ? -4.766 1.117 -0.754 1 97.69 127 THR B C 1
ATOM 2782 O O . THR B 1 127 ? -4.414 1.938 -1.604 1 97.69 127 THR B O 1
ATOM 2785 N N . PHE B 1 128 ? -5.586 1.365 0.224 1 97.06 128 PHE B N 1
ATOM 2786 C CA . PHE B 1 128 ? -6.223 2.672 0.337 1 97.06 128 PHE B CA 1
ATOM 2787 C C . PHE B 1 128 ? -5.18 3.773 0.463 1 97.06 128 PHE B C 1
ATOM 2789 O O . PHE B 1 128 ? -5.262 4.797 -0.221 1 97.06 128 PHE B O 1
ATOM 2796 N N . LEU B 1 129 ? -4.277 3.553 1.32 1 97.81 129 LEU B N 1
ATOM 2797 C CA . LEU B 1 129 ? -3.262 4.57 1.58 1 97.81 129 LEU B CA 1
ATOM 2798 C C . LEU B 1 129 ? -2.439 4.848 0.328 1 97.81 129 LEU B C 1
ATOM 2800 O O . LEU B 1 129 ? -2.287 6.004 -0.076 1 97.81 129 LEU B O 1
ATOM 2804 N N . GLU B 1 130 ? -2.01 3.83 -0.356 1 98.56 130 GLU B N 1
ATOM 2805 C CA . GLU B 1 130 ? -1.137 4 -1.514 1 98.56 130 GLU B CA 1
ATOM 2806 C C . GLU B 1 130 ? -1.896 4.602 -2.693 1 98.56 130 GLU B C 1
ATOM 2808 O O . GLU B 1 130 ? -1.352 5.418 -3.438 1 98.56 130 GLU B O 1
ATOM 2813 N N . CYS B 1 131 ? -3.146 4.207 -2.873 1 98.69 131 CYS B N 1
ATOM 2814 C CA . CYS B 1 131 ? -3.965 4.793 -3.928 1 98.69 131 CYS B CA 1
ATOM 2815 C C . CYS B 1 131 ? -4.207 6.277 -3.666 1 98.69 131 CYS B C 1
ATOM 2817 O O . CYS B 1 131 ? -4.176 7.086 -4.594 1 98.69 131 CYS B O 1
ATOM 2819 N N . SER B 1 132 ? -4.445 6.621 -2.391 1 98.62 132 SER B N 1
ATOM 2820 C CA . SER B 1 132 ? -4.652 8.016 -2.023 1 98.62 132 SER B CA 1
ATOM 2821 C C . SER B 1 132 ? -3.408 8.852 -2.295 1 98.62 132 SER B C 1
ATOM 2823 O O . SER B 1 132 ? -3.49 9.922 -2.902 1 98.62 132 SER B O 1
ATOM 2825 N N . ILE B 1 133 ? -2.277 8.312 -1.925 1 98.75 133 ILE B N 1
ATOM 2826 C CA . ILE B 1 133 ? -1.019 9.016 -2.131 1 98.75 133 ILE B CA 1
ATOM 2827 C C . ILE B 1 133 ? -0.783 9.227 -3.623 1 98.75 133 ILE B C 1
ATOM 2829 O O . ILE B 1 133 ? -0.426 10.328 -4.055 1 98.75 133 ILE B O 1
ATOM 2833 N N . PHE B 1 134 ? -1.046 8.258 -4.375 1 98.81 134 PHE B N 1
ATOM 2834 C CA . PHE B 1 134 ? -0.826 8.32 -5.812 1 98.81 134 PHE B CA 1
ATOM 2835 C C . PHE B 1 134 ? -1.712 9.383 -6.449 1 98.81 134 PHE B C 1
ATOM 2837 O O . PHE B 1 134 ? -1.225 10.25 -7.18 1 98.81 134 PHE B O 1
ATOM 2844 N N . CYS B 1 135 ? -2.971 9.328 -6.168 1 98.69 135 CYS B N 1
ATOM 2845 C CA . CYS B 1 135 ? -3.92 10.25 -6.789 1 98.69 135 CYS B CA 1
ATOM 2846 C C . CYS B 1 135 ? -3.699 11.672 -6.301 1 98.69 135 CYS B C 1
ATOM 2848 O O . CYS B 1 135 ? -3.807 12.625 -7.078 1 98.69 135 CYS B O 1
ATOM 2850 N N . MET B 1 136 ? -3.367 11.852 -5.039 1 98.25 136 MET B N 1
ATOM 2851 C CA . MET B 1 136 ? -3.08 13.18 -4.508 1 98.25 136 MET B CA 1
ATOM 2852 C C . MET B 1 136 ? -1.819 13.758 -5.145 1 98.25 136 MET B C 1
ATOM 2854 O O . MET B 1 136 ? -1.786 14.938 -5.504 1 98.25 136 MET B O 1
ATOM 2858 N N . ARG B 1 137 ? -0.811 12.93 -5.281 1 98.31 137 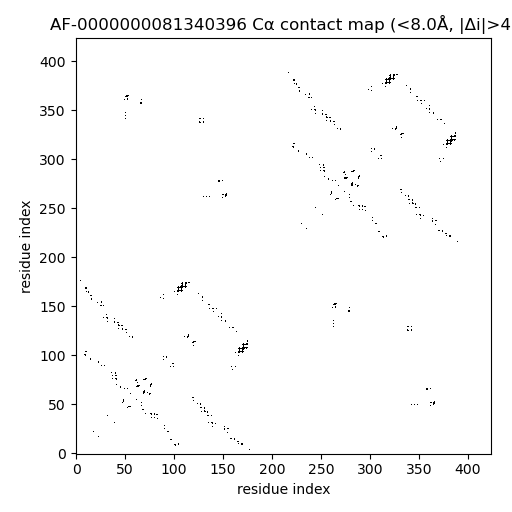ARG B N 1
ATOM 2859 C CA . ARG B 1 137 ? 0.4 13.414 -5.9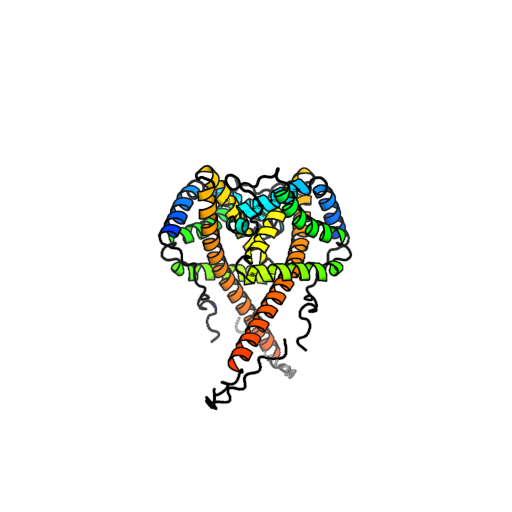38 1 98.31 137 ARG B CA 1
ATOM 2860 C C . ARG B 1 137 ? 0.097 13.906 -7.348 1 98.31 137 ARG B C 1
ATOM 2862 O O . ARG B 1 137 ? 0.552 14.977 -7.746 1 98.31 137 ARG B O 1
ATOM 2869 N N . ASN B 1 138 ? -0.654 13.109 -8.062 1 98 138 ASN B N 1
ATOM 2870 C CA . ASN B 1 138 ? -0.994 13.477 -9.438 1 98 138 ASN B CA 1
ATOM 2871 C C . ASN B 1 138 ? -1.75 14.805 -9.484 1 98 138 ASN B C 1
ATOM 2873 O O . ASN B 1 138 ? -1.507 15.625 -10.367 1 98 138 ASN B O 1
ATOM 2877 N N . ALA B 1 139 ? -2.643 14.969 -8.547 1 98.06 139 ALA B N 1
ATOM 2878 C CA . ALA B 1 139 ? -3.412 16.219 -8.492 1 98.06 139 ALA B CA 1
ATOM 2879 C C . ALA B 1 139 ? -2.516 17.391 -8.141 1 98.06 139 ALA B C 1
ATOM 2881 O O . ALA B 1 139 ? -2.631 18.469 -8.742 1 98.06 139 ALA B O 1
ATOM 2882 N N . LEU B 1 140 ? -1.607 17.234 -7.258 1 98.25 140 LEU B N 1
ATOM 2883 C CA . LEU B 1 140 ? -0.762 18.312 -6.75 1 98.25 140 LEU B CA 1
ATOM 2884 C C . LEU B 1 140 ? 0.349 18.656 -7.738 1 98.25 140 LEU B C 1
ATOM 2886 O O . LEU B 1 140 ? 0.792 19.797 -7.82 1 98.25 140 LEU B O 1
ATOM 2890 N N . ALA B 1 141 ? 0.76 17.625 -8.5 1 97.25 141 ALA B N 1
ATOM 2891 C CA . ALA B 1 141 ? 1.859 17.797 -9.445 1 97.25 141 ALA B CA 1
ATOM 2892 C C . ALA B 1 141 ? 1.49 18.797 -10.539 1 97.25 141 ALA B C 1
ATOM 2894 O O . ALA B 1 141 ? 2.367 19.344 -11.219 1 97.25 141 ALA B O 1
ATOM 2895 N N . LYS B 1 142 ? 0.253 19.094 -10.68 1 96.38 142 LYS B N 1
ATOM 2896 C CA . LYS B 1 142 ? -0.231 20.047 -11.68 1 96.38 142 LYS B CA 1
ATOM 2897 C C . LYS B 1 142 ? -0.141 21.469 -11.172 1 96.38 142 LYS B C 1
ATOM 2899 O O . LYS B 1 142 ? -0.263 22.422 -11.945 1 96.38 142 LYS B O 1
ATOM 2904 N N . ARG B 1 143 ? 0.106 21.609 -9.922 1 96.81 143 ARG B N 1
ATOM 2905 C CA . ARG B 1 143 ? -0.03 22.922 -9.312 1 96.81 143 ARG B CA 1
ATOM 2906 C C . ARG B 1 143 ? 1.234 23.312 -8.555 1 96.81 143 ARG B C 1
ATOM 2908 O O . ARG B 1 143 ? 1.458 24.484 -8.266 1 96.81 143 ARG B O 1
ATOM 2915 N N . LEU B 1 144 ? 2.035 22.359 -8.188 1 97.44 144 LEU B N 1
ATOM 2916 C CA . LEU B 1 144 ? 3.252 22.562 -7.406 1 97.44 144 LEU B CA 1
ATOM 2917 C C . LEU B 1 144 ? 4.473 22.062 -8.172 1 97.44 144 LEU B C 1
ATOM 2919 O O . LEU B 1 144 ? 4.348 21.266 -9.102 1 97.44 144 LEU B O 1
ATOM 2923 N N . ASN B 1 145 ? 5.656 22.594 -7.77 1 96.5 145 ASN B N 1
ATOM 2924 C CA . ASN B 1 145 ? 6.867 22.047 -8.359 1 96.5 145 ASN B CA 1
ATOM 2925 C C . ASN B 1 145 ? 7.246 20.719 -7.711 1 96.5 145 ASN B C 1
ATOM 2927 O O . ASN B 1 145 ? 6.676 20.328 -6.688 1 96.5 145 ASN B O 1
ATOM 2931 N N . ASP B 1 146 ? 8.188 19.984 -8.258 1 96.25 146 ASP B N 1
ATOM 2932 C CA . ASP B 1 146 ? 8.508 18.625 -7.891 1 96.25 146 ASP B CA 1
ATOM 2933 C C . ASP B 1 146 ? 8.969 18.531 -6.434 1 96.25 146 ASP B C 1
ATOM 2935 O O . ASP B 1 146 ? 8.586 17.625 -5.707 1 96.25 146 ASP B O 1
ATOM 2939 N N . LYS B 1 147 ? 9.734 19.5 -6.031 1 95.88 147 LYS B N 1
ATOM 2940 C CA . LYS B 1 147 ? 10.25 19.5 -4.664 1 95.88 147 LYS B CA 1
ATOM 2941 C C . LYS B 1 147 ? 9.133 19.703 -3.654 1 95.88 147 LYS B C 1
ATOM 2943 O O . LYS B 1 147 ? 9.094 19.047 -2.613 1 95.88 147 LYS B O 1
ATOM 2948 N N . GLU B 1 148 ? 8.258 20.594 -4.008 1 97.56 148 GLU B N 1
ATOM 2949 C CA . GLU B 1 148 ? 7.113 20.859 -3.145 1 97.56 148 GLU B CA 1
ATOM 2950 C C . GLU B 1 148 ? 6.188 19.656 -3.057 1 97.56 148 GLU B C 1
ATOM 2952 O O . GLU B 1 148 ? 5.711 19.312 -1.974 1 97.56 148 GLU B O 1
ATOM 2957 N N . VAL B 1 149 ? 5.965 19.031 -4.16 1 98.25 149 VAL B N 1
ATOM 2958 C CA . VAL B 1 149 ? 5.117 17.844 -4.191 1 98.25 149 VAL B CA 1
ATOM 2959 C C . VAL B 1 149 ? 5.746 16.734 -3.35 1 98.25 149 VAL B C 1
ATOM 2961 O O . VAL B 1 149 ? 5.066 16.094 -2.549 1 98.25 149 VAL B O 1
ATOM 2964 N N . ASP B 1 150 ? 7.043 16.531 -3.506 1 98.12 150 ASP B N 1
ATOM 2965 C CA . ASP B 1 150 ? 7.75 15.508 -2.732 1 98.12 150 ASP B CA 1
ATOM 2966 C C . ASP B 1 150 ? 7.578 15.742 -1.233 1 98.12 150 ASP B C 1
ATOM 2968 O O . ASP B 1 150 ? 7.289 14.805 -0.484 1 98.12 150 ASP B O 1
ATOM 2972 N N . ARG B 1 151 ? 7.711 16.891 -0.842 1 97.88 151 ARG B N 1
ATOM 2973 C CA . ARG B 1 151 ? 7.629 17.25 0.57 1 97.88 151 ARG B CA 1
ATOM 2974 C C . ARG B 1 151 ? 6.219 17.031 1.111 1 97.88 151 ARG B C 1
ATOM 2976 O O . ARG B 1 151 ? 6.043 16.391 2.146 1 97.88 151 ARG B O 1
ATOM 2983 N N . VAL B 1 152 ? 5.293 17.531 0.394 1 98.56 152 VAL B N 1
ATOM 2984 C CA . VAL B 1 152 ? 3.936 17.5 0.925 1 98.56 152 VAL B CA 1
ATOM 2985 C C . VAL B 1 152 ? 3.402 16.078 0.889 1 98.56 152 VAL B C 1
ATOM 2987 O O . VAL B 1 152 ? 2.615 15.68 1.752 1 98.56 152 VAL B O 1
ATOM 2990 N N . ILE B 1 153 ? 3.846 15.266 -0.019 1 98.56 153 ILE B N 1
ATOM 2991 C CA . ILE B 1 153 ? 3.439 13.867 -0.089 1 98.56 153 ILE B CA 1
ATOM 2992 C C . ILE B 1 153 ? 3.951 13.117 1.14 1 98.56 153 ILE B C 1
ATOM 2994 O O . ILE B 1 153 ? 3.256 12.258 1.686 1 98.56 153 ILE B O 1
ATOM 2998 N N . CYS B 1 154 ? 5.105 13.414 1.583 1 98.38 154 CYS B N 1
ATOM 2999 C CA . CYS B 1 154 ? 5.602 12.836 2.826 1 98.38 154 CYS B CA 1
ATOM 3000 C C . CYS B 1 154 ? 4.699 13.203 3.998 1 98.38 154 CYS B C 1
ATOM 3002 O O . CYS B 1 154 ? 4.371 12.352 4.824 1 98.38 154 CYS B O 1
ATOM 3004 N N . LEU B 1 155 ? 4.281 14.391 4.043 1 98.81 155 LEU B N 1
ATOM 3005 C CA . LEU B 1 155 ? 3.42 14.852 5.125 1 98.81 155 LEU B CA 1
ATOM 3006 C C . LEU B 1 155 ? 2.053 14.188 5.055 1 98.81 155 LEU B C 1
ATOM 3008 O O . LEU B 1 155 ? 1.501 13.781 6.082 1 98.81 155 LEU B O 1
ATOM 3012 N N . TRP B 1 156 ? 1.542 14.062 3.846 1 98.81 156 TRP B N 1
ATOM 3013 C CA . TRP B 1 156 ? 0.269 13.375 3.656 1 98.81 156 TRP B CA 1
ATOM 3014 C C . TRP B 1 156 ? 0.357 11.93 4.125 1 98.81 156 TRP B C 1
ATOM 3016 O O . TRP B 1 156 ? -0.581 11.406 4.738 1 98.81 156 TRP B O 1
ATOM 3026 N N . ARG B 1 157 ? 1.402 11.281 3.852 1 98.62 157 ARG B N 1
ATOM 3027 C CA . ARG B 1 157 ? 1.563 9.898 4.309 1 98.62 157 ARG B CA 1
ATOM 3028 C C . ARG B 1 157 ? 1.56 9.828 5.832 1 98.62 157 ARG B C 1
ATOM 3030 O O . ARG B 1 157 ? 0.95 8.922 6.41 1 98.62 157 ARG B O 1
ATOM 3037 N N . PHE B 1 158 ? 2.262 10.758 6.484 1 98.31 158 PHE B N 1
ATOM 3038 C CA . PHE B 1 158 ? 2.242 10.773 7.941 1 98.31 158 PHE B CA 1
ATOM 3039 C C . PHE B 1 158 ? 0.814 10.898 8.461 1 98.31 158 PHE B C 1
ATOM 3041 O O . PHE B 1 158 ? 0.409 10.156 9.359 1 98.31 158 PHE B O 1
ATOM 3048 N N . LEU B 1 159 ? 0.12 11.766 7.859 1 98.75 159 LEU B N 1
ATOM 3049 C CA . LEU B 1 159 ? -1.24 12.023 8.32 1 98.75 159 LEU B CA 1
ATOM 3050 C C . LEU B 1 159 ? -2.135 10.812 8.07 1 98.75 159 LEU B C 1
ATOM 3052 O O . LEU B 1 159 ? -2.807 10.328 8.984 1 98.75 159 LEU B O 1
ATOM 3056 N N . LEU B 1 160 ? -2.135 10.312 6.891 1 98.44 160 LEU B N 1
ATOM 3057 C CA . LEU B 1 160 ? -3.027 9.219 6.508 1 98.44 160 LEU B CA 1
ATOM 3058 C C . LEU B 1 160 ? -2.656 7.934 7.238 1 98.44 160 LEU B C 1
ATOM 3060 O O . LEU B 1 160 ? -3.531 7.133 7.57 1 98.44 160 LEU B O 1
ATOM 3064 N N . ARG B 1 161 ? -1.404 7.746 7.438 1 97.81 161 ARG B N 1
ATOM 3065 C CA . ARG B 1 161 ? -0.989 6.578 8.211 1 97.81 161 ARG B CA 1
ATOM 3066 C C . ARG B 1 161 ? -1.557 6.629 9.625 1 97.81 161 ARG B C 1
ATOM 3068 O O . ARG B 1 161 ? -2.027 5.617 10.148 1 97.81 161 ARG B O 1
ATOM 3075 N N . ASP B 1 162 ? -1.476 7.773 10.25 1 97.88 162 ASP B N 1
ATOM 3076 C CA . ASP B 1 162 ? -1.998 7.879 11.609 1 97.88 162 ASP B CA 1
ATOM 3077 C C . ASP B 1 162 ? -3.516 7.707 11.625 1 97.88 162 ASP B C 1
ATOM 3079 O O . ASP B 1 162 ? -4.059 7.074 12.539 1 97.88 162 ASP B O 1
ATOM 3083 N N . VAL B 1 163 ? -4.16 8.273 10.656 1 97.94 163 VAL B N 1
ATOM 3084 C CA . VAL B 1 163 ? -5.594 8.047 10.516 1 97.94 163 VAL B CA 1
ATOM 3085 C C . VAL B 1 163 ? -5.879 6.551 10.445 1 97.94 163 VAL B C 1
ATOM 3087 O O . VAL B 1 163 ? -6.742 6.043 11.164 1 97.94 163 VAL B O 1
ATOM 3090 N N . MET B 1 164 ? -5.188 5.922 9.672 1 97 164 MET B N 1
ATOM 3091 C CA . MET B 1 164 ? -5.387 4.492 9.461 1 97 164 MET B CA 1
ATOM 3092 C C . MET B 1 164 ? -5.086 3.705 10.727 1 97 164 MET B C 1
ATOM 3094 O O . MET B 1 164 ? -5.797 2.752 11.055 1 97 164 MET B O 1
ATOM 3098 N N . LYS B 1 165 ? -4.027 4.07 11.391 1 96.69 165 LYS B N 1
ATOM 3099 C CA . LYS B 1 165 ? -3.686 3.396 12.641 1 96.69 165 LYS B CA 1
ATOM 3100 C C . LYS B 1 165 ? -4.836 3.479 13.641 1 96.69 165 LYS B C 1
ATOM 3102 O O . LYS B 1 165 ? -5.137 2.502 14.328 1 96.69 165 LYS B O 1
ATOM 3107 N N . LYS B 1 166 ? -5.383 4.609 13.688 1 97 166 LYS B N 1
ATOM 3108 C CA . LYS B 1 166 ? -6.484 4.812 14.625 1 97 166 LYS B CA 1
ATOM 3109 C C . LYS B 1 166 ? -7.699 3.979 14.234 1 97 166 LYS B C 1
ATOM 3111 O O . LYS B 1 166 ? -8.344 3.365 15.086 1 97 166 LYS B O 1
ATOM 3116 N N . ILE B 1 167 ? -8 3.939 12.961 1 96.5 167 ILE B N 1
ATOM 3117 C CA . ILE B 1 167 ? -9.117 3.131 12.477 1 96.5 167 ILE B CA 1
ATOM 3118 C C . ILE B 1 167 ? -8.836 1.653 12.75 1 96.5 167 ILE B C 1
ATOM 3120 O O . ILE B 1 167 ? -9.711 0.932 13.25 1 96.5 167 ILE B O 1
ATOM 3124 N N . LYS B 1 168 ? -7.66 1.248 12.469 1 96.31 168 LYS B N 1
ATOM 3125 C CA . LYS B 1 168 ? -7.277 -0.148 12.664 1 96.31 168 LYS B CA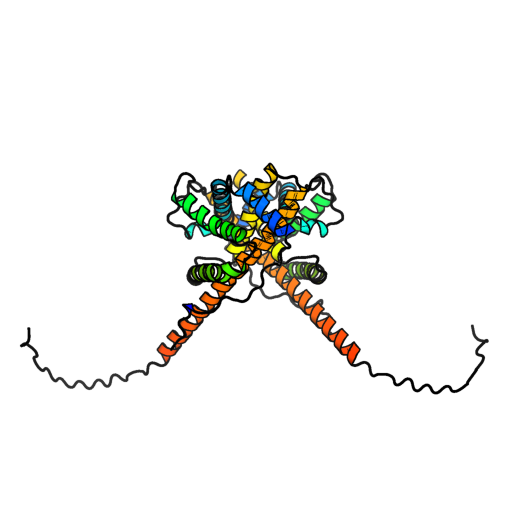 1
ATOM 3126 C C . LYS B 1 168 ? -7.387 -0.55 14.133 1 96.31 168 LYS B C 1
ATOM 3128 O O . LYS B 1 168 ? -7.742 -1.689 14.445 1 96.31 168 LYS B O 1
ATOM 3133 N N . ALA B 1 169 ? -6.992 0.354 14.977 1 95.56 169 ALA B N 1
ATOM 3134 C CA . ALA B 1 169 ? -7.109 0.068 16.406 1 95.56 169 ALA B CA 1
ATOM 3135 C C . ALA B 1 169 ? -8.555 -0.226 16.781 1 95.56 169 ALA B C 1
ATOM 3137 O O . ALA B 1 169 ? -8.828 -1.161 17.547 1 95.56 169 ALA B O 1
ATOM 3138 N N . GLY B 1 170 ? -9.422 0.553 16.25 1 95.94 170 GLY B N 1
ATOM 3139 C CA . GLY B 1 170 ? -10.836 0.28 16.469 1 95.94 170 GLY B CA 1
ATOM 3140 C C . GLY B 1 170 ? -11.281 -1.051 15.898 1 95.94 170 GLY B C 1
ATOM 3141 O O . GLY B 1 170 ? -12.078 -1.763 16.516 1 95.94 170 GLY B O 1
ATOM 3142 N N . THR B 1 171 ? -10.812 -1.328 14.703 1 95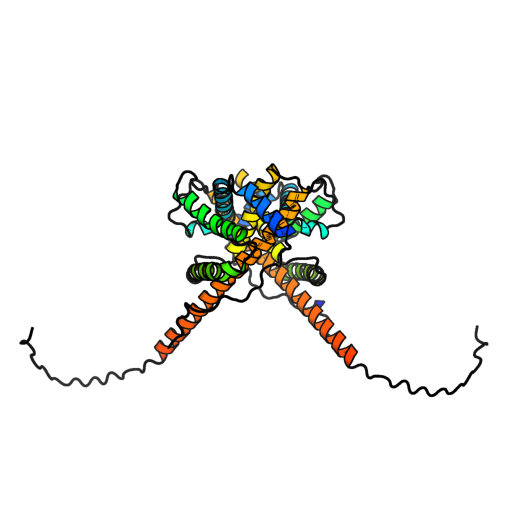.56 171 THR B N 1
ATOM 3143 C CA . THR B 1 171 ? -11.109 -2.605 14.07 1 95.56 171 THR B CA 1
ATOM 3144 C C . THR B 1 171 ? -10.672 -3.768 14.961 1 95.56 171 THR B C 1
ATOM 3146 O O . THR B 1 171 ? -11.461 -4.676 15.227 1 95.56 171 THR B O 1
ATOM 3149 N N . THR B 1 172 ? -9.461 -3.699 15.43 1 94.19 172 THR B N 1
ATOM 3150 C CA . THR B 1 172 ? -8.883 -4.75 16.25 1 94.19 172 THR B CA 1
ATOM 3151 C C . THR B 1 172 ? -9.641 -4.891 17.562 1 94.19 172 THR B C 1
ATOM 3153 O O . THR B 1 172 ? -9.898 -6.004 18.031 1 94.19 172 THR B O 1
ATOM 3156 N N . ALA B 1 173 ? -9.961 -3.775 18.141 1 93.69 173 ALA B N 1
ATOM 3157 C CA . ALA B 1 173 ? -10.719 -3.785 19.391 1 93.69 173 ALA B CA 1
ATOM 3158 C C . ALA B 1 173 ? -12.078 -4.453 19.219 1 93.69 173 ALA B C 1
ATOM 3160 O O . ALA B 1 173 ? -12.516 -5.227 20.062 1 93.69 173 ALA B O 1
ATOM 3161 N N . ASP B 1 174 ? -12.688 -4.156 18.109 1 93.31 174 ASP B N 1
ATOM 3162 C CA . ASP B 1 174 ? -14 -4.734 17.844 1 93.31 174 ASP B CA 1
ATOM 3163 C C . ASP B 1 174 ? -13.906 -6.242 17.625 1 93.31 174 ASP B C 1
ATOM 3165 O O . ASP B 1 174 ? -14.734 -7.004 18.125 1 93.31 174 ASP B O 1
ATOM 3169 N N . ILE B 1 175 ? -12.977 -6.676 16.906 1 92.5 175 ILE B N 1
ATOM 3170 C CA . ILE B 1 175 ? -12.773 -8.094 16.641 1 92.5 175 ILE B CA 1
ATOM 3171 C C . ILE B 1 175 ? -12.523 -8.836 17.953 1 92.5 175 ILE B C 1
ATOM 3173 O O . ILE B 1 175 ? -13.117 -9.883 18.203 1 92.5 175 ILE B O 1
ATOM 3177 N N . ALA B 1 176 ? -11.633 -8.273 18.734 1 91.25 176 ALA B N 1
ATOM 3178 C CA . ALA B 1 176 ? -11.344 -8.883 20.031 1 91.25 176 ALA B CA 1
ATOM 3179 C C . ALA B 1 176 ? -12.602 -8.992 20.875 1 91.25 176 ALA B C 1
ATOM 3181 O O . ALA B 1 176 ? -12.82 -10.008 21.547 1 91.25 176 ALA B O 1
ATOM 3182 N N . HIS B 1 177 ? -13.328 -8.016 20.844 1 90 177 HIS B N 1
ATOM 3183 C CA . HIS B 1 177 ? -14.562 -8 21.625 1 90 177 HIS B CA 1
ATOM 3184 C C . HIS B 1 177 ? -15.531 -9.078 21.141 1 90 177 HIS B C 1
ATOM 3186 O O . HIS B 1 177 ? -16.125 -9.789 21.938 1 90 177 HIS B O 1
ATOM 3192 N N . ARG B 1 178 ? -15.688 -9.242 19.891 1 89.56 178 ARG B N 1
ATOM 3193 C CA . ARG B 1 178 ? -16.578 -10.242 19.312 1 89.56 178 ARG B CA 1
ATOM 3194 C C . ARG B 1 178 ? -16.094 -11.656 19.594 1 89.56 178 ARG B C 1
ATOM 3196 O O . ARG B 1 178 ? -16.891 -12.555 19.859 1 89.56 178 ARG B O 1
ATOM 3203 N N . MET B 1 179 ? -14.828 -11.758 19.516 1 88.56 179 MET B N 1
ATOM 3204 C CA . MET B 1 179 ? -14.258 -13.07 19.812 1 88.56 179 MET B CA 1
ATOM 3205 C C . MET B 1 179 ? -14.477 -13.422 21.281 1 88.56 179 MET B C 1
ATOM 3207 O O . MET B 1 179 ? -14.734 -14.586 21.609 1 88.56 179 MET B O 1
ATOM 3211 N N . GLN B 1 180 ? -14.312 -12.523 22.141 1 86.88 180 GLN B N 1
ATOM 3212 C CA . GLN B 1 180 ? -14.562 -12.734 23.562 1 86.88 180 GLN B CA 1
ATOM 3213 C C . GLN B 1 180 ? -16.031 -13.086 23.812 1 86.88 180 GLN B C 1
ATOM 3215 O O . GLN B 1 180 ? -16.328 -13.969 24.609 1 86.88 180 GLN B O 1
ATOM 3220 N N . GLN B 1 181 ? -16.906 -12.453 23.156 1 85.69 181 GLN B N 1
ATOM 3221 C CA . GLN B 1 181 ? -18.344 -12.719 23.281 1 85.69 181 GLN B CA 1
ATOM 3222 C C . GLN B 1 181 ? -18.688 -14.125 22.781 1 85.69 181 GLN B C 1
ATOM 3224 O O . GLN B 1 181 ? -19.5 -14.82 23.391 1 85.69 181 GLN B O 1
ATOM 3229 N N . MET B 1 182 ? -18.062 -14.508 21.75 1 85.5 182 MET B N 1
ATOM 3230 C CA . MET B 1 182 ? -18.281 -15.844 21.203 1 85.5 182 MET B CA 1
ATOM 3231 C C . MET B 1 182 ? -17.781 -16.906 22.172 1 85.5 182 MET B C 1
ATOM 3233 O O . MET B 1 182 ? -18.406 -17.969 22.312 1 85.5 182 MET B O 1
ATOM 3237 N N . SER B 1 183 ? -16.672 -16.641 22.797 1 85 183 SER B N 1
ATOM 3238 C CA . SER B 1 183 ? -16.125 -17.578 23.766 1 85 183 SER B CA 1
ATOM 3239 C C . SER B 1 183 ? -17.031 -17.703 24.984 1 85 183 SER B C 1
ATOM 3241 O O . SER B 1 183 ? -17.219 -18.797 25.516 1 85 183 SER B O 1
ATOM 3243 N N . ILE B 1 184 ? -17.578 -16.625 25.391 1 81.5 184 ILE B N 1
ATOM 3244 C CA . ILE B 1 184 ? -18.5 -16.594 26.531 1 81.5 184 ILE B CA 1
ATOM 3245 C C . ILE B 1 184 ? -19.781 -17.344 26.188 1 81.5 184 ILE B C 1
ATOM 3247 O O . ILE B 1 184 ? -20.281 -18.141 26.984 1 81.5 184 ILE B O 1
ATOM 3251 N N . ASP B 1 185 ? -20.25 -17.172 24.984 1 79.81 185 ASP B N 1
ATOM 3252 C CA . ASP B 1 185 ? -21.469 -17.828 24.531 1 79.81 185 ASP B CA 1
ATOM 3253 C C . ASP B 1 185 ? -21.266 -19.328 24.391 1 79.81 185 ASP B C 1
ATOM 3255 O O . ASP B 1 185 ? -22.125 -20.125 24.766 1 79.81 185 ASP B O 1
ATOM 3259 N N . ASP B 1 186 ? -20.109 -19.734 23.969 1 78.38 186 ASP B N 1
ATOM 3260 C CA . ASP B 1 186 ? -19.781 -21.141 23.844 1 78.38 186 ASP B CA 1
ATOM 3261 C C . ASP B 1 186 ? -19.656 -21.797 25.219 1 78.38 186 ASP B C 1
ATOM 3263 O O . ASP B 1 186 ? -20.062 -22.938 25.406 1 78.38 186 ASP B O 1
ATOM 3267 N N . SER B 1 187 ? -19.078 -21.031 26.172 1 77 187 SER B N 1
ATOM 3268 C CA . SER B 1 187 ? -18.922 -21.531 27.531 1 77 187 SER B CA 1
ATOM 3269 C C . SER B 1 187 ? -20.266 -21.656 28.219 1 77 187 SER B C 1
ATOM 3271 O O . SER B 1 187 ? -20.484 -22.578 29.016 1 77 187 SER B O 1
ATOM 3273 N N . ARG B 1 188 ? -21.109 -20.781 28 1 69.5 188 ARG B N 1
ATOM 3274 C CA . ARG B 1 188 ? -22.453 -20.859 28.562 1 69.5 188 ARG B CA 1
ATOM 3275 C C . ARG B 1 188 ? -23.234 -22.016 27.969 1 69.5 188 ARG B C 1
ATOM 3277 O O . ARG B 1 188 ? -24 -22.672 28.672 1 69.5 188 ARG B O 1
ATOM 3284 N N . LYS B 1 189 ? -22.969 -22.281 26.75 1 68.25 189 LYS B N 1
ATOM 3285 C CA . LYS B 1 189 ? -23.625 -23.406 26.125 1 68.25 189 LYS B CA 1
ATOM 3286 C C . LYS B 1 189 ? -23.172 -24.734 26.734 1 68.25 189 LYS B C 1
ATOM 3288 O O . LYS B 1 189 ? -23.969 -25.641 26.938 1 68.25 189 LYS B O 1
ATOM 3293 N N . PHE B 1 190 ? -22.016 -24.797 27.172 1 68.44 190 PHE B N 1
ATOM 3294 C CA . PHE B 1 190 ? -21.5 -26 27.797 1 68.44 190 PHE B CA 1
ATOM 3295 C C . PHE B 1 190 ? -21.906 -26.062 29.266 1 68.44 190 PHE B C 1
ATOM 3297 O O . PHE B 1 190 ? -21.984 -27.141 29.844 1 68.44 190 PHE B O 1
ATOM 3304 N N . SER B 1 191 ? -22.125 -24.938 29.953 1 61.06 191 SER B N 1
ATOM 3305 C CA . SER B 1 191 ? -22.5 -24.922 31.359 1 61.06 191 SER B CA 1
ATOM 3306 C C . SER B 1 191 ? -24 -25.172 31.547 1 61.06 191 SER B C 1
ATOM 3308 O O . SER B 1 191 ? -24.484 -25.266 32.688 1 61.06 191 SER B O 1
ATOM 3310 N N . LEU B 1 192 ? -24.734 -25.062 30.516 1 55.59 192 LEU B N 1
ATOM 3311 C CA . LEU B 1 192 ? -26.141 -25.375 30.734 1 55.59 192 LEU B CA 1
ATOM 3312 C C . LEU B 1 192 ? -26.312 -26.828 31.141 1 55.59 192 LEU B C 1
ATOM 3314 O O . LEU B 1 192 ? -25.812 -27.734 30.469 1 55.59 192 LEU B O 1
ATOM 3318 N N . PRO B 1 193 ? -26.594 -27.109 32.406 1 49.09 193 PRO B N 1
ATOM 3319 C CA . PRO B 1 193 ? -26.797 -28.469 32.906 1 49.09 193 PRO B CA 1
ATOM 3320 C C . PRO B 1 193 ? -27.734 -29.297 32.031 1 49.09 193 PRO B C 1
ATOM 3322 O O . PRO B 1 193 ? -28.641 -28.734 31.406 1 49.09 193 PRO B O 1
ATOM 3325 N N . ALA B 1 194 ? -27.344 -30.438 31.578 1 44.38 194 ALA B N 1
ATOM 3326 C CA . ALA B 1 194 ? -28.25 -31.453 31.016 1 44.38 194 ALA B CA 1
ATOM 3327 C C . ALA B 1 194 ? -29.516 -31.594 31.875 1 44.38 194 ALA B C 1
ATOM 3329 O O . ALA B 1 194 ? -29.438 -32.031 33.031 1 44.38 194 ALA B O 1
ATOM 3330 N N . ILE B 1 195 ? -30.453 -30.75 31.844 1 44.09 195 ILE B N 1
ATOM 3331 C CA . ILE B 1 195 ? -31.734 -31.062 32.469 1 44.09 195 ILE B CA 1
ATOM 3332 C C . ILE B 1 195 ? -32.125 -32.5 32.156 1 44.09 195 ILE B C 1
ATOM 3334 O O . ILE B 1 195 ? -32.25 -32.875 31 1 44.09 195 ILE B O 1
ATOM 3338 N N . HIS B 1 196 ? -31.766 -33.406 32.938 1 41.16 196 HIS B N 1
ATOM 3339 C CA . HIS B 1 196 ? -32.312 -34.781 33 1 41.16 196 HIS B CA 1
ATOM 3340 C C . HIS B 1 196 ? -33.812 -34.75 32.844 1 41.16 196 HIS B C 1
ATOM 3342 O O . HIS B 1 196 ? -34.531 -34.156 33.656 1 41.16 196 HIS B O 1
ATOM 3348 N N . LYS B 1 197 ? -34.312 -34.75 31.625 1 36.31 197 LYS B N 1
ATOM 3349 C CA . LYS B 1 197 ? -35.719 -35.031 31.328 1 36.31 197 LYS B CA 1
ATOM 3350 C C . LYS B 1 197 ? -36.219 -36.219 32.156 1 36.31 197 LYS B C 1
ATOM 3352 O O . LYS B 1 197 ? -35.812 -37.344 31.922 1 36.31 197 LYS B O 1
ATOM 3357 N N . GLU B 1 198 ? -36.312 -36.094 33.469 1 36.31 198 GLU B N 1
ATOM 3358 C CA . GLU B 1 198 ? -37.125 -37.062 34.188 1 36.31 198 GLU B CA 1
ATOM 3359 C C . GLU B 1 198 ? -38.531 -37.125 33.594 1 36.31 198 GLU B C 1
ATOM 3361 O O . GLU B 1 198 ? -39.25 -36.125 33.562 1 36.31 198 GLU B O 1
ATOM 3366 N N . SER B 1 199 ? -38.719 -37.906 32.562 1 32.22 199 SER B N 1
ATOM 3367 C CA . SER B 1 199 ? -39.938 -38.344 31.906 1 32.22 199 SER B CA 1
ATOM 3368 C C . SER B 1 199 ? -41 -38.719 32.938 1 32.22 199 SER B C 1
ATOM 3370 O O . SER B 1 199 ? -41.375 -39.906 33.062 1 32.22 199 SER B O 1
ATOM 3372 N N . ASN B 1 200 ? -41.156 -37.969 34.031 1 32 200 ASN B N 1
ATOM 3373 C CA . ASN B 1 200 ? -42.344 -38.438 34.75 1 32 200 ASN B CA 1
ATOM 3374 C C . ASN B 1 200 ? -43.625 -38.188 33.938 1 32 200 ASN B C 1
ATOM 3376 O O . ASN B 1 200 ? -43.938 -37.062 33.625 1 32 200 ASN B O 1
ATOM 3380 N N . ALA B 1 201 ? -44.125 -39.156 33.094 1 27.53 201 ALA B N 1
ATOM 3381 C CA . ALA B 1 201 ? -45.312 -39.375 32.312 1 27.53 201 ALA B CA 1
ATOM 3382 C C . ALA B 1 201 ? -46.594 -39.094 33.094 1 27.53 201 ALA B C 1
ATOM 3384 O O . ALA B 1 201 ? -47.375 -39.969 33.406 1 27.53 201 ALA B O 1
ATOM 3385 N N . SER B 1 202 ? -46.531 -38.312 34.219 1 30.19 202 SER B N 1
ATOM 3386 C CA . SER B 1 202 ? -47.906 -38.312 34.75 1 30.19 202 SER B CA 1
ATOM 3387 C C . SER B 1 202 ? -48.875 -37.594 33.812 1 30.19 202 SER B C 1
ATOM 3389 O O . SER B 1 202 ? -48.594 -36.469 33.406 1 30.19 202 SER B O 1
ATOM 3391 N N . SER B 1 203 ? -49.875 -38.312 33.188 1 27.88 203 SER B N 1
ATOM 3392 C CA . SER B 1 203 ? -50.969 -38.156 32.25 1 27.88 203 SER B CA 1
ATOM 3393 C C . SER B 1 203 ? -51.938 -37.062 32.688 1 27.88 203 SER B C 1
ATOM 3395 O O . SER B 1 203 ? -53.062 -37 32.219 1 27.88 203 SER B O 1
ATOM 3397 N N . ALA B 1 204 ? -51.719 -36.125 33.625 1 26.55 204 ALA B N 1
ATOM 3398 C CA . ALA B 1 204 ? -52.969 -35.5 33.969 1 26.55 204 ALA B CA 1
ATOM 3399 C C . ALA B 1 204 ? -53.5 -34.625 32.844 1 26.55 204 ALA B C 1
ATOM 3401 O O . ALA B 1 204 ? -52.844 -33.688 32.406 1 26.55 204 ALA B O 1
ATOM 3402 N N . GLU B 1 205 ? -54.406 -35.094 31.938 1 27.55 205 GLU B N 1
ATOM 3403 C CA . GLU B 1 205 ? -55.281 -34.594 30.859 1 27.55 205 GLU B CA 1
ATOM 3404 C C . GLU B 1 205 ? -56.094 -33.406 31.312 1 27.55 205 GLU B C 1
ATOM 3406 O O . GLU B 1 205 ? -57.281 -33.562 31.641 1 27.55 205 GLU B O 1
ATOM 3411 N N . THR B 1 206 ? -55.812 -32.531 32.25 1 28.52 206 THR B N 1
ATOM 3412 C CA . THR B 1 206 ? -56.906 -31.641 32.562 1 28.52 206 THR B CA 1
ATOM 3413 C C . THR B 1 206 ? -57.25 -30.766 31.344 1 28.52 206 THR B C 1
ATOM 3415 O O . THR B 1 206 ? -56.344 -30.188 30.719 1 28.52 206 THR B O 1
ATOM 3418 N N . ASP B 1 207 ? -58.5 -30.828 30.766 1 25.64 207 ASP B N 1
ATOM 3419 C CA . ASP B 1 207 ? -59.375 -30.328 29.703 1 25.64 207 ASP B CA 1
ATOM 3420 C C . ASP B 1 207 ? -59.531 -28.812 29.797 1 25.64 207 ASP B C 1
ATOM 3422 O O . ASP B 1 207 ? -60.219 -28.312 30.672 1 25.64 207 ASP B O 1
ATOM 3426 N N . PHE B 1 208 ? -58.562 -27.891 29.75 1 24.5 208 PHE B N 1
ATOM 3427 C CA . PHE B 1 208 ? -58.812 -26.453 29.859 1 24.5 208 PHE B CA 1
ATOM 3428 C C . PHE B 1 208 ? -59.562 -25.922 28.656 1 24.5 208 PHE B C 1
ATOM 3430 O O . PHE B 1 208 ? -58.938 -25.625 27.625 1 24.5 208 PHE B O 1
ATOM 3437 N N . ASP B 1 209 ? -60.719 -26.547 28.141 1 24.8 209 ASP B N 1
ATOM 3438 C CA . ASP B 1 209 ? -61.625 -26 27.141 1 24.8 209 ASP B CA 1
ATOM 3439 C C . ASP B 1 209 ? -62.031 -24.562 27.484 1 24.8 209 ASP B C 1
ATOM 3441 O O . ASP B 1 209 ? -62.406 -23.781 26.594 1 24.8 209 ASP B O 1
ATOM 3445 N N . ASP B 1 210 ? -62.375 -24.109 28.672 1 26.3 210 ASP B N 1
ATOM 3446 C CA . ASP B 1 210 ? -63.438 -23.109 28.797 1 26.3 210 ASP B CA 1
ATOM 3447 C C . ASP B 1 210 ? -62.969 -21.734 28.312 1 26.3 210 ASP B C 1
ATOM 3449 O O . ASP B 1 210 ? -63.781 -20.828 28.156 1 26.3 210 ASP B O 1
ATOM 3453 N N . ILE B 1 211 ? -61.688 -21.219 28.562 1 24.23 211 ILE B N 1
ATOM 3454 C CA . ILE B 1 211 ? -61.656 -19.766 28.609 1 24.23 211 ILE B CA 1
ATOM 3455 C C . ILE B 1 211 ? -61.5 -19.203 27.203 1 24.23 211 ILE B C 1
ATOM 3457 O O . ILE B 1 211 ? -60.688 -18.297 26.969 1 24.23 211 ILE B O 1
ATOM 3461 N N . LEU B 1 212 ? -61.781 -19.938 26.141 1 20.61 212 LEU B N 1
ATOM 3462 C CA . LEU B 1 212 ? -61.812 -19.062 24.969 1 20.61 212 LEU B CA 1
ATOM 3463 C C . LEU B 1 212 ? -62.938 -18.062 25.062 1 20.61 212 LEU B C 1
ATOM 3465 O O . LEU B 1 212 ? -64.062 -18.422 25.406 1 20.61 212 LEU B O 1
#